Protein AF-0000000079571297 (afdb_homodimer)

Radius of gyration: 26.35 Å; Cα contacts (8 Å, |Δi|>4): 1596; chains: 2; bounding box: 56×78×68 Å

Sequence (728 aa):
MTLNFVHESMAQRVAFGSGRAAELLADEVRRLGGQRVMLIASDRDAALAGTLEAAIPVALRWDEVTQHVPRELADRARKGATEADIDVLVSVGGGSTVGLAKAIARTSGLPIVAVPTTYAGSEATWVWGETADGAKETGTDHAVLPRAVIYDSTLSTTLPLELSVASGLNALAHAVDGLWAPNADPINSRTALDGARALSKGLRGIVRDPSDLDARDECLYGTYLASVGFASAGSGMHHKICHVLGGTLNMPHAETHSVVLPYVLAYNTPGAPDQTTRLAEALSAGPDPAPADALAALNQLRADVDAPKALRDYGMSDDDIPAVLDRIVAAIPPSNPVPVTPERIDALLRAAIRGDAPTIEEDAMTLNFVHESMAQRVAFGSGRAAELLADEVRRLGGQRVMLIASDRDAALAGTLEAAIPVALRWDEVTQHVPRELADRARKGATEADIDVLVSVGGGSTVGLAKAIARTSGLPIVAVPTTYAGSEATWVWGETADGAKETGTDHAVLPRAVIYDSTL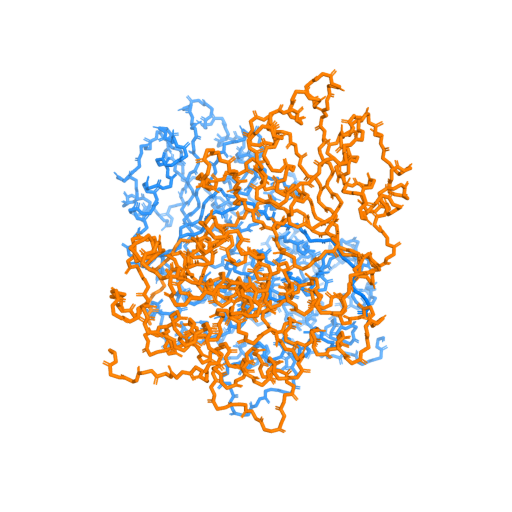STTLPLELSVASGLNALAHAVDGLWAPNADPINSRTALDGARALSKGLRGIVRDPSDLDARDECLYGTYLASVGFASAGSGMHHKICHVLGGTLNMPHAETHSVVLPYVLAYNTPGAPDQTTRLAEALSAGPDPAPADALAALNQLRADVDAPKALRDYGMSDDDIPAVLDRIVAAIPPSNPVPVTPERIDALLRAAIRGDAPTIEEDA

Secondary structure (DSSP, 8-state):
---EEEEEEPPEEEEEETT-HHHHHHHHHHHTT-SSEEEEE-GGGHHHHHHHHTTS-EEEEE----TT-BHHHHHHHHHHHHHTT--EEEEEESHHHHHHHHHHHHHH---EEEEESSS--GGG--EEEEEETTEEEEEE-GGGS-SEEEE-GGGGTTS-HHHHHHHHHHHHHHHHHHTTSTT--HHHHHHHHHHHHHHHHHHHHHHH-TT-HHHHHHHHHHHHHHHHHHHHH---HHHHHHHHHHHHH---HHHHHHHHHHHHHHHHGGG-HHHHHHHHHHHHSS-SSPPSSHHHHHHHHHHHTT----GGGGT--GGGHHHHHHHHHHHS-TT-SS---HHHHHHHHHHHHHTPPP---TT-/---EEEEEEPPEEEEEETT-HHHHHHHHHHHTT-SSEEEEE-GGGHHHHHHHHTTS-EEEEE----TT-BHHHHHHHHHHHHHTT--EEEEEESHHHHHHHHHHHHHH---EEEEESSS--GGG--EEEEEETTEEEEEE-GGGS-SEEEE-GGGGTTS-HHHHHHHHHHHHHHHHHHTTSTT--HHHHHHHHHHHHHHHHHHHHHHH-TT-HHHHHHHHHHHHHHHHHHHHH---HHHHHHHHHHHHH---HHHHHHHHHHHHHHHHGGG-HHHHHHHHHHHHSS-SSPPSSHHHHHHHHHHHTT----GGGGT--GGGHHHHHHHHHHHS-TT-SS---HHHHHHHHHHHHHTPPP---TT-

Solvent-accessible surface area (backbone atoms only — not comparable to full-atom values): 35457 Å² total; per-residue (Å²): 124,67,54,73,48,66,48,62,45,66,56,32,34,41,33,37,26,66,80,35,50,43,61,54,49,31,51,51,38,53,75,72,64,46,66,22,24,33,39,32,26,32,72,92,33,41,71,62,44,54,64,40,45,77,50,45,54,66,64,39,81,44,48,91,60,48,75,65,28,42,46,69,57,40,52,52,52,39,50,50,39,58,76,61,59,47,55,25,36,34,21,36,31,41,44,37,32,43,37,42,50,22,54,35,11,62,78,69,58,36,49,31,37,31,33,49,31,56,30,54,30,52,62,45,21,32,64,45,53,34,25,52,93,77,37,66,46,69,51,73,41,79,50,32,31,25,48,30,36,41,44,21,35,64,57,36,54,76,45,53,67,70,55,46,44,21,20,42,39,30,11,39,40,28,15,60,29,12,55,52,9,80,43,43,41,78,67,38,36,50,38,6,39,53,8,31,27,30,29,48,50,7,46,48,37,27,66,75,34,66,77,37,48,45,22,38,32,31,27,49,51,9,14,42,31,2,18,40,12,16,51,51,7,37,70,16,55,54,56,33,44,42,49,48,43,28,49,74,68,66,36,58,63,36,51,47,37,32,30,46,40,60,45,46,50,21,58,33,38,75,47,35,56,70,58,33,53,53,44,19,57,25,45,29,76,78,54,86,73,69,55,90,38,33,60,52,22,50,50,49,50,36,58,71,48,66,49,62,59,31,40,40,84,64,72,47,52,80,86,51,44,78,81,43,48,65,58,32,62,70,57,34,53,88,63,41,59,40,89,86,47,69,68,59,53,51,52,50,50,53,34,33,33,71,40,54,83,66,62,68,64,79,90,111,122,67,54,72,46,64,47,63,42,68,58,33,33,39,34,38,26,66,81,34,50,42,62,54,49,31,51,51,39,54,73,71,65,46,68,23,25,32,40,33,26,33,75,92,34,40,70,61,45,53,65,40,46,77,50,46,55,66,62,38,81,42,49,90,61,47,76,66,28,42,46,69,57,38,50,52,51,39,50,50,40,60,75,61,59,45,55,26,37,35,22,35,32,40,43,37,32,41,37,41,50,24,53,34,10,62,79,69,60,37,50,30,39,33,34,49,32,56,30,53,29,52,62,46,21,33,64,46,52,33,25,51,95,77,39,66,47,68,51,74,41,78,49,31,31,26,48,30,36,42,44,21,35,65,57,37,54,77,45,52,68,71,54,47,44,20,19,42,39,29,13,38,39,29,15,60,28,12,57,52,10,79,43,42,39,76,66,38,36,51,37,6,39,53,7,32,28,30,30,48,49,8,47,47,38,28,66,74,34,65,79,37,47,46,21,38,33,31,28,51,53,8,12,43,32,2,19,40,12,16,52,52,8,37,69,15,56,56,55,33,42,43,48,47,44,29,49,74,68,65,36,58,64,36,50,48,38,33,29,45,42,58,46,46,50,22,58,34,38,74,47,35,55,69,58,34,52,55,43,18,54,28,46,29,77,77,54,86,74,69,56,90,37,33,62,52,23,51,50,48,51,36,59,72,48,67,47,62,60,31,42,39,85,63,72,48,54,80,84,53,43,77,83,41,48,66,60,32,62,71,56,34,53,90,64,42,59,41,88,85,46,70,68,58,52,49,52,49,49,54,34,34,33,71,41,54,82,66,63,67,62,79,90,111

Nearest PDB structures (foldseek):
  3iv7-assembly1_B  TM=9.776E-01  e=2.638E-45  Corynebacterium glutamicum
  3jzd-assembly1_B  TM=9.572E-01  e=8.887E-39  Cupriavidus pinatubonensis JMP134
  3hl0-assembly1_B  TM=9.402E-01  e=7.427E-36  Agrobacterium fabrum str. C58
  3w5s-assembly1_B  TM=9.354E-01  e=1.278E-35  Rhizobium sp. MTP-10005
  3bfj-assembly1_A  TM=9.120E-01  e=1.040E-24  Klebsiella pneumoniae

InterPro domains:
  IPR001670 Alcohol dehydrogenase, iron-type/glycerol dehydrogenase GldA [PF00465] (12-152)
  IPR034786 Maleylacetate reductase [cd08177] (11-352)
  IPR039697 Iron-type alcohol dehydrogenase-like [PTHR11496] (9-353)
  IPR056798 Fe-containing alcohol dehydrogenase-like, C-terminal [PF25137] (165-352)

pLDDT: mean 95.54, std 6.33, range [48.19, 98.94]

Organism: NCBI:txid1891644

Structure (mmCIF, N/CA/C/O backbone):
data_AF-0000000079571297-model_v1
#
loop_
_entity.id
_entity.type
_entity.pdbx_description
1 polymer 'Iron-containing alcohol dehydrogenase'
#
loop_
_atom_site.group_PDB
_atom_site.id
_atom_site.type_symbol
_atom_site.label_atom_id
_atom_site.label_alt_id
_atom_site.label_comp_id
_atom_site.label_asym_id
_atom_site.label_entity_id
_atom_site.label_seq_id
_atom_site.pdbx_PDB_ins_code
_atom_site.Cartn_x
_atom_site.Cartn_y
_atom_site.Cartn_z
_atom_site.occupancy
_atom_site.B_iso_or_equiv
_atom_site.auth_seq_id
_atom_site.auth_comp_id
_atom_site.auth_asym_id
_atom_site.auth_atom_id
_atom_site.pdbx_PDB_model_num
ATOM 1 N N . MET A 1 1 ? -21.359 7.348 -5.07 1 71.25 1 MET A N 1
ATOM 2 C CA . MET A 1 1 ? -21.641 6.398 -3.994 1 71.25 1 MET A CA 1
ATOM 3 C C . MET A 1 1 ? -20.562 6.465 -2.916 1 71.25 1 MET A C 1
ATOM 5 O O . MET A 1 1 ? -19.375 6.535 -3.227 1 71.25 1 MET A O 1
ATOM 9 N N . THR A 1 2 ? -21.016 6.383 -1.657 1 89.88 2 THR A N 1
ATOM 10 C CA . THR A 1 2 ? -20.125 6.465 -0.508 1 89.88 2 THR A CA 1
ATOM 11 C C . THR A 1 2 ? -19.266 5.211 -0.403 1 89.88 2 THR A C 1
ATOM 13 O O . THR A 1 2 ? -19.672 4.133 -0.84 1 89.88 2 THR A O 1
ATOM 16 N N . LEU A 1 3 ? -18.094 5.402 0.024 1 95.25 3 LEU A N 1
ATOM 17 C CA . LEU A 1 3 ? -17.156 4.301 0.158 1 95.25 3 LEU A CA 1
ATOM 18 C C . LEU A 1 3 ? -17.531 3.396 1.325 1 95.25 3 LEU A C 1
ATOM 20 O O . LEU A 1 3 ? -17.969 3.879 2.373 1 95.25 3 LEU A O 1
ATOM 24 N N . ASN A 1 4 ? -17.547 2.137 1.172 1 97.38 4 ASN A N 1
ATOM 25 C CA . ASN A 1 4 ? -17.812 1.118 2.18 1 97.38 4 ASN A CA 1
ATOM 26 C C . ASN A 1 4 ? -16.938 -0.113 1.984 1 97.38 4 ASN A C 1
ATOM 28 O O . ASN A 1 4 ? -17.297 -1.022 1.232 1 97.38 4 ASN A O 1
ATOM 32 N N . PHE A 1 5 ? -15.789 -0.137 2.703 1 97.94 5 PHE A N 1
ATOM 33 C CA . PHE A 1 5 ? -14.867 -1.256 2.596 1 97.94 5 PHE A CA 1
ATOM 34 C C . PHE A 1 5 ? -13.883 -1.259 3.762 1 97.94 5 PHE A C 1
ATOM 36 O O . PHE A 1 5 ? -13.766 -0.268 4.488 1 97.94 5 PHE A O 1
ATOM 43 N N . VAL A 1 6 ? -13.234 -2.352 4.035 1 98.25 6 VAL A N 1
ATOM 44 C CA . VAL A 1 6 ? -12.102 -2.514 4.945 1 98.25 6 VAL A CA 1
ATOM 45 C C . VAL A 1 6 ? -10.875 -2.992 4.168 1 98.25 6 VAL A C 1
ATOM 47 O O . VAL A 1 6 ? -10.977 -3.9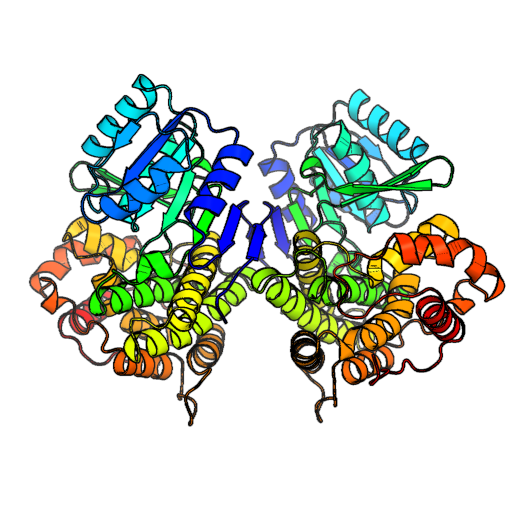14 3.354 1 98.25 6 VAL A O 1
ATOM 50 N N . HIS A 1 7 ? -9.805 -2.312 4.305 1 98.56 7 HIS A N 1
ATOM 51 C CA . HIS A 1 7 ? -8.539 -2.662 3.67 1 98.56 7 HIS A CA 1
ATOM 52 C C . HIS A 1 7 ? -7.469 -2.977 4.711 1 98.56 7 HIS A C 1
ATOM 54 O O . HIS A 1 7 ? -7.266 -2.207 5.652 1 98.56 7 HIS A O 1
ATOM 60 N N . GLU A 1 8 ? -6.773 -4.074 4.543 1 97.44 8 GLU A N 1
ATOM 61 C CA . GLU A 1 8 ? -5.664 -4.453 5.414 1 97.44 8 GLU A CA 1
ATOM 62 C C . GLU A 1 8 ? -4.34 -4.441 4.66 1 97.44 8 GLU A C 1
ATOM 64 O O . GLU A 1 8 ? -4.184 -5.156 3.664 1 97.44 8 GLU A O 1
ATOM 69 N N . SER A 1 9 ? -3.424 -3.594 5.086 1 97.5 9 SER A N 1
ATOM 70 C CA . SER A 1 9 ? -2.051 -3.576 4.59 1 97.5 9 SER A CA 1
ATOM 71 C C . SER A 1 9 ? -1.14 -4.441 5.453 1 97.5 9 SER A C 1
ATOM 73 O O . SER A 1 9 ? -1.212 -4.395 6.684 1 97.5 9 SER A O 1
ATOM 75 N N . MET A 1 10 ? -0.328 -5.242 4.824 1 96.62 10 MET A N 1
ATOM 76 C CA . MET A 1 10 ? 0.583 -6.117 5.551 1 96.62 10 MET A CA 1
ATOM 77 C C . MET A 1 10 ? 1.993 -5.535 5.578 1 96.62 10 MET A C 1
ATOM 79 O O . MET A 1 10 ? 2.438 -4.93 4.602 1 96.62 10 MET A O 1
ATOM 83 N N . ALA A 1 11 ? 2.695 -5.734 6.676 1 97.06 11 ALA A N 1
ATOM 84 C CA . ALA A 1 11 ? 4.055 -5.219 6.828 1 97.06 11 ALA A CA 1
ATOM 85 C C . ALA A 1 11 ? 5.051 -6.055 6.027 1 97.06 11 ALA A C 1
ATOM 87 O O . ALA A 1 11 ? 5.141 -7.27 6.211 1 97.06 11 ALA A O 1
ATOM 88 N N . GLN A 1 12 ? 5.746 -5.461 5.16 1 98.25 12 GLN A N 1
ATOM 89 C CA . GLN A 1 12 ? 6.766 -6.125 4.355 1 98.25 12 GLN A CA 1
ATOM 90 C C . GLN A 1 12 ? 7.754 -5.113 3.775 1 98.25 12 GLN A C 1
ATOM 92 O O . GLN A 1 12 ? 7.387 -3.969 3.5 1 98.25 12 GLN A O 1
ATOM 97 N N . ARG A 1 13 ? 9.008 -5.512 3.668 1 98.38 13 ARG A N 1
ATOM 98 C CA . ARG A 1 13 ? 10.031 -4.723 2.986 1 98.38 13 ARG A CA 1
ATOM 99 C C . ARG A 1 13 ? 10.422 -5.363 1.66 1 98.38 13 ARG A C 1
ATOM 101 O O . ARG A 1 13 ? 10.68 -6.566 1.6 1 98.38 13 ARG A O 1
ATOM 108 N N . VAL A 1 14 ? 10.391 -4.598 0.585 1 98.81 14 VAL A N 1
ATOM 109 C CA . VAL A 1 14 ? 10.797 -5.117 -0.717 1 98.81 14 VAL A CA 1
ATOM 110 C C . VAL A 1 14 ? 11.945 -4.277 -1.268 1 98.81 14 VAL A C 1
ATOM 112 O O . VAL A 1 14 ? 11.898 -3.047 -1.238 1 98.81 14 VAL A O 1
ATOM 115 N N . ALA A 1 15 ? 12.992 -4.914 -1.688 1 98.75 15 ALA A N 1
ATOM 116 C CA . ALA A 1 15 ? 14.172 -4.262 -2.246 1 98.75 15 ALA A CA 1
ATOM 117 C C . ALA A 1 15 ? 14.391 -4.672 -3.699 1 98.75 15 ALA A C 1
ATOM 119 O O . ALA A 1 15 ? 14.391 -5.859 -4.023 1 98.75 15 ALA A O 1
ATOM 120 N N . PHE A 1 16 ? 14.477 -3.721 -4.543 1 98.69 16 PHE A N 1
ATOM 121 C CA . PHE A 1 16 ? 14.859 -3.928 -5.934 1 98.69 16 PHE A CA 1
ATOM 122 C C . PHE A 1 16 ? 16.297 -3.484 -6.168 1 98.69 16 PHE A C 1
ATOM 124 O O . PHE A 1 16 ? 16.703 -2.422 -5.699 1 98.69 16 PHE A O 1
ATOM 131 N N . GLY A 1 17 ? 17.078 -4.266 -6.816 1 98.25 17 GLY A N 1
ATOM 132 C CA . GLY A 1 17 ? 18.438 -3.941 -7.195 1 98.25 17 GLY A CA 1
ATOM 133 C C . GLY A 1 17 ? 19.062 -4.949 -8.148 1 98.25 17 GLY A C 1
ATOM 134 O O . GLY A 1 17 ? 19.453 -6.043 -7.738 1 98.25 17 GLY A O 1
ATOM 135 N N . SER A 1 18 ? 19.203 -4.602 -9.453 1 96.81 18 SER A N 1
ATOM 136 C CA . SER A 1 18 ? 19.828 -5.488 -10.43 1 96.81 18 SER A CA 1
ATOM 137 C C . SER A 1 18 ? 21.297 -5.73 -10.117 1 96.81 18 SER A C 1
ATOM 139 O O . SER A 1 18 ? 22.078 -4.781 -9.984 1 96.81 18 SER A O 1
ATOM 141 N N . GLY A 1 19 ? 21.609 -6.957 -9.922 1 96.06 19 GLY A N 1
ATOM 142 C CA . GLY A 1 19 ? 22.984 -7.332 -9.641 1 96.06 19 GLY A CA 1
ATOM 143 C C . GLY A 1 19 ? 23.375 -7.105 -8.195 1 96.06 19 GLY A C 1
ATOM 144 O O . GLY A 1 19 ? 24.547 -7.262 -7.832 1 96.06 19 GLY A O 1
ATOM 145 N N . ARG A 1 20 ? 22.406 -6.824 -7.332 1 97.31 20 ARG A N 1
ATOM 146 C CA . ARG A 1 20 ? 22.75 -6.434 -5.969 1 97.31 20 ARG A CA 1
ATOM 147 C C . ARG A 1 20 ? 22.125 -7.391 -4.953 1 97.31 20 ARG A C 1
ATOM 149 O O . ARG A 1 20 ? 22.062 -7.078 -3.762 1 97.31 20 ARG A O 1
ATOM 156 N N . ALA A 1 21 ? 21.703 -8.578 -5.32 1 97.75 21 ALA A N 1
ATOM 157 C CA . ALA A 1 21 ? 20.953 -9.492 -4.453 1 97.75 21 ALA A CA 1
ATOM 158 C C . ALA A 1 21 ? 21.781 -9.859 -3.219 1 97.75 21 ALA A C 1
ATOM 160 O O . ALA A 1 21 ? 21.25 -9.883 -2.104 1 97.75 21 ALA A O 1
ATOM 161 N N . ALA A 1 22 ? 23.062 -10.102 -3.391 1 97.94 22 ALA A N 1
ATOM 162 C CA . ALA A 1 22 ? 23.906 -10.523 -2.273 1 97.94 22 ALA A CA 1
ATOM 163 C C . ALA A 1 22 ? 23.984 -9.438 -1.209 1 97.94 22 ALA A C 1
ATOM 165 O O . ALA A 1 22 ? 23.844 -9.711 -0.016 1 97.94 22 ALA A O 1
ATOM 166 N N . GLU A 1 23 ? 24.234 -8.273 -1.651 1 98.12 23 GLU A N 1
ATOM 167 C CA . GLU A 1 23 ? 24.344 -7.125 -0.754 1 98.12 23 GLU A CA 1
ATOM 168 C C . GLU A 1 23 ? 23.031 -6.871 -0.023 1 98.12 23 GLU A C 1
ATOM 170 O O . GLU A 1 23 ? 23.016 -6.707 1.198 1 98.12 23 GLU A O 1
ATOM 175 N N . LEU A 1 24 ? 21.953 -6.828 -0.765 1 98.56 24 LEU A N 1
ATOM 176 C CA . LEU A 1 24 ? 20.625 -6.551 -0.207 1 98.56 24 LEU A CA 1
ATOM 177 C C . LEU A 1 24 ? 20.203 -7.66 0.751 1 98.56 24 LEU A C 1
ATOM 179 O O . LEU A 1 24 ? 19.609 -7.387 1.795 1 98.56 24 LEU A O 1
ATOM 183 N N . LEU A 1 25 ? 20.469 -8.891 0.376 1 98.69 25 LEU A N 1
ATOM 184 C CA . LEU A 1 25 ? 20.156 -10.031 1.232 1 98.69 25 LEU A CA 1
ATOM 185 C C . LEU A 1 25 ? 20.906 -9.93 2.561 1 98.69 25 LEU A C 1
ATOM 187 O O . LEU A 1 25 ? 20.312 -10.117 3.625 1 98.69 25 LEU A O 1
ATOM 191 N N . ALA A 1 26 ? 22.203 -9.633 2.514 1 98.62 26 ALA A N 1
ATOM 192 C CA . ALA A 1 26 ? 23 -9.484 3.725 1 98.62 26 ALA A CA 1
ATOM 193 C C . ALA A 1 26 ? 22.438 -8.391 4.629 1 98.62 26 ALA A C 1
ATOM 195 O O . ALA A 1 26 ? 22.344 -8.57 5.848 1 98.62 26 ALA A O 1
ATOM 196 N N . ASP A 1 27 ? 22.047 -7.305 4.047 1 98.56 27 ASP A N 1
ATOM 197 C CA . ASP A 1 27 ? 21.484 -6.191 4.797 1 98.56 27 ASP A CA 1
ATOM 198 C C . ASP A 1 27 ? 20.203 -6.621 5.523 1 98.56 27 ASP A C 1
ATOM 200 O O . ASP A 1 27 ? 20.016 -6.309 6.699 1 98.56 27 ASP A O 1
ATOM 204 N N . GLU A 1 28 ? 19.297 -7.324 4.836 1 98.62 28 GLU A N 1
ATOM 205 C CA . GLU A 1 28 ? 18.031 -7.719 5.422 1 98.62 28 GLU A CA 1
ATOM 206 C C . GLU A 1 28 ? 18.219 -8.766 6.516 1 98.62 28 GLU A C 1
ATOM 208 O O . GLU A 1 28 ? 17.547 -8.727 7.547 1 98.62 28 GLU A O 1
ATOM 213 N N . VAL A 1 29 ? 19.109 -9.719 6.262 1 98.75 29 VAL A N 1
ATOM 214 C CA . VAL A 1 29 ? 19.406 -10.734 7.273 1 98.75 29 VAL A CA 1
ATOM 215 C C . VAL A 1 29 ? 19.953 -10.07 8.531 1 98.75 29 VAL A C 1
ATOM 217 O O . VAL A 1 29 ? 19.531 -10.391 9.648 1 98.75 29 VAL A O 1
ATOM 220 N N . ARG A 1 30 ? 20.875 -9.109 8.359 1 98.44 30 ARG A N 1
ATOM 221 C CA . ARG A 1 30 ? 21.422 -8.367 9.492 1 98.44 30 ARG A CA 1
ATOM 222 C C . ARG A 1 30 ? 20.344 -7.594 10.219 1 98.44 30 ARG A C 1
ATOM 224 O O . ARG A 1 30 ? 20.281 -7.605 11.453 1 98.44 30 ARG A O 1
ATOM 231 N N . ARG A 1 31 ? 19.516 -6.93 9.492 1 97.75 31 ARG A N 1
ATOM 232 C CA . ARG A 1 31 ? 18.422 -6.152 10.07 1 97.75 31 ARG A CA 1
ATOM 233 C C . ARG A 1 31 ? 17.531 -7.027 10.945 1 97.75 31 ARG A C 1
ATOM 235 O O . ARG A 1 31 ? 17.031 -6.582 11.984 1 97.75 31 ARG A O 1
ATOM 242 N N . LEU A 1 32 ? 17.312 -8.297 10.531 1 98.12 32 LEU A N 1
ATOM 243 C CA . LEU A 1 32 ? 16.453 -9.227 11.25 1 98.12 32 LEU A CA 1
ATOM 244 C C . LEU A 1 32 ? 17.203 -9.883 12.398 1 98.12 32 LEU A C 1
ATOM 246 O O . LEU A 1 32 ? 16.625 -10.664 13.164 1 98.12 32 LEU A O 1
ATOM 250 N N . GLY A 1 33 ? 18.5 -9.594 12.492 1 97.88 33 GLY A N 1
ATOM 251 C CA . GLY A 1 33 ? 19.328 -10.18 13.531 1 97.88 33 GLY A CA 1
ATOM 252 C C . GLY A 1 33 ? 19.703 -11.625 13.258 1 97.88 33 GLY A C 1
ATOM 253 O O . GLY A 1 33 ? 19.984 -12.383 14.188 1 97.88 33 GLY A O 1
ATOM 254 N N . GLY A 1 34 ? 19.625 -12 12.039 1 98.25 34 GLY A N 1
ATOM 255 C CA . GLY A 1 34 ? 19.875 -13.391 11.672 1 98.25 34 GLY A CA 1
ATOM 256 C C . GLY A 1 34 ? 21.312 -13.82 11.859 1 98.25 34 GLY A C 1
ATOM 257 O O . GLY A 1 34 ? 22.234 -13.164 11.375 1 98.25 34 GLY A O 1
ATOM 258 N N . GLN A 1 35 ? 21.516 -14.922 12.508 1 98.25 35 GLN A N 1
ATOM 259 C CA . GLN A 1 35 ? 22.844 -15.453 12.773 1 98.25 35 GLN A CA 1
ATOM 260 C C . GLN A 1 35 ? 22.984 -16.875 12.258 1 98.25 35 GLN A C 1
ATOM 262 O O . GLN A 1 35 ? 24.094 -17.359 12.031 1 98.25 35 GLN A O 1
ATOM 267 N N . ARG A 1 36 ? 21.938 -17.609 12.141 1 98.75 36 ARG A N 1
ATOM 268 C CA . ARG A 1 36 ? 21.891 -18.984 11.672 1 98.75 36 ARG A CA 1
ATOM 269 C C . ARG A 1 36 ? 20.797 -19.172 10.625 1 98.75 36 ARG A C 1
ATOM 271 O O . ARG A 1 36 ? 19.656 -19.531 10.953 1 98.75 36 ARG A O 1
ATOM 278 N N . VAL A 1 37 ? 21.219 -19.047 9.383 1 98.81 37 VAL A N 1
ATOM 279 C CA . VAL A 1 37 ? 20.266 -18.984 8.273 1 98.81 37 VAL A CA 1
ATOM 280 C C . VAL A 1 37 ? 20.078 -20.391 7.684 1 98.81 37 VAL A C 1
ATOM 282 O O . VAL A 1 37 ? 21.047 -21.125 7.508 1 98.81 37 VAL A O 1
ATOM 285 N N . MET A 1 38 ? 18.859 -20.781 7.508 1 98.88 38 MET A N 1
ATOM 286 C CA . MET A 1 38 ? 18.547 -21.891 6.605 1 98.88 38 MET A CA 1
ATOM 287 C C . MET A 1 38 ? 18.312 -21.391 5.188 1 98.88 38 MET A C 1
ATOM 289 O O . MET A 1 38 ? 17.375 -20.641 4.941 1 98.88 38 MET A O 1
ATOM 293 N N . LEU A 1 39 ? 19.203 -21.781 4.32 1 98.75 39 LEU A N 1
ATOM 294 C CA . LEU A 1 39 ? 19.094 -21.406 2.914 1 98.75 39 LEU A CA 1
ATOM 295 C C . LEU A 1 39 ? 18.406 -22.5 2.111 1 98.75 39 LEU A C 1
ATOM 297 O O . LEU A 1 39 ? 18.906 -23.625 2.014 1 98.75 39 LEU A O 1
ATOM 301 N N . ILE A 1 40 ? 17.25 -22.172 1.582 1 98.69 40 ILE A N 1
ATOM 302 C CA . ILE A 1 40 ? 16.453 -23.109 0.813 1 98.69 40 ILE A CA 1
ATOM 303 C C . ILE A 1 40 ? 16.562 -22.781 -0.674 1 98.69 40 ILE A C 1
ATOM 305 O O . ILE A 1 40 ? 16.156 -21.703 -1.104 1 98.69 40 ILE A O 1
ATOM 309 N N . ALA A 1 41 ? 17.047 -23.688 -1.452 1 97.31 41 ALA A N 1
ATOM 310 C CA . ALA A 1 41 ? 17.188 -23.531 -2.898 1 97.31 41 ALA A CA 1
ATOM 311 C C . ALA A 1 41 ? 17.203 -24.891 -3.596 1 97.31 41 ALA A C 1
ATOM 313 O O . ALA A 1 41 ? 17.891 -25.812 -3.148 1 97.31 41 ALA A O 1
ATOM 314 N N . SER A 1 42 ? 16.469 -25 -4.641 1 94 42 SER A N 1
ATOM 315 C CA . SER A 1 42 ? 16.484 -26.234 -5.402 1 94 42 SER A CA 1
ATOM 316 C C . SER A 1 42 ? 17.812 -26.422 -6.133 1 94 42 SER A C 1
ATOM 318 O O . SER A 1 42 ? 18.625 -25.5 -6.191 1 94 42 SER A O 1
ATOM 320 N N . ASP A 1 43 ? 17.969 -27.578 -6.738 1 89.81 43 ASP A N 1
ATOM 321 C CA . ASP A 1 43 ? 19.172 -27.875 -7.5 1 89.81 43 ASP A CA 1
ATOM 322 C C . ASP A 1 43 ? 19.312 -26.938 -8.695 1 89.81 43 ASP A C 1
ATOM 324 O O . ASP A 1 43 ? 20.422 -26.562 -9.062 1 89.81 43 ASP A O 1
ATOM 328 N N . ARG A 1 44 ? 18.188 -26.594 -9.211 1 84.88 44 ARG A N 1
ATOM 329 C CA . ARG A 1 44 ? 18.172 -25.703 -10.359 1 84.88 44 ARG A CA 1
ATOM 330 C C . ARG A 1 44 ? 18.828 -24.359 -10.023 1 84.88 44 ARG A C 1
ATOM 332 O O . ARG A 1 44 ? 19.469 -23.75 -10.867 1 84.88 44 ARG A O 1
ATOM 339 N N . ASP A 1 45 ? 18.75 -24.016 -8.75 1 89.81 45 ASP A N 1
ATOM 340 C CA . ASP A 1 45 ? 19.234 -22.703 -8.328 1 89.81 45 ASP A CA 1
ATOM 341 C C . ASP A 1 45 ? 20.5 -22.828 -7.477 1 89.81 45 ASP A C 1
ATOM 343 O O . ASP A 1 45 ? 20.859 -21.906 -6.754 1 89.81 45 ASP A O 1
ATOM 347 N N . ALA A 1 46 ? 21.141 -23.938 -7.535 1 88.69 46 ALA A N 1
ATOM 348 C CA . ALA A 1 46 ? 22.25 -24.234 -6.645 1 88.69 46 ALA A CA 1
ATOM 349 C C . ALA A 1 46 ? 23.391 -23.25 -6.848 1 88.69 46 ALA A C 1
ATOM 351 O O . ALA A 1 46 ? 24 -22.766 -5.879 1 88.69 46 ALA A O 1
ATOM 352 N N . ALA A 1 47 ? 23.719 -22.984 -8.094 1 88.06 47 ALA A N 1
ATOM 353 C CA . ALA A 1 47 ? 24.812 -22.062 -8.375 1 88.06 47 ALA A CA 1
ATOM 354 C C . ALA A 1 47 ? 24.516 -20.656 -7.863 1 88.06 47 ALA A C 1
ATOM 356 O O . ALA A 1 47 ? 25.359 -20.016 -7.25 1 88.06 47 ALA A O 1
ATOM 357 N N . LEU A 1 48 ? 23.312 -20.281 -8.125 1 89.19 48 LEU A N 1
ATOM 358 C CA . LEU A 1 48 ? 22.875 -18.969 -7.648 1 89.19 48 LEU A CA 1
ATOM 359 C C . LEU A 1 48 ? 22.906 -18.906 -6.125 1 89.19 48 LEU A C 1
ATOM 361 O O . LEU A 1 48 ? 23.375 -17.938 -5.547 1 89.19 48 LEU A O 1
ATOM 365 N N . ALA A 1 49 ? 22.359 -19.922 -5.504 1 91.12 49 ALA A N 1
ATOM 366 C CA . ALA A 1 49 ? 22.344 -20 -4.047 1 91.12 49 ALA A CA 1
ATOM 367 C C . ALA A 1 49 ? 23.766 -19.938 -3.482 1 91.12 49 ALA A C 1
ATOM 369 O O . ALA A 1 49 ? 24 -19.328 -2.441 1 91.12 49 ALA A O 1
ATOM 370 N N . GLY A 1 50 ? 24.688 -20.547 -4.172 1 91.62 50 GLY A N 1
ATOM 371 C CA . GLY A 1 50 ? 26.078 -20.531 -3.748 1 91.62 50 GLY A CA 1
ATOM 372 C C . GLY A 1 50 ? 26.672 -19.125 -3.707 1 91.62 50 GLY A C 1
ATOM 373 O O . GLY A 1 50 ? 27.406 -18.781 -2.771 1 91.62 50 GLY A O 1
ATOM 374 N N . THR A 1 51 ? 26.312 -18.391 -4.645 1 91.5 51 THR A N 1
ATOM 375 C CA . THR A 1 51 ? 26.812 -17.016 -4.719 1 91.5 51 THR A CA 1
ATOM 376 C C . THR A 1 51 ? 26.25 -16.172 -3.584 1 91.5 51 THR A C 1
ATOM 378 O O . THR A 1 51 ? 26.922 -15.289 -3.059 1 91.5 51 THR A O 1
ATOM 381 N N . LEU A 1 52 ? 25.047 -16.453 -3.172 1 95.31 52 LEU A N 1
ATOM 382 C CA . LEU A 1 52 ? 24.375 -15.672 -2.131 1 95.31 52 LEU A CA 1
ATOM 383 C C . LEU A 1 52 ? 24.797 -16.156 -0.745 1 95.31 52 LEU A C 1
ATOM 385 O O . LEU A 1 52 ? 24.781 -15.383 0.215 1 95.31 52 LEU A O 1
ATOM 389 N N . GLU A 1 53 ? 25.156 -17.375 -0.718 1 95.62 53 GLU A N 1
ATOM 390 C CA . GLU A 1 53 ? 25.516 -18.031 0.542 1 95.62 53 GLU A CA 1
ATOM 391 C C . GLU A 1 53 ? 26.703 -17.328 1.207 1 95.62 53 GLU A C 1
ATOM 393 O O . GLU A 1 53 ? 26.75 -17.219 2.434 1 95.62 53 GLU A O 1
ATOM 398 N N . ALA A 1 54 ? 27.562 -16.797 0.472 1 93.94 54 ALA A N 1
ATOM 399 C CA . ALA A 1 54 ? 28.781 -16.172 0.986 1 93.94 54 ALA A CA 1
ATOM 400 C C . ALA A 1 54 ? 28.469 -14.883 1.721 1 93.94 54 ALA A C 1
ATOM 402 O O . ALA A 1 54 ? 29.25 -14.43 2.561 1 93.94 54 ALA A O 1
ATOM 403 N N . ALA A 1 55 ? 27.359 -14.359 1.477 1 95.12 55 ALA A N 1
ATOM 404 C CA . ALA A 1 55 ? 27.031 -13.039 1.995 1 95.12 55 ALA A CA 1
ATOM 405 C C . ALA A 1 55 ? 26.297 -13.141 3.328 1 95.12 55 ALA A C 1
ATOM 407 O O . ALA A 1 55 ? 26.094 -12.141 4.02 1 95.12 55 ALA A O 1
ATOM 408 N N . ILE A 1 56 ? 25.844 -14.367 3.75 1 97.94 56 ILE A N 1
ATOM 409 C CA . ILE A 1 56 ? 24.984 -14.516 4.93 1 97.94 56 ILE A CA 1
ATOM 410 C C . ILE A 1 56 ? 25.469 -15.695 5.766 1 97.94 56 ILE A C 1
ATOM 412 O O . ILE A 1 56 ? 26.172 -16.578 5.262 1 97.94 56 ILE A O 1
ATOM 416 N N . PRO A 1 57 ? 25.219 -15.742 7.07 1 98.25 57 PRO A N 1
ATOM 417 C CA . PRO A 1 57 ? 25.672 -16.812 7.957 1 98.25 57 PRO A CA 1
ATOM 418 C C . PRO A 1 57 ? 24.812 -18.078 7.844 1 98.25 57 PRO A C 1
ATOM 420 O O . PRO A 1 57 ? 24.031 -18.391 8.75 1 98.25 57 PRO A O 1
ATOM 423 N N . VAL A 1 58 ? 25.062 -18.875 6.852 1 98.5 58 VAL A N 1
ATOM 424 C CA . VAL A 1 58 ? 24.281 -20.078 6.586 1 98.5 58 VAL A CA 1
ATOM 425 C C . VAL A 1 58 ? 24.672 -21.172 7.574 1 98.5 58 VAL A C 1
ATOM 427 O O . VAL A 1 58 ? 25.859 -21.516 7.691 1 98.5 58 VAL A O 1
ATOM 430 N N . ALA A 1 59 ? 23.688 -21.672 8.219 1 98.56 59 ALA A N 1
ATOM 431 C CA . ALA A 1 59 ? 23.891 -22.781 9.148 1 98.56 59 ALA A CA 1
ATOM 432 C C . ALA A 1 59 ? 23.391 -24.094 8.555 1 98.56 59 ALA A C 1
ATOM 434 O O . ALA A 1 59 ? 23.828 -25.172 8.938 1 98.56 59 ALA A O 1
ATOM 435 N N . LEU A 1 60 ? 22.422 -24.016 7.625 1 98.44 60 LEU A N 1
ATOM 436 C CA . LEU A 1 60 ? 21.844 -25.188 6.973 1 98.44 60 LEU A CA 1
ATOM 437 C C . LEU A 1 60 ? 21.438 -24.875 5.535 1 98.44 60 LEU A C 1
ATOM 439 O O . LEU A 1 60 ? 20.688 -23.922 5.293 1 98.44 60 LEU A O 1
ATOM 443 N N . ARG A 1 61 ? 21.969 -25.625 4.645 1 97.69 61 ARG A N 1
ATOM 444 C CA . ARG A 1 61 ? 21.5 -25.609 3.264 1 97.69 61 ARG A CA 1
ATOM 445 C C . ARG A 1 61 ? 20.484 -26.703 3.014 1 97.69 61 ARG A C 1
ATOM 447 O O . ARG A 1 61 ? 20.688 -27.859 3.424 1 97.69 61 ARG A O 1
ATOM 454 N N . TRP A 1 62 ? 19.406 -26.344 2.434 1 98.19 62 TRP A N 1
ATOM 455 C CA . TRP A 1 62 ? 18.344 -27.297 2.111 1 98.19 62 TRP A CA 1
ATOM 456 C C . TRP A 1 62 ? 18.016 -27.266 0.622 1 98.19 62 TRP A C 1
ATOM 458 O O . TRP A 1 62 ? 17.688 -26.219 0.076 1 98.19 62 TRP A O 1
ATOM 468 N N . ASP A 1 63 ? 18.047 -28.375 -0.08 1 96.62 63 ASP A N 1
ATOM 469 C CA . ASP A 1 63 ? 17.906 -28.344 -1.532 1 96.62 63 ASP A CA 1
ATOM 470 C C . ASP A 1 63 ? 16.734 -29.203 -1.997 1 96.62 63 ASP A C 1
ATOM 472 O O . ASP A 1 63 ? 16.453 -29.266 -3.193 1 96.62 63 ASP A O 1
ATOM 476 N N . GLU A 1 64 ? 16.078 -29.891 -1.079 1 96.44 64 GLU A N 1
ATOM 477 C CA . GLU A 1 64 ? 14.898 -30.656 -1.452 1 96.44 64 GLU A CA 1
ATOM 478 C C . GLU A 1 64 ? 13.664 -29.766 -1.563 1 96.44 64 GLU A C 1
ATOM 480 O O . GLU A 1 64 ? 13.055 -29.406 -0.552 1 96.44 64 GLU A O 1
ATOM 485 N N . VAL A 1 65 ? 13.297 -29.438 -2.723 1 95.19 65 VAL A N 1
ATOM 486 C CA . VAL A 1 65 ? 12.141 -28.594 -3.008 1 95.19 65 VAL A CA 1
ATOM 487 C C . VAL A 1 65 ? 11.242 -29.281 -4.027 1 95.19 65 VAL A C 1
ATOM 489 O O . VAL A 1 65 ? 11.719 -29.797 -5.047 1 95.19 65 VAL A O 1
ATOM 492 N N . THR A 1 66 ? 10.016 -29.359 -3.742 1 88.69 66 THR A N 1
ATOM 493 C CA . THR A 1 66 ? 9.031 -29.969 -4.637 1 88.69 66 THR A CA 1
ATOM 494 C C . THR A 1 66 ? 7.789 -29.078 -4.73 1 88.69 66 THR A C 1
ATOM 496 O O . THR A 1 66 ? 7.406 -28.422 -3.758 1 88.69 66 THR A O 1
ATOM 499 N N . GLN A 1 67 ? 7.195 -29.094 -5.926 1 84.31 67 GLN A N 1
ATOM 500 C CA . GLN A 1 67 ? 5.949 -28.359 -6.113 1 84.31 67 GLN A CA 1
ATOM 501 C C . GLN A 1 67 ? 4.871 -28.844 -5.152 1 84.31 67 GLN A C 1
ATOM 503 O O . GLN A 1 67 ? 4.863 -30 -4.758 1 84.31 67 GLN A O 1
ATOM 508 N N . HIS A 1 68 ? 3.951 -27.969 -4.703 1 84 68 HIS A N 1
ATOM 509 C CA . HIS A 1 68 ? 2.779 -28.219 -3.869 1 84 68 HIS A CA 1
ATOM 510 C C . HIS A 1 68 ? 3.182 -28.562 -2.439 1 84 68 HIS A C 1
ATOM 512 O O . HIS A 1 68 ? 2.326 -28.859 -1.604 1 84 68 HIS A O 1
ATOM 518 N N . VAL A 1 69 ? 4.441 -28.641 -2.057 1 90.75 69 VAL A N 1
ATOM 519 C CA . VAL A 1 69 ? 5.016 -28.75 -0.72 1 90.75 69 VAL A CA 1
ATOM 520 C C . VAL A 1 69 ? 4.367 -29.906 0.024 1 90.75 69 VAL A C 1
ATOM 522 O O . VAL A 1 69 ? 3.578 -29.703 0.949 1 90.75 69 VAL A O 1
ATOM 525 N N . PRO A 1 70 ? 4.734 -31.156 -0.284 1 91.69 70 PRO A N 1
ATOM 526 C CA . PRO A 1 70 ? 4.219 -32.281 0.473 1 91.69 70 PRO A CA 1
ATOM 527 C C . PRO A 1 70 ? 4.488 -32.188 1.972 1 91.69 70 PRO A C 1
ATOM 529 O O . PRO A 1 70 ? 5.57 -31.75 2.375 1 91.69 70 PRO A O 1
ATOM 532 N N . ARG A 1 71 ? 3.57 -32.594 2.766 1 94.12 71 ARG A N 1
ATOM 533 C CA . ARG A 1 71 ? 3.66 -32.469 4.219 1 94.12 71 ARG A CA 1
ATOM 534 C C . ARG A 1 71 ? 4.902 -33.188 4.75 1 94.12 71 ARG A C 1
ATOM 536 O O . ARG A 1 71 ? 5.559 -32.688 5.672 1 94.12 71 ARG A O 1
ATOM 543 N N . GLU A 1 72 ? 5.168 -34.312 4.191 1 95 72 GLU A N 1
ATOM 544 C CA . GLU A 1 72 ? 6.336 -35.062 4.637 1 95 72 GLU A CA 1
ATOM 545 C C . GLU A 1 72 ? 7.621 -34.281 4.422 1 95 72 GLU A C 1
ATOM 547 O O . GLU A 1 72 ? 8.508 -34.281 5.281 1 95 72 GLU A O 1
ATOM 552 N N . LEU A 1 73 ? 7.68 -33.688 3.307 1 96.06 73 LEU A N 1
ATOM 553 C CA . LEU A 1 73 ? 8.836 -32.844 3.021 1 96.06 73 LEU A CA 1
ATOM 554 C C . LEU A 1 73 ? 8.898 -31.672 3.988 1 96.06 73 LEU A C 1
ATOM 556 O O . LEU A 1 73 ? 9.969 -31.359 4.523 1 96.06 73 LEU A O 1
ATOM 560 N N . ALA A 1 74 ? 7.816 -31.016 4.215 1 97.06 74 ALA A N 1
ATOM 561 C CA . ALA A 1 74 ? 7.742 -29.891 5.137 1 97.06 74 ALA A CA 1
ATOM 562 C C . ALA A 1 74 ? 8.18 -30.297 6.539 1 97.06 74 ALA A C 1
ATOM 564 O O . ALA A 1 74 ? 8.938 -29.578 7.191 1 97.06 74 ALA A O 1
ATOM 565 N N . ASP A 1 75 ? 7.742 -31.438 6.941 1 97.38 75 ASP A N 1
ATOM 566 C CA . ASP A 1 75 ? 8.07 -31.922 8.273 1 97.38 75 ASP A CA 1
ATOM 567 C C . ASP A 1 75 ? 9.57 -32.156 8.414 1 97.38 75 ASP A C 1
ATOM 569 O O . ASP A 1 75 ? 10.164 -31.828 9.445 1 97.38 75 ASP A O 1
ATOM 573 N N . ARG A 1 76 ? 10.102 -32.781 7.395 1 98.12 76 ARG A N 1
ATOM 574 C CA . ARG A 1 76 ? 11.547 -33 7.418 1 98.12 76 ARG A CA 1
ATOM 575 C C . ARG A 1 76 ? 12.305 -31.672 7.457 1 98.12 76 ARG A C 1
ATOM 577 O O . ARG A 1 76 ? 13.289 -31.531 8.18 1 98.12 76 ARG A O 1
ATOM 584 N N . ALA A 1 77 ? 11.891 -30.766 6.695 1 98.5 77 ALA A N 1
ATOM 585 C CA . ALA A 1 77 ? 12.539 -29.453 6.656 1 98.5 77 ALA A CA 1
ATOM 586 C C . ALA A 1 77 ? 12.406 -28.734 7.996 1 98.5 77 ALA A C 1
ATOM 588 O O . ALA A 1 77 ? 13.352 -28.094 8.453 1 98.5 77 ALA A O 1
ATOM 589 N N . ARG A 1 78 ? 11.266 -28.812 8.633 1 98.5 78 ARG A N 1
ATOM 590 C CA . ARG A 1 78 ? 11.031 -28.234 9.953 1 98.5 78 ARG A CA 1
ATOM 591 C C . ARG A 1 78 ? 11.992 -28.828 10.984 1 98.5 78 ARG A C 1
ATOM 593 O O . ARG A 1 78 ? 12.562 -28.094 11.797 1 98.5 78 ARG A O 1
ATOM 600 N N . LYS A 1 79 ? 12.07 -30.125 10.938 1 98.5 79 LYS A N 1
ATOM 601 C CA . LYS A 1 79 ? 12.984 -30.797 11.844 1 98.5 79 LYS A CA 1
ATOM 602 C C . LYS A 1 79 ? 14.422 -30.328 11.633 1 98.5 79 LYS A C 1
ATOM 604 O O . LYS A 1 79 ? 15.141 -30.078 12.602 1 98.5 79 LYS A O 1
ATOM 609 N N . GLY A 1 80 ? 14.805 -30.234 10.367 1 98.62 80 GLY A N 1
ATOM 610 C CA . GLY A 1 80 ? 16.125 -29.703 10.062 1 98.62 80 GLY A CA 1
ATOM 611 C C . GLY A 1 80 ? 16.359 -28.312 10.625 1 98.62 80 GLY A C 1
ATOM 612 O O . GLY A 1 80 ? 17.422 -28.047 11.211 1 98.62 80 GLY A O 1
ATOM 613 N N . ALA A 1 81 ? 15.414 -27.438 10.461 1 98.81 81 ALA A N 1
ATOM 614 C CA . ALA A 1 81 ? 15.516 -26.078 10.969 1 98.81 81 ALA A CA 1
ATOM 615 C C . ALA A 1 81 ? 15.688 -26.078 12.484 1 98.81 81 ALA A C 1
ATOM 617 O O . ALA A 1 81 ? 16.516 -25.328 13.023 1 98.81 81 ALA A O 1
ATOM 618 N N . THR A 1 82 ? 14.914 -26.875 13.172 1 98.56 82 THR A N 1
ATOM 619 C CA . THR A 1 82 ? 14.969 -26.969 14.625 1 98.56 82 THR A CA 1
ATOM 620 C C . THR A 1 82 ? 16.328 -27.5 15.086 1 98.56 82 THR A C 1
ATOM 622 O O . THR A 1 82 ? 16.953 -26.922 15.977 1 98.56 82 THR A O 1
ATOM 625 N N . GLU A 1 83 ? 16.734 -28.562 14.477 1 98.56 83 GLU A N 1
ATOM 626 C CA . GLU A 1 83 ? 17.984 -29.203 14.859 1 98.56 83 GLU A CA 1
ATOM 627 C C . GLU A 1 83 ? 19.172 -28.297 14.648 1 98.56 83 GLU A C 1
ATOM 629 O O . GLU A 1 83 ? 20.141 -28.344 15.398 1 98.56 83 GLU A O 1
ATOM 634 N N . ALA A 1 84 ? 19.109 -27.469 13.664 1 98.62 84 ALA A N 1
ATOM 635 C CA . ALA A 1 84 ? 20.219 -26.578 13.328 1 98.62 84 ALA A CA 1
ATOM 636 C C . ALA A 1 84 ? 20.078 -25.234 14.031 1 98.62 84 ALA A C 1
ATOM 638 O O . ALA A 1 84 ? 20.875 -24.328 13.797 1 98.62 84 ALA A O 1
ATOM 639 N N . ASP A 1 85 ? 19.031 -25 14.812 1 98.56 85 ASP A N 1
ATOM 640 C CA . ASP A 1 85 ? 18.75 -23.797 15.57 1 98.56 85 ASP A CA 1
ATOM 641 C C . ASP A 1 85 ? 18.641 -22.578 14.648 1 98.56 85 ASP A C 1
ATOM 643 O O . ASP A 1 85 ? 19.281 -21.547 14.883 1 98.56 85 ASP A O 1
ATOM 647 N N . ILE A 1 86 ? 17.922 -22.719 13.617 1 98.81 86 ILE A N 1
ATOM 648 C CA . ILE A 1 86 ? 17.75 -21.688 12.609 1 98.81 86 ILE A CA 1
ATOM 649 C C . ILE A 1 86 ? 16.984 -20.516 13.203 1 98.81 86 ILE A C 1
ATOM 651 O O . ILE A 1 86 ? 16.031 -20.703 13.969 1 98.81 86 ILE A O 1
ATOM 655 N N . ASP A 1 87 ? 17.391 -19.281 12.812 1 98.81 87 ASP A N 1
ATOM 656 C CA . ASP A 1 87 ? 16.656 -18.125 13.32 1 98.81 87 ASP A CA 1
ATOM 657 C C . ASP A 1 87 ? 16.078 -17.297 12.172 1 98.81 87 ASP A C 1
ATOM 659 O O . ASP A 1 87 ? 15.227 -16.453 12.391 1 98.81 87 ASP A O 1
ATOM 663 N N . VAL A 1 88 ? 16.531 -17.562 10.922 1 98.88 88 VAL A N 1
ATOM 664 C CA . VAL A 1 88 ? 16 -16.906 9.734 1 98.88 88 VAL A CA 1
ATOM 665 C C . VAL A 1 88 ? 15.961 -17.891 8.57 1 98.88 88 VAL A C 1
ATOM 667 O O . VAL A 1 88 ? 16.875 -18.703 8.398 1 98.88 88 VAL A O 1
ATOM 670 N N . LEU A 1 89 ? 14.898 -17.875 7.797 1 98.94 89 LEU A N 1
ATOM 671 C CA . LEU A 1 89 ? 14.781 -18.625 6.555 1 98.94 89 LEU A CA 1
ATOM 672 C C . LEU A 1 89 ? 15.062 -17.734 5.348 1 98.94 89 LEU A C 1
ATOM 674 O O . LEU A 1 89 ? 14.57 -16.609 5.27 1 98.94 89 LEU A O 1
ATOM 678 N N . VAL A 1 90 ? 15.891 -18.219 4.438 1 98.88 90 VAL A N 1
ATOM 679 C CA . VAL A 1 90 ? 16.125 -17.562 3.156 1 98.88 90 VAL A CA 1
ATOM 680 C C . VAL A 1 90 ? 15.734 -18.5 2.018 1 98.88 90 VAL A C 1
ATOM 682 O O . VAL A 1 90 ? 16.25 -19.625 1.926 1 98.88 90 VAL A O 1
ATOM 685 N N . SER A 1 91 ? 14.805 -18.125 1.229 1 98.62 91 SER A N 1
ATOM 686 C CA . SER A 1 91 ? 14.438 -18.906 0.049 1 98.62 91 SER A CA 1
ATOM 687 C C . SER A 1 91 ? 14.977 -18.266 -1.226 1 98.62 91 SER A C 1
ATOM 689 O O . SER A 1 91 ? 14.852 -17.047 -1.419 1 98.62 91 SER A O 1
ATOM 691 N N . VAL A 1 92 ? 15.602 -19 -2.064 1 97.69 92 VAL A N 1
ATOM 692 C CA . VAL A 1 92 ? 16.094 -18.594 -3.371 1 97.69 92 VAL A CA 1
ATOM 693 C C . VAL A 1 92 ? 15.477 -19.453 -4.461 1 97.69 92 VAL A C 1
ATOM 695 O O . VAL A 1 92 ? 15.812 -20.641 -4.59 1 97.69 92 VAL A O 1
ATOM 698 N N . GLY A 1 93 ? 14.586 -18.891 -5.148 1 96.31 93 GLY A N 1
ATOM 699 C CA . GLY A 1 93 ? 13.922 -19.688 -6.176 1 96.31 93 GLY A CA 1
ATOM 700 C C . GLY A 1 93 ? 12.5 -19.234 -6.449 1 96.31 93 GLY A C 1
ATOM 701 O O . GLY A 1 93 ? 12.172 -18.062 -6.293 1 96.31 93 GLY A O 1
ATOM 702 N N . GLY A 1 94 ? 11.695 -20.141 -6.988 1 94.38 94 GLY A N 1
ATOM 703 C CA . GLY A 1 94 ? 10.328 -19.812 -7.367 1 94.38 94 GLY A CA 1
ATOM 704 C C . GLY A 1 94 ? 9.32 -20.125 -6.277 1 94.38 94 GLY A C 1
ATOM 705 O O . GLY A 1 94 ? 9.656 -20.141 -5.094 1 94.38 94 GLY A O 1
ATOM 706 N N . GLY A 1 95 ? 8.094 -20.297 -6.641 1 94.44 95 GLY A N 1
ATOM 707 C CA . GLY A 1 95 ? 6.973 -20.484 -5.738 1 94.44 95 GLY A CA 1
ATOM 708 C C . GLY A 1 95 ? 7.129 -21.688 -4.836 1 94.44 95 GLY A C 1
ATOM 709 O O . GLY A 1 95 ? 6.766 -21.641 -3.656 1 94.44 95 GLY A O 1
ATOM 710 N N . SER A 1 96 ? 7.645 -22.797 -5.398 1 94.06 96 SER A N 1
ATOM 711 C CA . SER A 1 96 ? 7.805 -24.016 -4.609 1 94.06 96 SER A CA 1
ATOM 712 C C . SER A 1 96 ? 8.797 -23.797 -3.469 1 94.06 96 SER A C 1
ATOM 714 O O . SER A 1 96 ? 8.578 -24.281 -2.355 1 94.06 96 SER A O 1
ATOM 716 N N . THR A 1 97 ? 9.859 -23.109 -3.795 1 97.19 97 THR A N 1
ATOM 717 C CA . THR A 1 97 ? 10.875 -22.828 -2.791 1 97.19 97 THR A CA 1
ATOM 718 C C . THR A 1 97 ? 10.336 -21.906 -1.704 1 97.19 97 THR A C 1
ATOM 720 O O . THR A 1 97 ? 10.508 -22.172 -0.513 1 97.19 97 THR A O 1
ATOM 723 N N . VAL A 1 98 ? 9.656 -20.844 -2.105 1 98 98 VAL A N 1
ATOM 724 C CA . VAL A 1 98 ? 9.023 -19.922 -1.161 1 98 98 VAL A CA 1
ATOM 725 C C . VAL A 1 98 ? 7.965 -20.656 -0.349 1 98 98 VAL A C 1
ATOM 727 O O . VAL A 1 98 ? 7.844 -20.453 0.86 1 98 98 VAL A O 1
ATOM 730 N N . GLY A 1 99 ? 7.223 -21.531 -1.058 1 97.06 99 GLY A N 1
ATOM 731 C CA . GLY A 1 99 ? 6.195 -22.312 -0.386 1 97.06 99 GLY A CA 1
ATOM 732 C C . GLY A 1 99 ? 6.742 -23.172 0.74 1 97.06 99 GLY A C 1
ATOM 733 O O . GLY A 1 99 ? 6.133 -23.266 1.806 1 97.06 99 GLY A O 1
ATOM 734 N N . LEU A 1 100 ? 7.863 -23.766 0.477 1 98.06 100 LEU A N 1
ATOM 735 C CA . LEU A 1 100 ? 8.469 -24.594 1.52 1 98.06 100 LEU A CA 1
ATOM 736 C C . LEU A 1 100 ? 8.898 -23.734 2.705 1 98.06 100 LEU A C 1
ATOM 738 O O . LEU A 1 100 ? 8.688 -24.109 3.859 1 98.06 100 LEU A O 1
ATOM 742 N N . ALA A 1 101 ? 9.531 -22.594 2.42 1 98.75 101 ALA A N 1
ATOM 743 C CA . ALA A 1 101 ? 9.891 -21.672 3.494 1 98.75 101 ALA A CA 1
ATOM 744 C C . ALA A 1 101 ? 8.664 -21.297 4.324 1 98.75 101 ALA A C 1
ATOM 746 O O . ALA A 1 101 ? 8.734 -21.25 5.555 1 98.75 101 ALA A O 1
ATOM 747 N N . LYS A 1 102 ? 7.578 -21.047 3.674 1 98.62 102 LYS A N 1
ATOM 748 C CA . LYS A 1 102 ? 6.332 -20.703 4.352 1 98.62 102 LYS A CA 1
ATOM 749 C C . LYS A 1 102 ? 5.844 -21.844 5.227 1 98.62 102 LYS A C 1
ATOM 751 O O . LYS A 1 102 ? 5.359 -21.625 6.34 1 98.62 102 LYS A O 1
ATOM 756 N N . ALA A 1 103 ? 5.93 -23.016 4.691 1 98 103 ALA A N 1
ATOM 757 C CA . ALA A 1 103 ? 5.512 -24.188 5.465 1 98 103 ALA A CA 1
ATOM 758 C C . ALA A 1 103 ? 6.297 -24.297 6.77 1 98 103 ALA A C 1
ATOM 760 O O . ALA A 1 103 ? 5.734 -24.609 7.816 1 98 103 ALA A O 1
ATOM 761 N N . ILE A 1 104 ? 7.57 -24.016 6.688 1 98.62 104 ILE A N 1
ATOM 762 C CA . ILE A 1 104 ? 8.414 -24.062 7.875 1 98.62 104 ILE A CA 1
ATOM 763 C C . ILE A 1 104 ? 8.023 -22.922 8.82 1 98.62 104 ILE A C 1
ATOM 765 O O . ILE A 1 104 ? 7.824 -23.141 10.016 1 98.62 104 ILE A O 1
ATOM 769 N N . ALA A 1 105 ? 7.867 -21.734 8.312 1 98.75 105 ALA A N 1
ATOM 770 C CA . ALA A 1 105 ? 7.59 -20.531 9.094 1 98.75 105 ALA A CA 1
ATOM 771 C C . ALA A 1 105 ? 6.246 -20.656 9.812 1 98.75 105 ALA A C 1
ATOM 773 O O . ALA A 1 105 ? 6.082 -20.141 10.922 1 98.75 105 ALA A O 1
ATOM 774 N N . ARG A 1 106 ? 5.293 -21.297 9.164 1 97.88 106 ARG A N 1
ATOM 775 C CA . ARG A 1 106 ? 3.936 -21.391 9.695 1 97.88 106 ARG A CA 1
ATOM 776 C C . ARG A 1 106 ? 3.936 -21.969 11.102 1 97.88 106 ARG A C 1
ATOM 778 O O . ARG A 1 106 ? 3.166 -21.516 11.961 1 97.88 106 ARG A O 1
ATOM 785 N N . THR A 1 107 ? 4.766 -22.875 11.406 1 97 107 THR A N 1
ATOM 786 C CA . THR A 1 107 ? 4.777 -23.547 12.703 1 97 107 THR A CA 1
ATOM 787 C C . THR A 1 107 ? 5.895 -23 13.586 1 97 107 THR A C 1
ATOM 789 O O . THR A 1 107 ? 5.766 -22.969 14.812 1 97 107 THR A O 1
ATOM 792 N N . SER A 1 108 ? 6.988 -22.531 12.992 1 97.5 108 SER A N 1
ATOM 793 C CA . SER A 1 108 ? 8.164 -22.109 13.75 1 97.5 108 SER A CA 1
ATOM 794 C C . SER A 1 108 ? 8.094 -20.625 14.086 1 97.5 108 SER A C 1
ATOM 796 O O . SER A 1 108 ? 8.758 -20.156 15.023 1 97.5 108 SER A O 1
ATOM 798 N N . GLY A 1 109 ? 7.414 -19.875 13.273 1 97.88 109 GLY A N 1
ATOM 799 C CA . GLY A 1 109 ? 7.379 -18.422 13.438 1 97.88 109 GLY A CA 1
ATOM 800 C C . GLY A 1 109 ? 8.633 -17.734 12.938 1 97.88 109 GLY A C 1
ATOM 801 O O . GLY A 1 109 ? 8.797 -16.531 13.117 1 97.88 109 GLY A O 1
ATOM 802 N N . LEU A 1 110 ? 9.531 -18.453 12.289 1 98.69 110 LEU A N 1
ATOM 803 C CA . LEU A 1 110 ? 10.781 -17.891 11.797 1 98.69 110 LEU A CA 1
ATOM 804 C C . LEU A 1 110 ? 10.523 -16.891 10.672 1 98.69 110 LEU A C 1
ATOM 806 O O . LEU A 1 110 ? 9.656 -17.109 9.82 1 98.69 110 LEU A O 1
ATOM 810 N N . PRO A 1 111 ? 11.25 -15.75 10.703 1 98.81 111 PRO A N 1
ATOM 811 C CA . PRO A 1 111 ? 11.102 -14.812 9.594 1 98.81 111 PRO A CA 1
ATOM 812 C C . PRO A 1 111 ? 11.68 -15.359 8.289 1 98.81 111 PRO A C 1
ATOM 814 O O . PRO A 1 111 ? 12.656 -16.109 8.305 1 98.81 111 PRO A O 1
ATOM 817 N N . ILE A 1 112 ? 11.078 -15.008 7.176 1 98.94 112 ILE A N 1
ATOM 818 C CA . ILE A 1 112 ? 11.492 -15.406 5.84 1 98.94 112 ILE A CA 1
ATOM 819 C C . ILE A 1 112 ? 12.047 -14.203 5.086 1 98.94 112 ILE A C 1
ATOM 821 O O . ILE A 1 112 ? 11.453 -13.117 5.121 1 98.94 112 ILE A O 1
ATOM 825 N N . VAL A 1 113 ? 13.203 -14.281 4.473 1 98.94 113 VAL A N 1
ATOM 826 C CA . VAL A 1 113 ? 13.656 -13.398 3.404 1 98.94 113 VAL A CA 1
ATOM 827 C C . VAL A 1 113 ? 13.625 -14.141 2.07 1 98.94 113 VAL A C 1
ATOM 829 O O . VAL A 1 113 ? 14.273 -15.172 1.909 1 98.94 113 VAL A O 1
ATOM 832 N N . ALA A 1 114 ? 12.883 -13.648 1.127 1 98.88 114 ALA A N 1
ATOM 833 C CA . ALA A 1 114 ? 12.703 -14.336 -0.15 1 98.88 114 ALA A CA 1
ATOM 834 C C . ALA A 1 114 ? 13.516 -13.664 -1.253 1 98.88 114 ALA A C 1
ATOM 836 O O . ALA A 1 114 ? 13.562 -12.43 -1.329 1 98.88 114 ALA A O 1
ATOM 837 N N . VAL A 1 115 ? 14.188 -14.422 -2.051 1 98.56 115 VAL A N 1
ATOM 838 C CA . VAL A 1 115 ? 14.898 -13.984 -3.248 1 98.56 115 VAL A CA 1
ATOM 839 C C . VAL A 1 115 ? 14.352 -14.719 -4.469 1 98.56 115 VAL A C 1
ATOM 841 O O . VAL A 1 115 ? 14.93 -15.719 -4.91 1 98.56 115 VAL A O 1
ATOM 844 N N . PRO A 1 116 ? 13.312 -14.172 -5 1 97.62 116 PRO A N 1
ATOM 845 C CA . PRO A 1 116 ? 12.633 -14.867 -6.094 1 97.62 116 PRO A CA 1
ATOM 846 C C . PRO A 1 116 ? 13.453 -14.875 -7.383 1 97.62 116 PRO A C 1
ATOM 848 O O . PRO A 1 116 ? 14.148 -13.898 -7.684 1 97.62 116 PRO A O 1
ATOM 851 N N . THR A 1 117 ? 13.273 -15.969 -8.109 1 96.31 117 THR A N 1
ATOM 852 C CA . THR A 1 117 ? 13.922 -16.094 -9.406 1 96.31 117 THR A CA 1
ATOM 853 C C . THR A 1 117 ? 12.891 -16.266 -10.516 1 96.31 117 THR A C 1
ATOM 855 O O . THR A 1 117 ? 13.25 -16.516 -11.672 1 96.31 117 THR A O 1
ATOM 858 N N . THR A 1 118 ? 11.617 -16.312 -10.203 1 96.31 118 THR A N 1
ATOM 859 C CA . THR A 1 118 ? 10.5 -16.359 -11.141 1 96.31 118 THR A CA 1
ATOM 860 C C . THR A 1 118 ? 9.492 -15.258 -10.836 1 96.31 118 THR A C 1
ATOM 862 O O . THR A 1 118 ? 9.742 -14.391 -10 1 96.31 118 THR A O 1
ATOM 865 N N . TYR A 1 119 ? 8.414 -15.266 -11.57 1 98.06 119 TYR A N 1
ATOM 866 C CA . TYR A 1 119 ? 7.363 -14.273 -11.375 1 98.06 119 TYR A CA 1
ATOM 867 C C . TYR A 1 119 ? 6.16 -14.883 -10.664 1 98.06 119 TYR A C 1
ATOM 869 O O . TYR A 1 119 ? 5.012 -14.531 -10.961 1 98.06 119 TYR A O 1
ATOM 877 N N . ALA A 1 120 ? 6.398 -15.812 -9.727 1 95.69 120 ALA A N 1
ATOM 878 C CA . ALA A 1 120 ? 5.332 -16.547 -9.055 1 95.69 120 ALA A CA 1
ATOM 879 C C . ALA A 1 120 ? 4.52 -15.633 -8.141 1 95.69 120 ALA A C 1
ATOM 881 O O . ALA A 1 120 ? 3.299 -15.758 -8.055 1 95.69 120 ALA A O 1
ATOM 882 N N . GLY A 1 121 ? 5.176 -14.727 -7.469 1 98 121 GLY A N 1
ATOM 883 C CA . GLY A 1 121 ? 4.488 -13.758 -6.625 1 98 121 GLY A CA 1
ATOM 884 C C . GLY A 1 121 ? 4.191 -14.289 -5.234 1 98 121 GLY A C 1
ATOM 885 O O . GLY A 1 121 ? 3.715 -13.547 -4.375 1 98 121 GLY A O 1
ATOM 886 N N . SER A 1 122 ? 4.492 -15.555 -4.969 1 97.25 122 SER A N 1
ATOM 887 C CA . SER A 1 122 ? 4.219 -16.172 -3.68 1 97.25 122 SER A CA 1
ATOM 888 C C . SER A 1 122 ? 4.859 -15.391 -2.539 1 97.25 122 SER A C 1
ATOM 890 O O . SER A 1 122 ? 4.305 -15.32 -1.44 1 97.25 122 SER A O 1
ATOM 892 N N . GLU A 1 123 ? 5.977 -14.781 -2.773 1 98.56 123 GLU A N 1
ATOM 893 C CA . GLU A 1 123 ? 6.766 -14.062 -1.776 1 98.56 123 GLU A CA 1
ATOM 894 C C . GLU A 1 123 ? 6.031 -12.82 -1.278 1 98.56 123 GLU A C 1
ATOM 896 O O . GLU A 1 123 ? 6.387 -12.258 -0.239 1 98.56 123 GLU A O 1
ATOM 901 N N . ALA A 1 124 ? 4.984 -12.383 -1.973 1 98.56 124 ALA A N 1
ATOM 902 C CA . ALA A 1 124 ? 4.277 -11.164 -1.6 1 98.56 124 ALA A CA 1
ATOM 903 C C . ALA A 1 124 ? 2.949 -11.484 -0.919 1 98.56 124 ALA A C 1
ATOM 905 O O . ALA A 1 124 ? 2.125 -10.602 -0.701 1 98.56 124 ALA A O 1
ATOM 906 N N . THR A 1 125 ? 2.701 -12.766 -0.597 1 98 125 THR A N 1
ATOM 907 C CA . THR A 1 125 ? 1.405 -13.148 -0.045 1 98 125 THR A CA 1
ATOM 908 C C . THR A 1 125 ? 1.574 -13.844 1.302 1 98 125 THR A C 1
ATOM 910 O O . THR A 1 125 ? 2.629 -14.422 1.581 1 98 125 THR A O 1
ATOM 913 N N . TRP A 1 126 ? 0.56 -13.805 2.104 1 98.06 126 TRP A N 1
ATOM 914 C CA . TRP A 1 126 ? 0.51 -14.508 3.379 1 98.06 126 TRP A CA 1
ATOM 915 C C . TRP A 1 126 ? -0.245 -15.828 3.242 1 98.06 126 TRP A C 1
ATOM 917 O O . TRP A 1 126 ? -0.789 -16.344 4.223 1 98.06 126 TRP A O 1
ATOM 927 N N . VAL A 1 127 ? -0.365 -16.297 2.039 1 96.38 127 VAL A N 1
ATOM 928 C CA . VAL A 1 127 ? -1.062 -17.531 1.717 1 96.38 127 VAL A CA 1
ATOM 929 C C . VAL A 1 127 ? -0.08 -18.703 1.747 1 96.38 127 VAL A C 1
ATOM 931 O O . VAL A 1 127 ? 1.04 -18.594 1.244 1 96.38 127 VAL A O 1
ATOM 934 N N . TRP A 1 128 ? -0.475 -19.766 2.414 1 95.38 128 TRP A N 1
ATOM 935 C CA . TRP A 1 128 ? 0.345 -20.969 2.438 1 95.38 128 TRP A CA 1
ATOM 936 C C . TRP A 1 128 ? -0.425 -22.156 1.881 1 95.38 128 TRP A C 1
ATOM 938 O O . TRP A 1 128 ? -1.653 -22.109 1.771 1 95.38 128 TRP A O 1
ATOM 948 N N . GLY A 1 129 ? 0.318 -23.141 1.394 1 91.94 129 GLY A N 1
ATOM 949 C CA . GLY A 1 129 ? -0.256 -24.391 0.91 1 91.94 129 GLY A CA 1
ATOM 950 C C . GLY A 1 129 ? 0.631 -25.594 1.164 1 91.94 129 GLY A C 1
ATOM 951 O O . GLY A 1 129 ? 1.855 -25.5 1.056 1 91.94 129 GLY A O 1
ATOM 952 N N . GLU A 1 130 ? 0.021 -26.641 1.594 1 91.62 130 GLU A N 1
ATOM 953 C CA . GLU A 1 130 ? 0.655 -27.938 1.769 1 91.62 130 GLU A CA 1
ATOM 954 C C . GLU A 1 130 ? -0.243 -29.062 1.259 1 91.62 130 GLU A C 1
ATOM 956 O O . GLU A 1 130 ? -1.462 -28.891 1.174 1 91.62 130 GLU A O 1
ATOM 961 N N . THR A 1 131 ? 0.374 -30.047 0.827 1 87.31 131 THR A N 1
ATOM 962 C CA . THR A 1 131 ? -0.39 -31.203 0.372 1 87.31 131 THR A CA 1
ATOM 963 C C . THR A 1 131 ? -0.184 -32.375 1.309 1 87.31 131 THR A C 1
ATOM 965 O O . THR A 1 131 ? 0.94 -32.656 1.733 1 87.31 131 THR A O 1
ATOM 968 N N . ALA A 1 132 ? -1.357 -32.938 1.729 1 83.56 132 ALA A N 1
ATOM 969 C CA . ALA A 1 132 ? -1.357 -34.156 2.523 1 83.56 132 ALA A CA 1
ATOM 970 C C . ALA A 1 132 ? -2.391 -35.156 2 1 83.56 132 ALA A C 1
ATOM 972 O O . ALA A 1 132 ? -3.541 -34.781 1.747 1 83.56 132 ALA A O 1
ATOM 973 N N . ASP A 1 133 ? -1.978 -36.344 1.881 1 77.56 133 ASP A N 1
ATOM 974 C CA . ASP A 1 133 ? -2.859 -37.438 1.486 1 77.56 133 ASP A CA 1
ATOM 975 C C . ASP A 1 133 ? -3.641 -37.094 0.223 1 77.56 133 ASP A C 1
ATOM 977 O O . ASP A 1 133 ? -4.855 -37.312 0.159 1 77.56 133 ASP A O 1
ATOM 981 N N . GLY A 1 134 ? -3.033 -36.5 -0.59 1 69.31 134 GLY A N 1
ATOM 982 C CA . GLY A 1 134 ? -3.654 -36.219 -1.868 1 69.31 134 GLY A CA 1
ATOM 983 C C . GLY A 1 134 ? -4.539 -34.969 -1.816 1 69.31 134 GLY A C 1
ATOM 984 O O . GLY A 1 134 ? -5.18 -34.625 -2.811 1 69.31 134 GLY A O 1
ATOM 985 N N . ALA A 1 135 ? -4.602 -34.406 -0.697 1 77 135 ALA A N 1
ATOM 986 C CA . ALA A 1 135 ? -5.445 -33.219 -0.571 1 77 135 ALA A CA 1
ATOM 987 C C . ALA A 1 135 ? -4.605 -31.984 -0.28 1 77 135 ALA A C 1
ATOM 989 O O . ALA A 1 135 ? -3.643 -32.062 0.488 1 77 135 ALA A O 1
ATOM 990 N N . LYS A 1 136 ? -4.875 -30.953 -0.96 1 80.19 136 LYS A N 1
ATOM 991 C CA . LYS A 1 136 ? -4.188 -29.672 -0.757 1 80.19 136 LYS A CA 1
ATOM 992 C C . LYS A 1 136 ? -4.855 -28.859 0.347 1 80.19 136 LYS A C 1
ATOM 994 O O . LYS A 1 136 ? -6.082 -28.734 0.375 1 80.19 136 LYS A O 1
ATOM 999 N N . GLU A 1 137 ? -4.129 -28.531 1.304 1 87 137 GLU A N 1
ATOM 1000 C CA . GLU A 1 137 ? -4.559 -27.609 2.348 1 87 137 GLU A CA 1
ATOM 1001 C C . GLU A 1 137 ? -3.943 -26.219 2.146 1 87 137 GLU A C 1
ATOM 1003 O O . GLU A 1 137 ? -2.74 -26.109 1.906 1 87 137 GLU A O 1
ATOM 1008 N N . THR A 1 138 ? -4.781 -25.234 2.137 1 88.88 138 THR A N 1
ATOM 1009 C CA . THR A 1 138 ? -4.316 -23.859 1.978 1 88.88 138 THR A CA 1
ATOM 1010 C C . THR A 1 138 ? -4.906 -22.969 3.059 1 88.88 138 THR A C 1
ATOM 1012 O O . THR A 1 138 ? -5.859 -23.344 3.738 1 88.88 138 THR A O 1
ATOM 1015 N N . GLY A 1 139 ? -4.336 -21.922 3.316 1 93 139 GLY A N 1
ATOM 1016 C CA . GLY A 1 139 ? -4.82 -20.938 4.273 1 93 139 GLY A CA 1
ATOM 1017 C C . GLY A 1 139 ? -4 -19.672 4.289 1 93 139 GLY A C 1
ATOM 1018 O O . GLY A 1 139 ? -3.145 -19.469 3.424 1 93 139 GLY A O 1
ATOM 1019 N N . THR A 1 140 ? -4.348 -18.797 5.148 1 96 140 THR A N 1
ATOM 1020 C CA . THR A 1 140 ? -3.607 -17.562 5.348 1 96 140 THR A CA 1
ATOM 1021 C C . THR A 1 140 ? -3.031 -17.5 6.762 1 96 140 THR A C 1
ATOM 1023 O O . THR A 1 140 ? -3.605 -18.062 7.695 1 96 140 THR A O 1
ATOM 1026 N N . ASP A 1 141 ? -1.906 -16.984 6.871 1 97.44 141 ASP A N 1
ATOM 1027 C CA . ASP A 1 141 ? -1.216 -16.797 8.148 1 97.44 141 ASP A CA 1
ATOM 1028 C C . ASP A 1 141 ? -0.172 -15.68 8.047 1 97.44 141 ASP A C 1
ATOM 1030 O O . ASP A 1 141 ? 0.675 -15.695 7.152 1 97.44 141 ASP A O 1
ATOM 1034 N N . HIS A 1 142 ? -0.212 -14.711 8.969 1 96.44 142 HIS A N 1
ATOM 1035 C CA . HIS A 1 142 ? 0.75 -13.617 8.961 1 96.44 142 HIS A CA 1
ATOM 1036 C C . HIS A 1 142 ? 2.178 -14.133 9.109 1 96.44 142 HIS A C 1
ATOM 1038 O O . HIS A 1 142 ? 3.117 -13.531 8.586 1 96.44 142 HIS A O 1
ATOM 1044 N N . ALA A 1 143 ? 2.318 -15.266 9.75 1 97.31 143 ALA A N 1
ATOM 1045 C CA . ALA A 1 143 ? 3.639 -15.812 10.039 1 97.31 143 ALA A CA 1
ATOM 1046 C C . ALA A 1 143 ? 4.348 -16.25 8.758 1 97.31 143 ALA A C 1
ATOM 1048 O O . ALA A 1 143 ? 5.574 -16.375 8.734 1 97.31 143 ALA A O 1
ATOM 1049 N N . VAL A 1 144 ? 3.604 -16.453 7.715 1 98.5 144 VAL A N 1
ATOM 1050 C CA . VAL A 1 144 ? 4.223 -17.031 6.531 1 98.5 144 VAL A CA 1
ATOM 1051 C C . VAL A 1 144 ? 4.582 -15.93 5.535 1 98.5 144 VAL A C 1
ATOM 1053 O O . VAL A 1 144 ? 5.254 -16.188 4.531 1 98.5 144 VAL A O 1
ATOM 1056 N N . LEU A 1 145 ? 4.121 -14.695 5.762 1 98.69 145 LEU A N 1
ATOM 1057 C CA . LEU A 1 145 ? 4.512 -13.602 4.887 1 98.69 145 LEU A CA 1
ATOM 1058 C C . LEU A 1 145 ? 5.996 -13.281 5.035 1 98.69 145 LEU A C 1
ATOM 1060 O O . LEU A 1 145 ? 6.457 -12.953 6.129 1 98.69 145 LEU A O 1
ATOM 1064 N N . PRO A 1 146 ? 6.758 -13.414 3.904 1 98.88 146 PRO A N 1
ATOM 1065 C CA . PRO A 1 146 ? 8.164 -13.016 4.012 1 98.88 146 PRO A CA 1
ATOM 1066 C C . PRO A 1 146 ? 8.336 -11.602 4.562 1 98.88 146 PRO A C 1
ATOM 1068 O O . PRO A 1 146 ? 7.602 -10.688 4.168 1 98.88 146 PRO A O 1
ATOM 1071 N N . ARG A 1 147 ? 9.25 -11.484 5.523 1 98.75 147 ARG A N 1
ATOM 1072 C CA . ARG A 1 147 ? 9.531 -10.172 6.098 1 98.75 147 ARG A CA 1
ATOM 1073 C C . ARG A 1 147 ? 10.188 -9.258 5.07 1 98.75 147 ARG A C 1
ATOM 1075 O O . ARG A 1 147 ? 10.008 -8.039 5.117 1 98.75 147 ARG A O 1
ATOM 1082 N N . ALA A 1 148 ? 10.922 -9.836 4.18 1 98.81 148 ALA A N 1
ATOM 1083 C CA . ALA A 1 148 ? 11.578 -9.07 3.129 1 98.81 148 ALA A CA 1
ATOM 1084 C C . ALA A 1 148 ? 11.625 -9.852 1.82 1 98.81 148 ALA A C 1
ATOM 1086 O O . ALA A 1 148 ? 11.672 -11.086 1.83 1 98.81 148 ALA A O 1
ATOM 1087 N N . VAL A 1 149 ? 11.57 -9.164 0.743 1 98.94 149 VAL A N 1
ATOM 1088 C CA . VAL A 1 149 ? 11.719 -9.711 -0.604 1 98.94 149 VAL A CA 1
ATOM 1089 C C . VAL A 1 149 ? 12.82 -8.961 -1.345 1 98.94 149 VAL A C 1
ATOM 1091 O O . VAL A 1 149 ? 12.859 -7.727 -1.334 1 98.94 149 VAL A O 1
ATOM 1094 N N . ILE A 1 150 ? 13.734 -9.656 -1.936 1 98.81 150 ILE A N 1
ATOM 1095 C CA . ILE A 1 150 ? 14.812 -9.078 -2.727 1 98.81 150 ILE A CA 1
ATOM 1096 C C . ILE A 1 150 ? 14.625 -9.43 -4.199 1 98.81 150 ILE A C 1
ATOM 1098 O O . ILE A 1 150 ? 14.75 -10.594 -4.59 1 98.81 150 ILE A O 1
ATOM 1102 N N . TYR A 1 151 ? 14.328 -8.445 -4.996 1 98.62 151 TYR A N 1
ATOM 1103 C CA . TYR A 1 151 ? 14.188 -8.625 -6.438 1 98.62 151 TYR A CA 1
ATOM 1104 C C . TYR A 1 151 ? 15.445 -8.18 -7.172 1 98.62 151 TYR A C 1
ATOM 1106 O O . TYR A 1 151 ? 15.852 -7.023 -7.074 1 98.62 151 TYR A O 1
ATOM 1114 N N . ASP A 1 152 ? 16.031 -9.039 -7.793 1 98.06 152 ASP A N 1
ATOM 1115 C CA . ASP A 1 152 ? 17.172 -8.844 -8.672 1 98.06 152 ASP A CA 1
ATOM 1116 C C . ASP A 1 152 ? 16.922 -9.438 -10.055 1 98.06 152 ASP A C 1
ATOM 1118 O O . ASP A 1 152 ? 16.938 -10.664 -10.219 1 98.06 152 ASP A O 1
ATOM 1122 N N . SER A 1 153 ? 16.766 -8.555 -11.047 1 97.38 153 SER A N 1
ATOM 1123 C CA . SER A 1 153 ? 16.359 -8.992 -12.375 1 97.38 153 SER A CA 1
ATOM 1124 C C . SER A 1 153 ? 17.406 -9.891 -13.008 1 97.38 153 SER A C 1
ATOM 1126 O O . SER A 1 153 ? 17.094 -10.719 -13.867 1 97.38 153 SER A O 1
ATOM 1128 N N . THR A 1 154 ? 18.656 -9.805 -12.586 1 96.19 154 THR A N 1
ATOM 1129 C CA . THR A 1 154 ? 19.703 -10.664 -13.156 1 96.19 154 THR A CA 1
ATOM 1130 C C . THR A 1 154 ? 19.438 -12.125 -12.805 1 96.19 154 THR A C 1
ATOM 1132 O O . THR A 1 154 ? 19.875 -13.031 -13.523 1 96.19 154 THR A O 1
ATOM 1135 N N . LEU A 1 155 ? 18.719 -12.375 -11.75 1 95.31 155 LEU A N 1
ATOM 1136 C CA . LEU A 1 155 ? 18.469 -13.742 -11.273 1 95.31 155 LEU A CA 1
ATOM 1137 C C . LEU A 1 155 ? 17.359 -14.406 -12.07 1 95.31 155 LEU A C 1
ATOM 1139 O O . LEU A 1 155 ? 17.172 -15.617 -11.992 1 95.31 155 LEU A O 1
ATOM 1143 N N . SER A 1 156 ? 16.609 -13.617 -12.812 1 92.75 156 SER A N 1
ATOM 1144 C CA . SER A 1 156 ? 15.516 -14.164 -13.594 1 92.75 156 SER A CA 1
ATOM 1145 C C . SER A 1 156 ? 15.938 -14.43 -15.031 1 92.75 156 SER A C 1
ATOM 1147 O O . SER A 1 156 ? 15.172 -15 -15.82 1 92.75 156 SER A O 1
ATOM 1149 N N . THR A 1 157 ? 17.172 -14.094 -15.391 1 92.06 157 THR A N 1
ATOM 1150 C CA . THR A 1 157 ? 17.609 -14.219 -16.781 1 92.06 157 THR A CA 1
ATOM 1151 C C . THR A 1 157 ? 17.781 -15.688 -17.156 1 92.06 157 THR A C 1
ATOM 1153 O O . THR A 1 157 ? 17.781 -16.031 -18.344 1 92.06 157 THR A O 1
ATOM 1156 N N . THR A 1 158 ? 17.938 -16.531 -16.125 1 87.62 158 THR A N 1
ATOM 1157 C CA . THR A 1 158 ? 18.125 -17.953 -16.422 1 87.62 158 THR A CA 1
ATOM 1158 C C . THR A 1 158 ? 16.781 -18.656 -16.562 1 87.62 158 THR A C 1
ATOM 1160 O O . THR A 1 158 ? 16.719 -19.828 -16.969 1 87.62 158 THR A O 1
ATOM 1163 N N . LEU A 1 159 ? 15.75 -18.031 -16.219 1 92.44 159 LEU A N 1
ATOM 1164 C CA . LEU A 1 159 ? 14.414 -18.594 -16.422 1 92.44 159 LEU A CA 1
ATOM 1165 C C . LEU A 1 159 ? 14.094 -18.719 -17.906 1 92.44 159 LEU A C 1
ATOM 1167 O O . LEU A 1 159 ? 14.164 -17.719 -18.641 1 92.44 159 LEU A O 1
ATOM 1171 N N . PRO A 1 160 ? 13.797 -19.938 -18.375 1 95.06 160 PRO A N 1
ATOM 1172 C CA . PRO A 1 160 ? 13.445 -20.094 -19.781 1 95.06 160 PRO A CA 1
ATOM 1173 C C . PRO A 1 160 ? 12.312 -19.156 -20.219 1 95.06 160 PRO A C 1
ATOM 1175 O O . PRO A 1 160 ? 11.43 -18.859 -19.406 1 95.06 160 PRO A O 1
ATOM 1178 N N . LEU A 1 161 ? 12.398 -18.75 -21.469 1 97.38 161 LEU A N 1
ATOM 1179 C CA . LEU A 1 161 ? 11.461 -17.766 -22 1 97.38 161 LEU A CA 1
ATOM 1180 C C . LEU A 1 161 ? 10.016 -18.234 -21.828 1 97.38 161 LEU A C 1
ATOM 1182 O O . LEU A 1 161 ? 9.18 -17.469 -21.328 1 97.38 161 LEU A O 1
ATOM 1186 N N . GLU A 1 162 ? 9.742 -19.516 -22.156 1 97.12 162 GLU A N 1
ATOM 1187 C CA . GLU A 1 162 ? 8.383 -20.031 -22.062 1 97.12 162 GLU A CA 1
ATOM 1188 C C . GLU A 1 162 ? 7.887 -20 -20.609 1 97.12 162 GLU A C 1
ATOM 1190 O O . GLU A 1 162 ? 6.723 -19.672 -20.359 1 97.12 162 GLU A O 1
ATOM 1195 N N . LEU A 1 163 ? 8.758 -20.281 -19.734 1 96 163 LEU A N 1
ATOM 1196 C CA . LEU A 1 163 ? 8.383 -20.266 -18.328 1 96 163 LEU A CA 1
ATOM 1197 C C . LEU A 1 163 ? 8.25 -18.844 -17.812 1 96 163 LEU A C 1
ATOM 1199 O O . LEU A 1 163 ? 7.414 -18.562 -16.953 1 96 163 LEU A O 1
ATOM 1203 N N . SER A 1 164 ? 9.117 -17.938 -18.344 1 97.75 164 SER A N 1
ATOM 1204 C CA . SER A 1 164 ? 8.961 -16.516 -18.016 1 97.75 164 SER A CA 1
ATOM 1205 C C . SER A 1 164 ? 7.57 -16.016 -18.391 1 97.75 164 SER A C 1
ATOM 1207 O O . SER A 1 164 ? 6.93 -15.312 -17.594 1 97.75 164 SER A O 1
ATOM 1209 N N . VAL A 1 165 ? 7.105 -16.438 -19.516 1 98.5 165 VAL A N 1
ATOM 1210 C CA . VAL A 1 165 ? 5.797 -16.016 -20.016 1 98.5 165 VAL A CA 1
ATOM 1211 C C . VAL A 1 165 ? 4.699 -16.609 -19.141 1 98.5 165 VAL A C 1
ATOM 1213 O O . VAL A 1 165 ? 3.836 -15.891 -18.625 1 98.5 165 VAL A O 1
ATOM 1216 N N . ALA A 1 166 ? 4.766 -17.906 -18.906 1 98.19 166 ALA A N 1
ATOM 1217 C CA . ALA A 1 166 ? 3.748 -18.562 -18.094 1 98.19 166 ALA A CA 1
ATOM 1218 C C . ALA A 1 166 ? 3.717 -18 -16.688 1 98.19 166 ALA A C 1
ATOM 1220 O O . ALA A 1 166 ? 2.645 -17.703 -16.141 1 98.19 166 ALA A O 1
ATOM 1221 N N . SER A 1 167 ? 4.875 -17.828 -16.094 1 97.88 167 SER A N 1
ATOM 1222 C CA . SER A 1 167 ? 4.988 -17.297 -14.742 1 97.88 167 SER A CA 1
ATOM 1223 C C . SER A 1 167 ? 4.477 -15.867 -14.664 1 97.88 167 SER A C 1
ATOM 1225 O O . SER A 1 167 ? 3.779 -15.5 -13.719 1 97.88 167 SER A O 1
ATOM 1227 N N . GLY A 1 168 ? 4.832 -15.039 -15.664 1 98.56 168 GLY A N 1
ATOM 1228 C CA . GLY A 1 168 ? 4.348 -13.672 -15.727 1 98.56 168 GLY A CA 1
ATOM 1229 C C . GLY A 1 168 ? 2.84 -13.578 -15.867 1 98.56 168 GLY A C 1
ATOM 1230 O O . GLY A 1 168 ? 2.207 -12.719 -15.242 1 98.56 168 GLY A O 1
ATOM 1231 N N . LEU A 1 169 ? 2.264 -14.43 -16.672 1 98.75 169 LEU A N 1
ATOM 1232 C CA . LEU A 1 169 ? 0.813 -14.445 -16.828 1 98.75 169 LEU A CA 1
ATOM 1233 C C . LEU A 1 169 ? 0.129 -14.953 -15.562 1 98.75 169 LEU A C 1
ATOM 1235 O O . LEU A 1 169 ? -0.973 -14.508 -15.234 1 98.75 169 LEU A O 1
ATOM 1239 N N . ASN A 1 170 ? 0.772 -15.883 -14.867 1 97.88 170 ASN A N 1
ATOM 1240 C CA . ASN A 1 170 ? 0.282 -16.25 -13.547 1 97.88 170 ASN A CA 1
ATOM 1241 C C . ASN A 1 170 ? 0.244 -15.055 -12.602 1 97.88 170 ASN A C 1
ATOM 1243 O O . ASN A 1 170 ? -0.709 -14.891 -11.836 1 97.88 170 ASN A O 1
ATOM 1247 N N . ALA A 1 171 ? 1.315 -14.25 -12.633 1 98.62 171 ALA A N 1
ATOM 1248 C CA . ALA A 1 171 ? 1.331 -13.023 -11.844 1 98.62 171 ALA A CA 1
ATOM 1249 C C . ALA A 1 171 ? 0.188 -12.094 -12.242 1 98.62 171 ALA A C 1
ATOM 1251 O O . ALA A 1 171 ? -0.478 -11.516 -11.383 1 98.62 171 ALA A O 1
ATOM 1252 N N . LEU A 1 172 ? -0.034 -11.977 -13.539 1 98.81 172 LEU A N 1
ATOM 1253 C CA . LEU A 1 172 ? -1.135 -11.164 -14.047 1 98.81 172 LEU A CA 1
ATOM 1254 C C . LEU A 1 172 ? -2.475 -11.688 -13.539 1 98.81 172 LEU A C 1
ATOM 1256 O O . LEU A 1 172 ? -3.381 -10.906 -13.242 1 98.81 172 LEU A O 1
ATOM 1260 N N . ALA A 1 173 ? -2.6 -12.977 -13.445 1 98.81 173 ALA A N 1
ATOM 1261 C CA . ALA A 1 173 ? -3.818 -13.602 -12.93 1 98.81 173 ALA A CA 1
ATOM 1262 C C . ALA A 1 173 ? -4.102 -13.148 -11.5 1 98.81 173 ALA A C 1
ATOM 1264 O O . ALA A 1 173 ? -5.262 -13.008 -11.109 1 98.81 173 ALA A O 1
ATOM 1265 N N . HIS A 1 174 ? -3.047 -12.93 -10.688 1 98.69 174 HIS A N 1
ATOM 1266 C CA . HIS A 1 174 ? -3.246 -12.359 -9.352 1 98.69 174 HIS A CA 1
ATOM 1267 C C . HIS A 1 174 ? -3.955 -11.016 -9.43 1 98.69 174 HIS A C 1
ATOM 1269 O O . HIS A 1 174 ? -4.922 -10.773 -8.703 1 98.69 174 HIS A O 1
ATOM 1275 N N . ALA A 1 175 ? -3.492 -10.156 -10.344 1 98.69 175 ALA A N 1
ATOM 1276 C CA . ALA A 1 175 ? -4.082 -8.828 -10.492 1 98.69 175 ALA A CA 1
ATOM 1277 C C . ALA A 1 175 ? -5.539 -8.922 -10.938 1 98.69 175 ALA A C 1
ATOM 1279 O O . ALA A 1 175 ? -6.418 -8.289 -10.344 1 98.69 175 ALA A O 1
ATOM 1280 N N . VAL A 1 176 ? -5.781 -9.742 -11.93 1 98.62 176 VAL A N 1
ATOM 1281 C CA . VAL A 1 176 ? -7.109 -9.844 -12.523 1 98.62 176 VAL A CA 1
ATOM 1282 C C . VAL A 1 176 ? -8.078 -10.438 -11.508 1 98.62 176 VAL A C 1
ATOM 1284 O O . VAL A 1 176 ? -9.156 -9.891 -11.273 1 98.62 176 VAL A O 1
ATOM 1287 N N . ASP A 1 177 ? -7.676 -11.531 -10.883 1 98.38 177 ASP A N 1
ATOM 1288 C CA . ASP A 1 177 ? -8.539 -12.242 -9.938 1 98.38 177 ASP A CA 1
ATOM 1289 C C . ASP A 1 177 ? -8.859 -11.375 -8.727 1 98.38 177 ASP A C 1
ATOM 1291 O O . ASP A 1 177 ? -9.961 -11.453 -8.18 1 98.38 177 ASP A O 1
ATOM 1295 N N . GLY A 1 178 ? -7.941 -10.531 -8.375 1 98.06 178 GLY A N 1
ATOM 1296 C CA . GLY A 1 178 ? -8.109 -9.664 -7.219 1 98.06 178 GLY A CA 1
ATOM 1297 C C . GLY A 1 178 ? -9.18 -8.602 -7.422 1 98.06 178 GLY A C 1
ATOM 1298 O O . GLY A 1 178 ? -9.711 -8.055 -6.453 1 98.06 178 GLY A O 1
ATOM 1299 N N . LEU A 1 179 ? -9.539 -8.266 -8.672 1 98.12 179 LEU A N 1
ATOM 1300 C CA . LEU A 1 179 ? -10.445 -7.168 -8.984 1 98.12 179 LEU A CA 1
ATOM 1301 C C . LEU A 1 179 ? -11.867 -7.504 -8.555 1 98.12 179 LEU A C 1
ATOM 1303 O O . LEU A 1 179 ? -12.703 -6.605 -8.406 1 98.12 179 LEU A O 1
ATOM 1307 N N . TRP A 1 180 ? -12.18 -8.789 -8.391 1 97.44 180 TRP A N 1
ATOM 1308 C CA . TRP A 1 180 ? -13.531 -9.172 -8 1 97.44 180 TRP A CA 1
ATOM 1309 C C . TRP A 1 180 ? -13.508 -10.195 -6.871 1 97.44 180 TRP A C 1
ATOM 1311 O O . TRP A 1 180 ? -14.477 -10.93 -6.668 1 97.44 180 TRP A O 1
ATOM 1321 N N . ALA A 1 181 ? -12.297 -10.375 -6.176 1 97.69 181 ALA A N 1
ATOM 1322 C CA . ALA A 1 181 ? -12.156 -11.25 -5.012 1 97.69 181 ALA A CA 1
ATOM 1323 C C . ALA A 1 181 ? -13.008 -10.758 -3.846 1 97.69 181 ALA A C 1
ATOM 1325 O O . ALA A 1 181 ? -13.539 -9.648 -3.885 1 97.69 181 ALA A O 1
ATOM 1326 N N . PRO A 1 182 ? -13.164 -11.508 -2.807 1 97.12 182 PRO A N 1
ATOM 1327 C CA . PRO A 1 182 ? -14.117 -11.203 -1.737 1 97.12 182 PRO A CA 1
ATOM 1328 C C . PRO A 1 182 ? -13.805 -9.898 -1.015 1 97.12 182 PRO A C 1
ATOM 1330 O O . PRO A 1 182 ? -14.711 -9.211 -0.55 1 97.12 182 PRO A O 1
ATOM 1333 N N . ASN A 1 183 ? -12.555 -9.531 -0.922 1 97.69 183 ASN A N 1
ATOM 1334 C CA . ASN A 1 183 ? -12.18 -8.328 -0.184 1 97.69 183 ASN A CA 1
ATOM 1335 C C . ASN A 1 183 ? -11.648 -7.242 -1.115 1 97.69 183 ASN A C 1
ATOM 1337 O O . ASN A 1 183 ? -10.836 -6.41 -0.707 1 97.69 183 ASN A O 1
ATOM 1341 N N . ALA A 1 184 ? -12.062 -7.312 -2.402 1 97.94 184 ALA A N 1
ATOM 1342 C CA . ALA A 1 184 ? -11.672 -6.27 -3.348 1 97.94 184 ALA A CA 1
ATOM 1343 C C . ALA A 1 184 ? -12.125 -4.895 -2.867 1 97.94 184 ALA A C 1
ATOM 1345 O O . ALA A 1 184 ? -13.234 -4.742 -2.354 1 97.94 184 ALA A O 1
ATOM 1346 N N . ASP A 1 185 ? -11.281 -3.939 -2.879 1 98.06 185 ASP A N 1
ATOM 1347 C CA . ASP A 1 185 ? -11.539 -2.549 -2.525 1 98.06 185 ASP A CA 1
ATOM 1348 C C . ASP A 1 185 ? -10.75 -1.596 -3.422 1 98.06 185 ASP A C 1
ATOM 1350 O O . ASP A 1 185 ? -9.938 -2.033 -4.238 1 98.06 185 ASP A O 1
ATOM 1354 N N . PRO A 1 186 ? -10.984 -0.296 -3.379 1 97.44 186 PRO A N 1
ATOM 1355 C CA . PRO A 1 186 ? -10.344 0.644 -4.297 1 97.44 186 PRO A CA 1
ATOM 1356 C C . PRO A 1 186 ? -8.82 0.666 -4.148 1 97.44 186 PRO A C 1
ATOM 1358 O O . PRO A 1 186 ? -8.102 0.927 -5.117 1 97.44 186 PRO A O 1
ATOM 1361 N N . ILE A 1 187 ? -8.32 0.353 -2.969 1 98.31 187 ILE A N 1
ATOM 1362 C CA . ILE A 1 187 ? -6.887 0.44 -2.717 1 98.31 187 ILE A CA 1
ATOM 1363 C C . ILE A 1 187 ? -6.176 -0.751 -3.355 1 98.31 187 ILE A C 1
ATOM 1365 O O . ILE A 1 187 ? -5.242 -0.577 -4.145 1 98.31 187 ILE A O 1
ATOM 1369 N N . ASN A 1 188 ? -6.66 -1.993 -3.053 1 98.31 188 ASN A N 1
ATOM 1370 C CA . ASN A 1 188 ? -5.988 -3.154 -3.627 1 98.31 188 ASN A CA 1
ATOM 1371 C C . ASN A 1 188 ? -6.285 -3.289 -5.117 1 98.31 188 ASN A C 1
ATOM 1373 O O . ASN A 1 188 ? -5.461 -3.809 -5.875 1 98.31 188 ASN A O 1
ATOM 1377 N N . SER A 1 189 ? -7.426 -2.75 -5.602 1 98 189 SER A N 1
ATOM 1378 C CA . SER A 1 189 ? -7.719 -2.74 -7.031 1 98 189 SER A CA 1
ATOM 1379 C C . SER A 1 189 ? -6.723 -1.866 -7.789 1 98 189 SER A C 1
ATOM 1381 O O . SER A 1 189 ? -6.227 -2.258 -8.852 1 98 189 SER A O 1
ATOM 1383 N N . ARG A 1 190 ? -6.414 -0.712 -7.258 1 97.12 190 ARG A N 1
ATOM 1384 C CA . ARG A 1 190 ? -5.461 0.177 -7.91 1 97.12 190 ARG A CA 1
ATOM 1385 C C . ARG A 1 190 ? -4.07 -0.448 -7.953 1 97.12 190 ARG A C 1
ATOM 1387 O O . ARG A 1 190 ? -3.375 -0.362 -8.969 1 97.12 190 ARG A O 1
ATOM 1394 N N . THR A 1 191 ? -3.686 -1.046 -6.84 1 98.1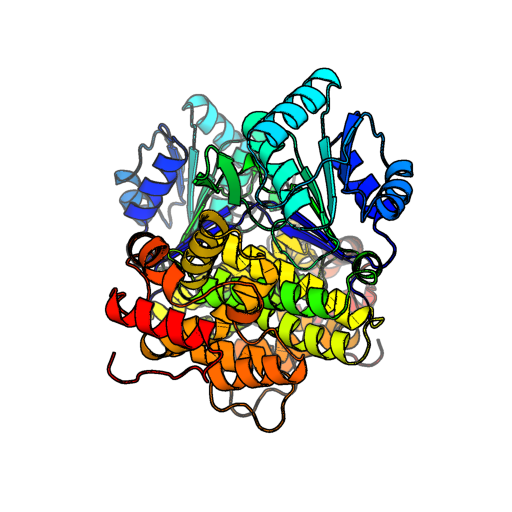9 191 THR A N 1
ATOM 1395 C CA . THR A 1 191 ? -2.402 -1.736 -6.777 1 98.19 191 THR A CA 1
ATOM 1396 C C . THR A 1 191 ? -2.334 -2.846 -7.824 1 98.19 191 THR A C 1
ATOM 1398 O O . THR A 1 191 ? -1.346 -2.959 -8.555 1 98.19 191 THR A O 1
ATOM 1401 N N . ALA A 1 192 ? -3.396 -3.6 -7.938 1 98.12 192 ALA A N 1
ATOM 1402 C CA . ALA A 1 192 ? -3.479 -4.699 -8.891 1 98.12 192 ALA A CA 1
ATOM 1403 C C . ALA A 1 192 ? -3.391 -4.188 -10.328 1 98.12 192 ALA A C 1
ATOM 1405 O O . ALA A 1 192 ? -2.699 -4.773 -11.164 1 98.12 192 ALA A O 1
ATOM 1406 N N . LEU A 1 193 ? -4.066 -3.121 -10.625 1 97.69 193 LEU A N 1
ATOM 1407 C CA . LEU A 1 193 ? -4.086 -2.562 -11.977 1 97.69 193 LEU A CA 1
ATOM 1408 C C . LEU A 1 193 ? -2.715 -2.012 -12.359 1 97.69 193 LEU A C 1
ATOM 1410 O O . LEU A 1 193 ? -2.289 -2.139 -13.508 1 97.69 193 LEU A O 1
ATOM 1414 N N . ASP A 1 194 ? -2.02 -1.419 -11.391 1 97.19 194 ASP A N 1
ATOM 1415 C CA . ASP A 1 194 ? -0.647 -0.987 -11.633 1 97.19 194 ASP A CA 1
ATOM 1416 C C . ASP A 1 194 ? 0.257 -2.18 -11.938 1 97.19 194 ASP A C 1
ATOM 1418 O O . ASP A 1 194 ? 1.119 -2.104 -12.82 1 97.19 194 ASP A O 1
ATOM 1422 N N . GLY A 1 195 ? 0.035 -3.234 -11.188 1 98.31 195 GLY A N 1
ATOM 1423 C CA . GLY A 1 195 ? 0.763 -4.465 -11.461 1 98.31 195 GLY A CA 1
ATOM 1424 C C . GLY A 1 195 ? 0.482 -5.023 -12.844 1 98.31 195 GLY A C 1
ATOM 1425 O O . GLY A 1 195 ? 1.404 -5.422 -13.555 1 98.31 195 GLY A O 1
ATOM 1426 N N . ALA A 1 196 ? -0.773 -4.992 -13.242 1 98.44 196 ALA A N 1
ATOM 1427 C CA . ALA A 1 196 ? -1.17 -5.496 -14.555 1 98.44 196 ALA A CA 1
ATOM 1428 C C . ALA A 1 196 ? -0.507 -4.695 -15.672 1 98.44 196 ALA A C 1
ATOM 1430 O O . ALA A 1 196 ? -0.034 -5.266 -16.656 1 98.44 196 ALA A O 1
ATOM 1431 N N . ARG A 1 197 ? -0.5 -3.41 -15.523 1 97 197 ARG A N 1
ATOM 1432 C CA . ARG A 1 197 ? 0.139 -2.539 -16.5 1 97 197 ARG A CA 1
ATOM 1433 C C . ARG A 1 197 ? 1.62 -2.873 -16.641 1 97 197 ARG A C 1
ATOM 1435 O O . ARG A 1 197 ? 2.121 -3.016 -17.766 1 97 197 ARG A O 1
ATOM 1442 N N . ALA A 1 198 ? 2.307 -2.99 -15.523 1 97.44 198 ALA A N 1
ATOM 1443 C CA . ALA A 1 198 ? 3.736 -3.285 -15.523 1 97.44 198 ALA A CA 1
ATOM 1444 C C . ALA A 1 198 ? 4.012 -4.656 -16.125 1 97.44 198 ALA A C 1
ATOM 1446 O O . ALA A 1 198 ? 4.957 -4.82 -16.906 1 97.44 198 ALA A O 1
ATOM 1447 N N . LEU A 1 199 ? 3.182 -5.617 -15.812 1 98.31 199 LEU A N 1
ATOM 1448 C CA . LEU A 1 199 ? 3.361 -6.973 -16.328 1 98.31 199 LEU A CA 1
ATOM 1449 C C . LEU A 1 199 ? 3.129 -7.016 -17.828 1 98.31 199 LEU A C 1
ATOM 1451 O O . LEU A 1 199 ? 3.859 -7.695 -18.562 1 98.31 199 LEU A O 1
ATOM 1455 N N . SER A 1 200 ? 2.092 -6.332 -18.297 1 97.38 200 SER A N 1
ATOM 1456 C CA . SER A 1 200 ? 1.816 -6.27 -19.719 1 97.38 200 SER A CA 1
ATOM 1457 C C . SER A 1 200 ? 3.012 -5.715 -20.484 1 97.38 200 SER A C 1
ATOM 1459 O O . SER A 1 200 ? 3.43 -6.293 -21.5 1 97.38 200 SER A O 1
ATOM 1461 N N . LYS A 1 201 ? 3.566 -4.652 -19.984 1 96.44 201 LYS A N 1
ATOM 1462 C CA . LYS A 1 201 ? 4.734 -4.031 -20.609 1 96.44 201 LYS A CA 1
ATOM 1463 C C . LYS A 1 201 ? 5.965 -4.926 -20.484 1 96.44 201 LYS A C 1
ATOM 1465 O O . LYS A 1 201 ? 6.668 -5.16 -21.469 1 96.44 201 LYS A O 1
ATOM 1470 N N . GLY A 1 202 ? 6.191 -5.41 -19.312 1 97.25 202 GLY A N 1
ATOM 1471 C CA . GLY A 1 202 ? 7.383 -6.203 -19.047 1 97.25 202 GLY A CA 1
ATOM 1472 C C . GLY A 1 202 ? 7.438 -7.492 -19.828 1 97.25 202 GLY A C 1
ATOM 1473 O O . GLY A 1 202 ? 8.484 -7.852 -20.375 1 97.25 202 GLY A O 1
ATOM 1474 N N . LEU A 1 203 ? 6.34 -8.203 -19.938 1 97.88 203 LEU A N 1
ATOM 1475 C CA . LEU A 1 203 ? 6.305 -9.477 -20.641 1 97.88 203 LEU A CA 1
ATOM 1476 C C . LEU A 1 203 ? 6.609 -9.289 -22.125 1 97.88 203 LEU A C 1
ATOM 1478 O O . LEU A 1 203 ? 7.359 -10.07 -22.703 1 97.88 203 LEU A O 1
ATOM 1482 N N . ARG A 1 204 ? 6.016 -8.297 -22.75 1 97.06 204 ARG A N 1
ATOM 1483 C CA . ARG A 1 204 ? 6.309 -8 -24.156 1 97.06 204 ARG A CA 1
ATOM 1484 C C . ARG A 1 204 ? 7.789 -7.707 -24.359 1 97.06 204 ARG A C 1
ATOM 1486 O O . ARG A 1 204 ? 8.391 -8.141 -25.344 1 97.06 204 ARG A O 1
ATOM 1493 N N . GLY A 1 205 ? 8.367 -6.93 -23.375 1 97.12 205 GLY A N 1
ATOM 1494 C CA . GLY A 1 205 ? 9.789 -6.629 -23.438 1 97.12 205 GLY A CA 1
ATOM 1495 C C . GLY A 1 205 ? 10.664 -7.867 -23.328 1 97.12 205 GLY A C 1
ATOM 1496 O O . GLY A 1 205 ? 11.641 -8.008 -24.062 1 97.12 205 GLY A O 1
ATOM 1497 N N . ILE A 1 206 ? 10.336 -8.773 -22.406 1 97.88 206 ILE A N 1
ATOM 1498 C CA . ILE A 1 206 ? 11.102 -9.992 -22.203 1 97.88 206 ILE A CA 1
ATOM 1499 C C . ILE A 1 206 ? 11.062 -10.852 -23.469 1 97.88 206 ILE A C 1
ATOM 1501 O O . ILE A 1 206 ? 12.078 -11.43 -23.859 1 97.88 206 ILE A O 1
ATOM 1505 N N . VAL A 1 207 ? 9.922 -10.961 -24.109 1 97.88 207 VAL A N 1
ATOM 1506 C CA . VAL A 1 207 ? 9.789 -11.766 -25.312 1 97.88 207 VAL A CA 1
ATOM 1507 C C . VAL A 1 207 ? 10.602 -11.141 -26.438 1 97.88 207 VAL A C 1
ATOM 1509 O O . VAL A 1 207 ? 11.227 -11.852 -27.234 1 97.88 207 VAL A O 1
ATOM 1512 N N . ARG A 1 208 ? 10.633 -9.852 -26.484 1 97.5 208 ARG A N 1
ATOM 1513 C CA . ARG A 1 208 ? 11.438 -9.164 -27.5 1 97.5 208 ARG A CA 1
ATOM 1514 C C . ARG A 1 208 ? 12.922 -9.391 -27.266 1 97.5 208 ARG A C 1
ATOM 1516 O O . ARG A 1 208 ? 13.68 -9.594 -28.219 1 97.5 208 ARG A O 1
ATOM 1523 N N . ASP A 1 209 ? 13.312 -9.336 -26.031 1 97.75 209 ASP A N 1
ATOM 1524 C CA . ASP A 1 209 ? 14.703 -9.562 -25.641 1 97.75 209 ASP A CA 1
ATOM 1525 C C . ASP A 1 209 ? 14.781 -10.195 -24.25 1 97.75 209 ASP A C 1
ATOM 1527 O O . ASP A 1 209 ? 14.742 -9.492 -23.25 1 97.75 209 ASP A O 1
ATOM 1531 N N . PRO A 1 210 ? 14.977 -11.461 -24.234 1 96.75 210 PRO A N 1
ATOM 1532 C CA . PRO A 1 210 ? 14.977 -12.172 -22.953 1 96.75 210 PRO A CA 1
ATOM 1533 C C . PRO A 1 210 ? 16.062 -11.664 -22 1 96.75 210 PRO A C 1
ATOM 1535 O O . PRO A 1 210 ? 16.031 -11.977 -20.812 1 96.75 210 PRO A O 1
ATOM 1538 N N . SER A 1 211 ? 17.016 -10.922 -22.484 1 95.44 211 SER A N 1
ATOM 1539 C CA . SER A 1 211 ? 18.109 -10.438 -21.641 1 95.44 211 SER A CA 1
ATOM 1540 C C . SER A 1 211 ? 17.875 -9 -21.203 1 95.44 211 SER A C 1
ATOM 1542 O O . SER A 1 211 ? 18.719 -8.414 -20.516 1 95.44 211 SER A O 1
ATOM 1544 N N . ASP A 1 212 ? 16.719 -8.469 -21.578 1 97.06 212 ASP A N 1
ATOM 1545 C CA . ASP A 1 212 ? 16.375 -7.09 -21.234 1 97.06 212 ASP A CA 1
ATOM 1546 C C . ASP A 1 212 ? 16.094 -6.953 -19.75 1 97.06 212 ASP A C 1
ATOM 1548 O O . ASP A 1 212 ? 14.992 -7.289 -19.281 1 97.06 212 ASP A O 1
ATOM 1552 N N . LEU A 1 213 ? 17.031 -6.398 -18.984 1 97.75 213 LEU A N 1
ATOM 1553 C CA . LEU A 1 213 ? 16.906 -6.305 -17.531 1 97.75 213 LEU A CA 1
ATOM 1554 C C . LEU A 1 213 ? 15.82 -5.305 -17.141 1 97.75 213 LEU A C 1
ATOM 1556 O O . LEU A 1 213 ? 15.148 -5.473 -16.125 1 97.75 213 LEU A O 1
ATOM 1560 N N . ASP A 1 214 ? 15.633 -4.273 -17.984 1 97.75 214 ASP A N 1
ATOM 1561 C CA . ASP A 1 214 ? 14.562 -3.326 -17.703 1 97.75 214 ASP A CA 1
ATOM 1562 C C . ASP A 1 214 ? 13.195 -4 -17.781 1 97.75 214 ASP A C 1
ATOM 1564 O O . ASP A 1 214 ? 12.328 -3.77 -16.938 1 97.75 214 ASP A O 1
ATOM 1568 N N . ALA A 1 215 ? 13 -4.824 -18.797 1 97.62 215 ALA A N 1
ATOM 1569 C CA . ALA A 1 215 ? 11.758 -5.574 -18.953 1 97.62 215 ALA A CA 1
ATOM 1570 C C . ALA A 1 215 ? 11.555 -6.551 -17.797 1 97.62 215 ALA A C 1
ATOM 1572 O O . ALA A 1 215 ? 10.445 -6.703 -17.281 1 97.62 215 ALA A O 1
ATOM 1573 N N . AR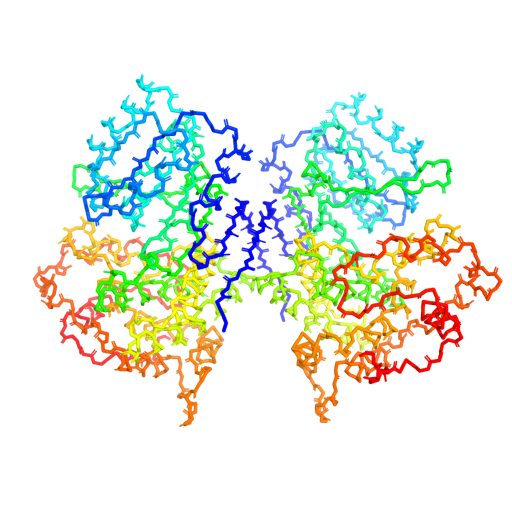G A 1 216 ? 12.633 -7.176 -17.422 1 98.19 216 ARG A N 1
ATOM 1574 C CA . ARG A 1 216 ? 12.555 -8.133 -16.312 1 98.19 216 ARG A CA 1
ATOM 1575 C C . ARG A 1 216 ? 12.273 -7.43 -14.992 1 98.19 216 ARG A C 1
ATOM 1577 O O . ARG A 1 216 ? 11.516 -7.941 -14.164 1 98.19 216 ARG A O 1
ATOM 1584 N N . ASP A 1 217 ? 12.852 -6.223 -14.797 1 98.25 217 ASP A N 1
ATOM 1585 C CA . ASP A 1 217 ? 12.531 -5.41 -13.625 1 98.25 217 ASP A CA 1
ATOM 1586 C C . ASP A 1 217 ? 11.055 -5.023 -13.625 1 98.25 217 ASP A C 1
ATOM 1588 O O . ASP A 1 217 ? 10.398 -5.066 -12.578 1 98.25 217 ASP A O 1
ATOM 1592 N N . GLU A 1 218 ? 10.602 -4.645 -14.758 1 97.44 218 GLU A N 1
ATOM 1593 C CA . GLU A 1 218 ? 9.195 -4.289 -14.883 1 97.44 218 GLU A CA 1
ATOM 1594 C C . GLU A 1 218 ? 8.289 -5.461 -14.516 1 97.44 218 GLU A C 1
ATOM 1596 O O . GLU A 1 218 ? 7.281 -5.285 -13.836 1 97.44 218 GLU A O 1
ATOM 1601 N N . CYS A 1 219 ? 8.648 -6.645 -14.93 1 98.31 219 CYS A N 1
ATOM 1602 C CA . CYS A 1 219 ? 7.875 -7.844 -14.625 1 98.31 219 CYS A CA 1
ATOM 1603 C C . CYS A 1 219 ? 7.926 -8.156 -13.133 1 98.31 219 CYS A C 1
ATOM 1605 O O . CYS A 1 219 ? 6.906 -8.508 -12.531 1 98.31 219 CYS A O 1
ATOM 1607 N N . LEU A 1 220 ? 9.133 -8.039 -12.539 1 98.69 220 LEU A N 1
ATOM 1608 C CA . LEU A 1 220 ? 9.25 -8.281 -11.102 1 98.69 220 LEU A CA 1
ATOM 1609 C C . LEU A 1 220 ? 8.422 -7.266 -10.312 1 98.69 220 LEU A C 1
ATOM 1611 O O . LEU A 1 220 ? 7.715 -7.637 -9.367 1 98.69 220 LEU A O 1
ATOM 1615 N N . TYR A 1 221 ? 8.469 -6.012 -10.758 1 98.62 221 TYR A N 1
ATOM 1616 C CA . TYR A 1 221 ? 7.695 -4.938 -10.133 1 98.62 221 TYR A CA 1
ATOM 1617 C C . TYR A 1 221 ? 6.199 -5.211 -10.242 1 98.62 221 TYR A C 1
ATOM 1619 O O . TYR A 1 221 ? 5.477 -5.125 -9.25 1 98.62 221 TYR A O 1
ATOM 1627 N N . GLY A 1 222 ? 5.781 -5.551 -11.422 1 98.75 222 GLY A N 1
ATOM 1628 C CA . GLY A 1 222 ? 4.383 -5.891 -11.633 1 98.75 222 GLY A CA 1
ATOM 1629 C C . GLY A 1 222 ? 3.934 -7.105 -10.852 1 98.75 222 GLY A C 1
ATOM 1630 O O . GLY A 1 222 ? 2.82 -7.133 -10.32 1 98.75 222 GLY A O 1
ATOM 1631 N N . THR A 1 223 ? 4.777 -8.133 -10.781 1 98.81 223 THR A N 1
ATOM 1632 C CA . THR A 1 223 ? 4.488 -9.336 -10.016 1 98.81 223 THR A CA 1
ATOM 1633 C C . THR A 1 223 ? 4.25 -9 -8.547 1 98.81 223 THR A C 1
ATOM 1635 O O . THR A 1 223 ? 3.275 -9.461 -7.949 1 98.81 223 THR A O 1
ATOM 1638 N N . TYR A 1 224 ? 5.117 -8.164 -8.016 1 98.88 224 TYR A N 1
ATOM 1639 C CA . TYR A 1 224 ? 4.98 -7.781 -6.613 1 98.88 224 TYR A CA 1
ATOM 1640 C C . TYR A 1 224 ? 3.652 -7.074 -6.363 1 98.88 224 TYR A C 1
ATOM 1642 O O . TYR A 1 224 ? 2.9 -7.449 -5.465 1 98.88 224 TYR A O 1
ATOM 1650 N N . LEU A 1 225 ? 3.334 -6.066 -7.168 1 98.81 225 LEU A N 1
ATOM 1651 C CA . LEU A 1 225 ? 2.115 -5.281 -6.984 1 98.81 225 LEU A CA 1
ATOM 1652 C C . LEU A 1 225 ? 0.877 -6.156 -7.156 1 98.81 225 LEU A C 1
ATOM 1654 O O . LEU A 1 225 ? -0.057 -6.078 -6.355 1 98.81 225 LEU A O 1
ATOM 1658 N N . ALA A 1 226 ? 0.878 -6.988 -8.195 1 98.81 226 ALA A N 1
ATOM 1659 C CA . ALA A 1 226 ? -0.245 -7.891 -8.438 1 98.81 226 ALA A CA 1
ATOM 1660 C C . ALA A 1 226 ? -0.472 -8.812 -7.242 1 98.81 226 ALA A C 1
ATOM 1662 O O . ALA A 1 226 ? -1.611 -9.023 -6.82 1 98.81 226 ALA A O 1
ATOM 1663 N N . SER A 1 227 ? 0.592 -9.281 -6.699 1 98.62 227 SER A N 1
ATOM 1664 C CA . SER A 1 227 ? 0.51 -10.258 -5.613 1 98.62 227 SER A CA 1
ATOM 1665 C C . SER A 1 227 ? 0.102 -9.594 -4.305 1 98.62 227 SER A C 1
ATOM 1667 O O . SER A 1 227 ? -0.626 -10.18 -3.504 1 98.62 227 SER A O 1
ATOM 1669 N N . VAL A 1 228 ? 0.581 -8.359 -4.07 1 98.56 228 VAL A N 1
ATOM 1670 C CA . VAL A 1 228 ? 0.162 -7.602 -2.9 1 98.56 228 VAL A CA 1
ATOM 1671 C C . VAL A 1 228 ? -1.342 -7.34 -2.965 1 98.56 228 VAL A C 1
ATOM 1673 O O . VAL A 1 228 ? -2.055 -7.531 -1.976 1 98.56 228 VAL A O 1
ATOM 1676 N N . GLY A 1 229 ? -1.788 -6.859 -4.152 1 98.31 229 GLY A N 1
ATOM 1677 C CA . GLY A 1 229 ? -3.219 -6.66 -4.328 1 98.31 229 GLY A CA 1
ATOM 1678 C C . GLY A 1 229 ? -4.027 -7.922 -4.094 1 98.31 229 GLY A C 1
ATOM 1679 O O . GLY A 1 229 ? -5.055 -7.887 -3.408 1 98.31 229 GLY A O 1
ATOM 1680 N N . PHE A 1 230 ? -3.514 -9.031 -4.621 1 97.88 230 PHE A N 1
ATOM 1681 C CA . PHE A 1 230 ? -4.152 -10.336 -4.484 1 97.88 230 PHE A CA 1
ATOM 1682 C C . PHE A 1 230 ? -4.211 -10.766 -3.023 1 97.88 230 PHE A C 1
ATOM 1684 O O . PHE A 1 230 ? -5.25 -11.227 -2.547 1 97.88 230 PHE A O 1
ATOM 1691 N N . ALA A 1 231 ? -3.098 -10.594 -2.297 1 97.62 231 ALA A N 1
ATOM 1692 C CA . ALA A 1 231 ? -3.021 -10.984 -0.89 1 97.62 231 ALA A CA 1
ATOM 1693 C C . ALA A 1 231 ? -4.062 -10.234 -0.059 1 97.62 231 ALA A C 1
ATOM 1695 O O . ALA A 1 231 ? -4.68 -10.812 0.837 1 97.62 231 ALA A O 1
ATOM 1696 N N . SER A 1 232 ? -4.258 -9.031 -0.384 1 97.25 232 SER A N 1
ATOM 1697 C CA . SER A 1 232 ? -5.203 -8.172 0.327 1 97.25 232 SER A CA 1
ATOM 1698 C C . SER A 1 232 ? -6.641 -8.477 -0.078 1 97.25 232 SER A C 1
ATOM 1700 O O . SER A 1 232 ? -7.539 -8.5 0.767 1 97.25 232 SER A O 1
ATOM 1702 N N . ALA A 1 233 ? -6.91 -8.766 -1.333 1 97.75 233 ALA A N 1
ATOM 1703 C CA . ALA A 1 233 ? -8.25 -8.938 -1.882 1 97.75 233 ALA A CA 1
ATOM 1704 C C . ALA A 1 233 ? -8.773 -10.352 -1.634 1 97.75 233 ALA A C 1
ATOM 1706 O O . ALA A 1 233 ? -9.984 -10.578 -1.591 1 97.75 233 ALA A O 1
ATOM 1707 N N . GLY A 1 234 ? -7.867 -11.297 -1.574 1 96.5 234 GLY A N 1
ATOM 1708 C CA . GLY A 1 234 ? -8.242 -12.703 -1.485 1 96.5 234 GLY A CA 1
ATOM 1709 C C . GLY A 1 234 ? -8.32 -13.383 -2.838 1 96.5 234 GLY A C 1
ATOM 1710 O O . GLY A 1 234 ? -7.953 -12.797 -3.857 1 96.5 234 GLY A O 1
ATOM 1711 N N . SER A 1 235 ? -8.727 -14.602 -2.814 1 95.69 235 SER A N 1
ATOM 1712 C CA . SER A 1 235 ? -8.789 -15.406 -4.035 1 95.69 235 SER A CA 1
ATOM 1713 C C . SER A 1 235 ? -10.195 -15.414 -4.621 1 95.69 235 SER A C 1
ATOM 1715 O O . SER A 1 235 ? -11.172 -15.633 -3.9 1 95.69 235 SER A O 1
ATOM 1717 N N . GLY A 1 236 ? -10.273 -15.125 -5.855 1 97.5 236 GLY A N 1
ATOM 1718 C CA . GLY A 1 236 ? -11.523 -15.227 -6.59 1 97.5 236 GLY A CA 1
ATOM 1719 C C . GLY A 1 236 ? -11.648 -16.516 -7.383 1 97.5 236 GLY A C 1
ATOM 1720 O O . GLY A 1 236 ? -11.031 -17.516 -7.035 1 97.5 236 GLY A O 1
ATOM 1721 N N . MET A 1 237 ? -12.445 -16.484 -8.422 1 98.19 237 MET A N 1
ATOM 1722 C CA . MET A 1 237 ? -12.82 -17.641 -9.242 1 98.19 237 MET A CA 1
ATOM 1723 C C . MET A 1 237 ? -11.586 -18.266 -9.883 1 98.19 237 MET A C 1
ATOM 1725 O O . MET A 1 237 ? -11.43 -19.484 -9.859 1 98.19 237 MET A O 1
ATOM 1729 N N . HIS A 1 238 ? -10.734 -17.484 -10.453 1 98.56 238 HIS A N 1
ATOM 1730 C CA . HIS A 1 238 ? -9.586 -17.969 -11.219 1 98.56 238 HIS A CA 1
ATOM 1731 C C . HIS A 1 238 ? -8.703 -18.875 -10.375 1 98.56 238 HIS A C 1
ATOM 1733 O O . HIS A 1 238 ? -8.43 -20.016 -10.75 1 98.56 238 HIS A O 1
ATOM 1739 N N . HIS A 1 239 ? -8.289 -18.375 -9.219 1 97.31 239 HIS A N 1
ATOM 1740 C CA . HIS A 1 239 ? -7.352 -19.125 -8.391 1 97.31 239 HIS A CA 1
ATOM 1741 C C . HIS A 1 239 ? -8.023 -20.328 -7.766 1 97.31 239 HIS A C 1
ATOM 1743 O O . HIS A 1 239 ? -7.379 -21.375 -7.562 1 97.31 239 HIS A O 1
ATOM 1749 N N . LYS A 1 240 ? -9.32 -20.203 -7.5 1 96.81 240 LYS A N 1
ATOM 1750 C CA . LYS A 1 240 ? -10.031 -21.359 -6.965 1 96.81 240 LYS A CA 1
ATOM 1751 C C . LYS A 1 240 ? -10.078 -22.5 -7.984 1 96.81 240 LYS A C 1
ATOM 1753 O O . LYS A 1 240 ? -9.867 -23.656 -7.637 1 96.81 240 LYS A O 1
ATOM 1758 N N . ILE A 1 241 ? -10.297 -22.156 -9.273 1 98 241 ILE A N 1
ATOM 1759 C CA . ILE A 1 241 ? -10.289 -23.156 -10.336 1 98 241 ILE A CA 1
ATOM 1760 C C . ILE A 1 241 ? -8.906 -23.781 -10.43 1 98 241 ILE A C 1
ATOM 1762 O O . ILE A 1 241 ? -8.773 -25.016 -10.398 1 98 241 ILE A O 1
ATOM 1766 N N . CYS A 1 242 ? -7.895 -22.969 -10.469 1 96.44 242 CYS A N 1
ATOM 1767 C CA . CYS A 1 242 ? -6.535 -23.453 -10.703 1 96.44 242 CYS A CA 1
ATOM 1768 C C . CYS A 1 242 ? -6.035 -24.266 -9.516 1 96.44 242 CYS A C 1
ATOM 1770 O O . CYS A 1 242 ? -5.289 -25.234 -9.688 1 96.44 242 CYS A O 1
ATOM 1772 N N . HIS A 1 243 ? -6.438 -23.875 -8.336 1 92.62 243 HIS A N 1
ATOM 1773 C CA . HIS A 1 243 ? -6.055 -24.641 -7.156 1 92.62 243 HIS A CA 1
ATOM 1774 C C . HIS A 1 243 ? -6.621 -26.062 -7.211 1 92.62 243 HIS A C 1
ATOM 1776 O O . HIS A 1 243 ? -5.918 -27.031 -6.902 1 92.62 243 HIS A O 1
ATOM 1782 N N . VAL A 1 244 ? -7.891 -26.141 -7.574 1 93.75 244 VAL A N 1
ATOM 1783 C CA . VAL A 1 244 ? -8.516 -27.453 -7.664 1 93.75 244 VAL A CA 1
ATOM 1784 C C . VAL A 1 244 ? -7.848 -28.281 -8.758 1 93.75 244 VAL A C 1
ATOM 1786 O O . VAL A 1 244 ? -7.527 -29.453 -8.555 1 93.75 244 VAL A O 1
ATOM 1789 N N . LEU A 1 245 ? -7.527 -27.703 -9.953 1 95.06 245 LEU A N 1
ATOM 1790 C CA . LEU A 1 245 ? -6.887 -28.406 -11.055 1 95.06 245 LEU A CA 1
ATOM 1791 C C . LEU A 1 245 ? -5.492 -28.875 -10.656 1 95.06 245 LEU A C 1
ATOM 1793 O O . LEU A 1 245 ? -5.129 -30.031 -10.906 1 95.06 245 LEU A O 1
ATOM 1797 N N . GLY A 1 246 ? -4.762 -27.984 -10.047 1 90.44 246 GLY A N 1
ATOM 1798 C CA . GLY A 1 246 ? -3.432 -28.359 -9.594 1 90.44 246 GLY A CA 1
ATOM 1799 C C . GLY A 1 246 ? -3.445 -29.438 -8.531 1 90.44 246 GLY A C 1
ATOM 1800 O O . GLY A 1 246 ? -2.729 -30.438 -8.648 1 90.44 246 GLY A O 1
ATOM 1801 N N . GLY A 1 247 ? -4.254 -29.281 -7.508 1 86.31 247 GLY A N 1
ATOM 1802 C CA . GLY A 1 247 ? -4.305 -30.203 -6.387 1 86.31 247 GLY A CA 1
ATOM 1803 C C . GLY A 1 247 ? -4.824 -31.578 -6.766 1 86.31 247 GLY A C 1
ATOM 1804 O O . GLY A 1 247 ? -4.332 -32.594 -6.27 1 86.31 247 GLY A O 1
ATOM 1805 N N . THR A 1 248 ? -5.812 -31.625 -7.691 1 88.88 248 THR A N 1
ATOM 1806 C CA . THR A 1 248 ? -6.496 -32.875 -8.016 1 88.88 248 THR A CA 1
ATOM 1807 C C . THR A 1 248 ? -5.812 -33.562 -9.188 1 88.88 248 THR A C 1
ATOM 1809 O O . THR A 1 248 ? -5.711 -34.812 -9.203 1 88.88 248 THR A O 1
ATOM 1812 N N . LEU A 1 249 ? -5.285 -32.812 -10.148 1 92.06 249 LEU A N 1
ATOM 1813 C CA . LEU A 1 249 ? -4.809 -33.406 -11.383 1 92.06 249 LEU A CA 1
ATOM 1814 C C . LEU A 1 249 ? -3.303 -33.219 -11.539 1 92.06 249 LEU A C 1
ATOM 1816 O O . LEU A 1 249 ? -2.725 -33.594 -12.555 1 92.06 249 LEU A O 1
ATOM 1820 N N . ASN A 1 250 ? -2.678 -32.531 -10.547 1 89.12 250 ASN A N 1
ATOM 1821 C CA . ASN A 1 250 ? -1.244 -32.25 -10.57 1 89.12 250 ASN A CA 1
ATOM 1822 C C . ASN A 1 250 ? -0.842 -31.469 -11.812 1 89.12 250 ASN A C 1
ATOM 1824 O O . ASN A 1 250 ? 0.177 -31.766 -12.438 1 89.12 250 ASN A O 1
ATOM 1828 N N . MET A 1 251 ? -1.728 -30.609 -12.266 1 92.88 251 MET A N 1
ATOM 1829 C CA . MET A 1 251 ? -1.438 -29.734 -13.398 1 92.88 251 MET A CA 1
ATOM 1830 C C . MET A 1 251 ? -0.297 -28.766 -13.062 1 92.88 251 MET A C 1
ATOM 1832 O O . MET A 1 251 ? -0.173 -28.312 -11.93 1 92.88 251 MET A O 1
ATOM 1836 N N . PRO A 1 252 ? 0.585 -28.484 -14.016 1 93.19 252 PRO A N 1
ATOM 1837 C CA . PRO A 1 252 ? 1.627 -27.5 -13.75 1 93.19 252 PRO A CA 1
ATOM 1838 C C . PRO A 1 252 ? 1.056 -26.125 -13.414 1 93.19 252 PRO A C 1
ATOM 1840 O O . PRO A 1 252 ? 0.125 -25.656 -14.078 1 93.19 252 PRO A O 1
ATOM 1843 N N . HIS A 1 253 ? 1.57 -25.484 -12.422 1 92.75 253 HIS A N 1
ATOM 1844 C CA . HIS A 1 253 ? 0.96 -24.312 -11.797 1 92.75 253 HIS A CA 1
ATOM 1845 C C . HIS A 1 253 ? 0.91 -23.141 -12.758 1 92.75 253 HIS A C 1
ATOM 1847 O O . HIS A 1 253 ? -0.172 -22.703 -13.156 1 92.75 253 HIS A O 1
ATOM 1853 N N . ALA A 1 254 ? 2.051 -22.594 -13.234 1 95 254 ALA A N 1
ATOM 1854 C CA . ALA A 1 254 ? 2.137 -21.359 -14.016 1 95 254 ALA A CA 1
ATOM 1855 C C . ALA A 1 254 ? 1.367 -21.484 -15.328 1 95 254 ALA A C 1
ATOM 1857 O O . ALA A 1 254 ? 0.604 -20.594 -15.695 1 95 254 ALA A O 1
ATOM 1858 N N . GLU A 1 255 ? 1.532 -22.625 -16.016 1 97.19 255 GLU A N 1
ATOM 1859 C CA . GLU A 1 255 ? 0.881 -22.828 -17.312 1 97.19 255 GLU A CA 1
ATOM 1860 C C . GLU A 1 255 ? -0.633 -22.938 -17.141 1 97.19 255 GLU A C 1
ATOM 1862 O O . GLU A 1 255 ? -1.387 -22.391 -17.953 1 97.19 255 GLU A O 1
ATOM 1867 N N . THR A 1 256 ? -1.042 -23.641 -16.094 1 97.56 256 THR A N 1
ATOM 1868 C CA . THR A 1 256 ? -2.471 -23.797 -15.844 1 97.56 256 THR A CA 1
ATOM 1869 C C . THR A 1 256 ? -3.121 -22.438 -15.602 1 97.56 256 THR A C 1
ATOM 1871 O O . THR A 1 256 ? -4.152 -22.125 -16.203 1 97.56 256 THR A O 1
ATOM 1874 N N . HIS A 1 257 ? -2.51 -21.656 -14.75 1 97.88 257 HIS A N 1
ATOM 1875 C CA . HIS A 1 257 ? -3.025 -20.328 -14.461 1 97.88 257 HIS A CA 1
ATOM 1876 C C . HIS A 1 257 ? -3.084 -19.469 -15.719 1 97.88 257 HIS A C 1
ATOM 1878 O O . HIS A 1 257 ? -4.059 -18.734 -15.93 1 97.88 257 HIS A O 1
ATOM 1884 N N . SER A 1 258 ? -2.082 -19.562 -16.531 1 98.12 258 SER A N 1
ATOM 1885 C CA . SER A 1 258 ? -1.997 -18.781 -17.766 1 98.12 258 SER A CA 1
ATOM 1886 C C . SER A 1 258 ? -3.129 -19.156 -18.719 1 98.12 258 SER A C 1
ATOM 1888 O O . SER A 1 258 ? -3.771 -18.266 -19.297 1 98.12 258 SER A O 1
ATOM 1890 N N . VAL A 1 259 ? -3.414 -20.438 -18.875 1 98.62 259 VAL A N 1
ATOM 1891 C CA . VAL A 1 259 ? -4.402 -20.906 -19.828 1 98.62 259 VAL A CA 1
ATOM 1892 C C . VAL A 1 259 ? -5.805 -20.516 -19.375 1 98.62 259 VAL A C 1
ATOM 1894 O O . VAL A 1 259 ? -6.633 -20.094 -20.188 1 98.62 259 VAL A O 1
ATOM 1897 N N . VAL A 1 260 ? -6.062 -20.578 -18.094 1 98.81 260 VAL A N 1
ATOM 1898 C CA . VAL A 1 260 ? -7.406 -20.422 -17.562 1 98.81 260 VAL A CA 1
ATOM 1899 C C . VAL A 1 260 ? -7.785 -18.938 -17.547 1 98.81 260 VAL A C 1
ATOM 1901 O O . VAL A 1 260 ? -8.969 -18.594 -17.641 1 98.81 260 VAL A O 1
ATOM 1904 N N . LEU A 1 261 ? -6.867 -18.047 -17.547 1 98.81 261 LEU A N 1
ATOM 1905 C CA . LEU A 1 261 ? -7.012 -16.625 -17.234 1 98.81 261 LEU A CA 1
ATOM 1906 C C . LEU A 1 261 ? -8.016 -15.969 -18.172 1 98.81 261 LEU A C 1
ATOM 1908 O O . LEU A 1 261 ? -8.984 -15.352 -17.719 1 98.81 261 LEU A O 1
ATOM 1912 N N . PRO A 1 262 ? -7.91 -16.125 -19.516 1 98.69 262 PRO A N 1
ATOM 1913 C CA . PRO A 1 262 ? -8.836 -15.406 -20.406 1 98.69 262 PRO A CA 1
ATOM 1914 C C . PRO A 1 262 ? -10.273 -15.914 -20.281 1 98.69 262 PRO A C 1
ATOM 1916 O O . PRO A 1 262 ? -11.219 -15.164 -20.531 1 98.69 262 PRO A O 1
ATOM 1919 N N . TYR A 1 263 ? -10.453 -17.172 -19.906 1 98.69 263 TYR A N 1
ATOM 1920 C CA . TYR A 1 263 ? -11.789 -17.75 -19.781 1 98.69 263 TYR A CA 1
ATOM 1921 C C . TYR A 1 263 ? -12.516 -17.188 -18.562 1 98.69 263 TYR A C 1
ATOM 1923 O O . TYR A 1 263 ? -13.711 -16.891 -18.625 1 98.69 263 TYR A O 1
ATOM 1931 N N . VAL A 1 264 ? -11.773 -17.062 -17.484 1 98.69 264 VAL A N 1
ATOM 1932 C CA . VAL A 1 264 ? -12.359 -16.484 -16.281 1 98.69 264 VAL A CA 1
ATOM 1933 C C . VAL A 1 264 ? -12.656 -15 -16.516 1 98.69 264 VAL A C 1
ATOM 1935 O O . VAL A 1 264 ? -13.695 -14.492 -16.078 1 98.69 264 VAL A O 1
ATOM 1938 N N . LEU A 1 265 ? -11.719 -14.289 -17.156 1 98.62 265 LEU A N 1
ATOM 1939 C CA . LEU A 1 265 ? -11.969 -12.891 -17.484 1 98.62 265 LEU A CA 1
ATOM 1940 C C . LEU A 1 265 ? -13.25 -12.742 -18.312 1 98.62 265 LEU A C 1
ATOM 1942 O O . LEU A 1 265 ? -14.094 -11.898 -18 1 98.62 265 LEU A O 1
ATOM 1946 N N . ALA A 1 266 ? -13.391 -13.562 -19.312 1 98.25 266 ALA A N 1
ATOM 1947 C CA . ALA A 1 266 ? -14.594 -13.539 -20.141 1 98.25 266 ALA A CA 1
ATOM 1948 C C . ALA A 1 266 ? -15.836 -13.828 -19.297 1 98.25 266 ALA A C 1
ATOM 1950 O O . ALA A 1 266 ? -16.859 -13.148 -19.438 1 98.25 266 ALA A O 1
ATOM 1951 N N . TYR A 1 267 ? -15.734 -14.828 -18.453 1 98.06 267 TYR A N 1
ATOM 1952 C CA . TYR A 1 267 ? -16.844 -15.266 -17.609 1 98.06 267 TYR A CA 1
ATOM 1953 C C . TYR A 1 267 ? -17.344 -14.117 -16.734 1 98.06 267 TYR A C 1
ATOM 1955 O O . TYR A 1 267 ? -18.547 -13.898 -16.609 1 98.06 267 TYR A O 1
ATOM 1963 N N . ASN A 1 268 ? -16.469 -13.312 -16.094 1 98 268 ASN A N 1
ATOM 1964 C CA . ASN A 1 268 ? -16.828 -12.367 -15.047 1 98 268 ASN A CA 1
ATOM 1965 C C . ASN A 1 268 ? -17.094 -10.977 -15.617 1 98 268 ASN A C 1
ATOM 1967 O O . ASN A 1 268 ? -17.656 -10.117 -14.938 1 98 268 ASN A O 1
ATOM 1971 N N . THR A 1 269 ? -16.719 -10.695 -16.875 1 97.44 269 THR A N 1
ATOM 1972 C CA . THR A 1 269 ? -16.766 -9.375 -17.5 1 97.44 269 THR A CA 1
ATOM 1973 C C . THR A 1 269 ? -18.172 -8.789 -17.406 1 97.44 269 THR A C 1
ATOM 1975 O O . THR A 1 269 ? -18.344 -7.641 -16.984 1 97.44 269 THR A O 1
ATOM 1978 N N . PRO A 1 270 ? -19.297 -9.539 -17.641 1 97.12 270 PRO A N 1
ATOM 1979 C CA . PRO A 1 270 ? -20.641 -8.938 -17.594 1 97.12 270 PRO A CA 1
ATOM 1980 C C . PRO A 1 270 ? -21.031 -8.477 -16.203 1 97.12 270 PRO A C 1
ATOM 1982 O O . PRO A 1 270 ? -21.859 -7.578 -16.047 1 97.12 270 PRO A O 1
ATOM 1985 N N . GLY A 1 271 ? -20.453 -9.102 -15.195 1 97.19 271 GLY A N 1
ATOM 1986 C CA . GLY A 1 271 ? -20.844 -8.805 -13.82 1 97.19 271 GLY A CA 1
ATOM 1987 C C . GLY A 1 271 ? -19.969 -7.75 -13.172 1 97.19 271 GLY A C 1
ATOM 1988 O O . GLY A 1 271 ? -20.219 -7.32 -12.047 1 97.19 271 GLY A O 1
ATOM 1989 N N . ALA A 1 272 ? -18.938 -7.277 -13.867 1 96.56 272 ALA A N 1
ATOM 1990 C CA . ALA A 1 272 ? -17.969 -6.336 -13.289 1 96.56 272 ALA A CA 1
ATOM 1991 C C . ALA A 1 272 ? -17.484 -5.344 -14.344 1 96.56 272 ALA A C 1
ATOM 1993 O O . ALA A 1 272 ? -16.281 -5.199 -14.555 1 96.56 272 ALA A O 1
ATOM 1994 N N . PRO A 1 273 ? -18.375 -4.598 -14.977 1 95.5 273 PRO A N 1
ATOM 1995 C CA . PRO A 1 273 ? -18 -3.748 -16.109 1 95.5 273 PRO A CA 1
ATOM 1996 C C . PRO A 1 273 ? -17 -2.66 -15.734 1 95.5 273 PRO A C 1
ATOM 1998 O O . PRO A 1 273 ? -16.094 -2.352 -16.516 1 95.5 273 PRO A O 1
ATOM 2001 N N . ASP A 1 274 ? -17.078 -2.037 -14.539 1 95.12 274 ASP A N 1
ATOM 2002 C CA . ASP A 1 274 ? -16.172 -0.98 -14.125 1 95.12 274 ASP A CA 1
ATOM 2003 C C . ASP A 1 274 ? -14.742 -1.514 -13.977 1 95.12 274 ASP A C 1
ATOM 2005 O O . ASP A 1 274 ? -13.789 -0.893 -14.453 1 95.12 274 ASP A O 1
ATOM 2009 N N . GLN A 1 275 ? -14.664 -2.65 -13.305 1 96.56 275 GLN A N 1
ATOM 2010 C CA . GLN A 1 275 ? -13.359 -3.27 -13.102 1 96.56 275 GLN A CA 1
ATOM 2011 C C . GLN A 1 275 ? -12.719 -3.654 -14.43 1 96.56 275 GLN A C 1
ATOM 2013 O O . GLN A 1 275 ? -11.523 -3.443 -14.633 1 96.56 275 GLN A O 1
ATOM 2018 N N . THR A 1 276 ? -13.523 -4.176 -15.375 1 96.81 276 THR A N 1
ATOM 2019 C CA . THR A 1 276 ? -12.961 -4.641 -16.641 1 96.81 276 THR A CA 1
ATOM 2020 C C . THR A 1 276 ? -12.586 -3.463 -17.531 1 96.81 276 THR A C 1
ATOM 2022 O O . THR A 1 276 ? -11.625 -3.541 -18.297 1 96.81 276 THR A O 1
ATOM 2025 N N . THR A 1 277 ? -13.305 -2.402 -17.422 1 95.44 277 THR A N 1
ATOM 2026 C CA . THR A 1 277 ? -12.93 -1.195 -18.141 1 95.44 277 THR A CA 1
ATOM 2027 C C . THR A 1 277 ? -11.562 -0.693 -17.688 1 95.44 277 THR A C 1
ATOM 2029 O O . THR A 1 277 ? -10.695 -0.391 -18.516 1 95.44 277 THR A O 1
ATOM 2032 N N . ARG A 1 278 ? -11.328 -0.637 -16.406 1 94.94 278 ARG A N 1
ATOM 2033 C CA . ARG A 1 278 ? -10.047 -0.199 -15.859 1 94.94 278 ARG A CA 1
ATOM 2034 C C . ARG A 1 278 ? -8.93 -1.171 -16.219 1 94.94 278 ARG A C 1
ATOM 2036 O O . ARG A 1 278 ? -7.801 -0.757 -16.484 1 94.94 278 ARG A O 1
ATOM 2043 N N . LEU A 1 279 ? -9.266 -2.43 -16.219 1 97.75 279 LEU A N 1
ATOM 2044 C CA . LEU A 1 279 ? -8.281 -3.441 -16.594 1 97.75 279 LEU A CA 1
ATOM 2045 C C . LEU A 1 279 ? -7.871 -3.275 -18.062 1 97.75 279 LEU A C 1
ATOM 2047 O O . LEU A 1 279 ? -6.695 -3.426 -18.391 1 97.75 279 LEU A O 1
ATOM 2051 N N . ALA A 1 280 ? -8.844 -2.982 -18.922 1 96.69 280 ALA A N 1
ATOM 2052 C CA . ALA A 1 280 ? -8.547 -2.742 -20.328 1 96.69 280 ALA A CA 1
ATOM 2053 C C . ALA A 1 280 ? -7.527 -1.614 -20.484 1 96.69 280 ALA A C 1
ATOM 2055 O O . ALA A 1 280 ? -6.57 -1.735 -21.25 1 96.69 280 ALA A O 1
ATOM 2056 N N . GLU A 1 281 ? -7.715 -0.599 -19.75 1 93.38 281 GLU A N 1
ATOM 2057 C CA . GLU A 1 281 ? -6.789 0.531 -19.781 1 93.38 281 GLU A CA 1
ATOM 2058 C C . GLU A 1 281 ? -5.402 0.12 -19.297 1 93.38 281 GLU A C 1
ATOM 2060 O O . GLU A 1 281 ? -4.395 0.501 -19.891 1 93.38 281 GLU A O 1
ATOM 2065 N N . ALA A 1 282 ? -5.324 -0.625 -18.266 1 95.19 282 ALA A N 1
ATOM 2066 C CA . ALA A 1 282 ? -4.059 -1.049 -17.672 1 95.19 282 ALA A CA 1
ATOM 2067 C C . ALA A 1 282 ? -3.273 -1.937 -18.641 1 95.19 282 ALA A C 1
ATOM 2069 O O . ALA A 1 282 ? -2.051 -1.825 -18.75 1 95.19 282 ALA A O 1
ATOM 2070 N N . LEU A 1 283 ? -3.975 -2.729 -19.359 1 96.38 283 LEU A N 1
ATOM 2071 C CA . LEU A 1 283 ? -3.318 -3.705 -20.219 1 96.38 283 LEU A CA 1
ATOM 2072 C C . LEU A 1 283 ? -2.922 -3.074 -21.547 1 96.38 283 LEU A C 1
ATOM 2074 O O . LEU A 1 283 ? -2.113 -3.637 -22.297 1 96.38 283 LEU A O 1
ATOM 2078 N N . SER A 1 284 ? -3.6 -1.88 -21.922 1 86.69 284 SER A N 1
ATOM 2079 C CA . SER A 1 284 ? -3.432 -1.266 -23.234 1 86.69 284 SER A CA 1
ATOM 2080 C C . SER A 1 284 ? -2.211 -0.351 -23.266 1 86.69 284 SER A C 1
ATOM 2082 O O . SER A 1 284 ? -1.875 0.211 -24.312 1 86.69 284 SER A O 1
ATOM 2084 N N . ALA A 1 285 ? -1.584 0.039 -22.078 1 62.19 285 ALA A N 1
ATOM 2085 C CA . ALA A 1 285 ? -0.511 1.027 -22.016 1 62.19 285 ALA A CA 1
ATOM 2086 C C . ALA A 1 285 ? 0.571 0.738 -23.047 1 62.19 285 ALA A C 1
ATOM 2088 O O . ALA A 1 285 ? 1.33 -0.224 -22.906 1 62.19 285 ALA A O 1
ATOM 2089 N N . GLY A 1 286 ? 0.258 0.716 -24.422 1 57.84 286 GLY A N 1
ATOM 2090 C CA . GLY A 1 286 ? 1.267 0.605 -25.469 1 57.84 286 GLY A CA 1
ATOM 2091 C C . GLY A 1 286 ? 0.676 0.422 -26.859 1 57.84 286 GLY A C 1
ATOM 2092 O O . GLY A 1 286 ? 1.27 0.844 -27.844 1 57.84 286 GLY A O 1
ATOM 2093 N N . PRO A 1 287 ? -0.541 -0.304 -26.922 1 61.59 287 PRO A N 1
ATOM 2094 C CA . PRO A 1 287 ? -0.968 -0.662 -28.281 1 61.59 287 PRO A CA 1
ATOM 2095 C C . PRO A 1 287 ? -1.791 0.437 -28.953 1 61.59 287 PRO A C 1
ATOM 2097 O O . PRO A 1 287 ? -2.512 1.173 -28.266 1 61.59 287 PRO A O 1
ATOM 2100 N N . ASP A 1 288 ? -1.418 0.884 -30.156 1 66.44 288 ASP A N 1
ATOM 2101 C CA . ASP A 1 288 ? -2.24 1.704 -31.047 1 66.44 288 ASP A CA 1
ATOM 2102 C C . ASP A 1 288 ? -2.787 0.878 -32.188 1 66.44 288 ASP A C 1
ATOM 2104 O O . ASP A 1 288 ? -2.021 0.329 -33 1 66.44 288 ASP A O 1
ATOM 2108 N N . PRO A 1 289 ? -4.141 0.741 -32.281 1 75.88 289 PRO A N 1
ATOM 2109 C CA . PRO A 1 289 ? -5.227 1.343 -31.516 1 75.88 289 PRO A CA 1
ATOM 2110 C C . PRO A 1 289 ? -5.473 0.621 -30.188 1 75.88 289 PRO A C 1
ATOM 2112 O O . PRO A 1 289 ? -5.094 -0.543 -30.031 1 75.88 289 PRO A O 1
ATOM 2115 N N . ALA A 1 290 ? -6.215 1.284 -29.312 1 79.62 290 ALA A N 1
ATOM 2116 C CA . ALA A 1 290 ? -6.586 0.726 -28.016 1 79.62 290 ALA A CA 1
ATOM 2117 C C . ALA A 1 290 ? -7.531 -0.461 -28.188 1 79.62 290 ALA A C 1
ATOM 2119 O O . ALA A 1 290 ? -8.422 -0.44 -29.031 1 79.62 290 ALA A O 1
ATOM 2120 N N . PRO A 1 291 ? -7.285 -1.607 -27.5 1 87.44 291 PRO A N 1
ATOM 2121 C CA . PRO A 1 291 ? -8.211 -2.742 -27.516 1 87.44 291 PRO A CA 1
ATOM 2122 C C . PRO A 1 291 ? -9.625 -2.355 -27.109 1 87.44 291 PRO A C 1
ATOM 2124 O O . PRO A 1 291 ? -9.82 -1.4 -26.359 1 87.44 291 PRO A O 1
ATOM 2127 N N . ALA A 1 292 ? -10.562 -3.109 -27.609 1 87.5 292 ALA A N 1
ATOM 2128 C CA . ALA A 1 292 ? -11.977 -2.809 -27.422 1 87.5 292 ALA A CA 1
ATOM 2129 C C . ALA A 1 292 ? -12.383 -2.973 -25.969 1 87.5 292 ALA A C 1
ATOM 2131 O O . ALA A 1 292 ? -13.273 -2.27 -25.484 1 87.5 292 ALA A O 1
ATOM 2132 N N . ASP A 1 293 ? -11.867 -3.973 -25.328 1 93.81 293 ASP A N 1
ATOM 2133 C CA . ASP A 1 293 ? -12.18 -4.27 -23.922 1 93.81 293 ASP A CA 1
ATOM 2134 C C . ASP A 1 293 ? -11.055 -5.059 -23.266 1 93.81 293 ASP A C 1
ATOM 2136 O O . ASP A 1 293 ? -9.984 -5.238 -23.859 1 93.81 293 ASP A O 1
ATOM 2140 N N . ALA A 1 294 ? -11.312 -5.438 -22.062 1 96.88 294 ALA A N 1
ATOM 2141 C CA . ALA A 1 294 ? -10.266 -6.082 -21.281 1 96.88 294 ALA A CA 1
ATOM 2142 C C . ALA A 1 294 ? -9.898 -7.445 -21.859 1 96.88 294 ALA A C 1
ATOM 2144 O O . ALA A 1 294 ? -8.727 -7.836 -21.859 1 96.88 294 ALA A O 1
ATOM 2145 N N . LEU A 1 295 ? -10.875 -8.203 -22.312 1 97.38 295 LEU A N 1
ATOM 2146 C CA . LEU A 1 295 ? -10.602 -9.516 -22.891 1 97.38 295 LEU A CA 1
ATOM 2147 C C . LEU A 1 295 ? -9.773 -9.383 -24.172 1 97.38 295 LEU A C 1
ATOM 2149 O O . LEU A 1 295 ? -8.812 -10.133 -24.375 1 97.38 295 LEU A O 1
ATOM 2153 N N . ALA A 1 296 ? -10.117 -8.461 -25.016 1 95.94 296 ALA A N 1
ATOM 2154 C CA . ALA A 1 296 ? -9.336 -8.203 -26.219 1 95.94 296 ALA A CA 1
ATOM 2155 C C . ALA A 1 296 ? -7.902 -7.812 -25.875 1 95.94 296 ALA A C 1
ATOM 2157 O O . ALA A 1 296 ? -6.961 -8.266 -26.531 1 95.94 296 ALA A O 1
ATOM 2158 N N . ALA A 1 297 ? -7.77 -6.957 -24.906 1 96.75 297 ALA A N 1
ATOM 2159 C CA . ALA A 1 297 ? -6.441 -6.527 -24.469 1 96.75 297 ALA A CA 1
ATOM 2160 C C . ALA A 1 297 ? -5.617 -7.711 -23.969 1 96.75 297 ALA A C 1
ATOM 2162 O O . ALA A 1 297 ? -4.441 -7.852 -24.312 1 96.75 297 ALA A O 1
ATOM 2163 N N . LEU A 1 298 ? -6.23 -8.555 -23.156 1 97.62 298 LEU A N 1
ATOM 2164 C CA . LEU A 1 298 ? -5.547 -9.742 -22.641 1 97.62 298 LEU A CA 1
ATOM 2165 C C . LEU A 1 298 ? -5.176 -10.688 -23.766 1 97.62 298 LEU A C 1
ATOM 2167 O O . LEU A 1 298 ? -4.07 -11.234 -23.781 1 97.62 298 LEU A O 1
ATOM 2171 N N . ASN A 1 299 ? -6.082 -10.898 -24.656 1 96.25 299 ASN A N 1
ATOM 2172 C CA . ASN A 1 299 ? -5.809 -11.789 -25.781 1 96.25 299 ASN A CA 1
ATOM 2173 C C . ASN A 1 299 ? -4.68 -11.258 -26.656 1 96.25 299 ASN A C 1
ATOM 2175 O O . ASN A 1 299 ? -3.869 -12.031 -27.172 1 96.25 299 ASN A O 1
ATOM 2179 N N . GLN A 1 300 ? -4.703 -10 -26.859 1 95.44 300 GLN A N 1
ATOM 2180 C CA . GLN A 1 300 ? -3.594 -9.406 -27.609 1 95.44 300 GLN A CA 1
ATOM 2181 C C . GLN A 1 300 ? -2.268 -9.641 -26.891 1 95.44 300 GLN A C 1
ATOM 2183 O O . GLN A 1 300 ? -1.271 -10 -27.516 1 95.44 300 GLN A O 1
ATOM 2188 N N . LEU A 1 301 ? -2.238 -9.406 -25.609 1 96.62 301 LEU A N 1
ATOM 2189 C CA . LEU A 1 301 ? -1.032 -9.688 -24.828 1 96.62 301 LEU A CA 1
ATOM 2190 C C . LEU A 1 301 ? -0.621 -11.148 -24.984 1 96.62 301 LEU A C 1
ATOM 2192 O O . LEU A 1 301 ? 0.547 -11.445 -25.234 1 96.62 301 LEU A O 1
ATOM 2196 N N . ARG A 1 302 ? -1.574 -12.031 -24.828 1 97.5 302 ARG A N 1
ATOM 2197 C CA . ARG A 1 302 ? -1.309 -13.461 -24.922 1 97.5 302 ARG A CA 1
ATOM 2198 C C . ARG A 1 302 ? -0.715 -13.82 -26.281 1 97.5 302 ARG A C 1
ATOM 2200 O O . ARG A 1 302 ? 0.2 -14.641 -26.359 1 97.5 302 ARG A O 1
ATOM 2207 N N . ALA A 1 303 ? -1.209 -13.156 -27.281 1 96.31 303 ALA A N 1
ATOM 2208 C CA . ALA A 1 303 ? -0.672 -13.367 -28.625 1 96.31 303 ALA A CA 1
ATOM 2209 C C . ALA A 1 303 ? 0.749 -12.82 -28.734 1 96.31 303 ALA A C 1
ATOM 2211 O O . ALA A 1 303 ? 1.637 -13.492 -29.266 1 96.31 303 ALA A O 1
ATOM 2212 N N . ASP A 1 304 ? 0.932 -11.633 -28.25 1 95.69 304 ASP A N 1
ATOM 2213 C CA . ASP A 1 304 ? 2.229 -10.969 -28.328 1 95.69 304 ASP A CA 1
ATOM 2214 C C . ASP A 1 304 ? 3.314 -11.805 -27.641 1 95.69 304 ASP A C 1
ATOM 2216 O O . ASP A 1 304 ? 4.477 -11.766 -28.047 1 95.69 304 ASP A O 1
ATOM 2220 N N . VAL A 1 305 ? 2.928 -12.602 -26.641 1 97.88 305 VAL A N 1
ATOM 2221 C CA . VAL A 1 305 ? 3.969 -13.242 -25.859 1 97.88 305 VAL A CA 1
ATOM 2222 C C . VAL A 1 305 ? 3.941 -14.75 -26.094 1 97.88 305 VAL A C 1
ATOM 2224 O O . VAL A 1 305 ? 4.621 -15.508 -25.391 1 97.88 305 VAL A O 1
ATOM 2227 N N . ASP A 1 306 ? 3.113 -15.203 -26.984 1 97.94 306 ASP A N 1
ATOM 2228 C CA . ASP A 1 306 ? 2.967 -16.609 -27.312 1 97.94 306 ASP A CA 1
ATOM 2229 C C . ASP A 1 306 ? 2.629 -17.438 -26.062 1 97.94 306 ASP A C 1
ATOM 2231 O O . ASP A 1 306 ? 3.326 -18.406 -25.75 1 97.94 306 ASP A O 1
ATOM 2235 N N . ALA A 1 307 ? 1.55 -17.094 -25.453 1 98.38 307 ALA A N 1
ATOM 2236 C CA . ALA A 1 307 ? 1.116 -17.656 -24.188 1 98.38 307 ALA A CA 1
ATOM 2237 C C . ALA A 1 307 ? 0.662 -19.109 -24.344 1 98.38 307 ALA A C 1
ATOM 2239 O O . ALA A 1 307 ? 0.288 -19.516 -25.453 1 98.38 307 ALA A O 1
ATOM 2240 N N . PRO A 1 308 ? 0.723 -19.891 -23.203 1 98.19 308 PRO A N 1
ATOM 2241 C CA . PRO A 1 308 ? 0.087 -21.203 -23.203 1 98.19 308 PRO A CA 1
ATOM 2242 C C . PRO A 1 308 ? -1.367 -21.156 -23.672 1 98.19 308 PRO A C 1
ATOM 2244 O O . PRO A 1 308 ? -2.1 -20.234 -23.328 1 98.19 308 PRO A O 1
ATOM 2247 N N . LYS A 1 309 ? -1.796 -22.156 -24.391 1 97.62 309 LYS A N 1
ATOM 2248 C CA . LYS A 1 309 ? -3.033 -21.969 -25.156 1 97.62 309 LYS A CA 1
ATOM 2249 C C . LYS A 1 309 ? -4.148 -22.844 -24.594 1 97.62 309 LYS A C 1
ATOM 2251 O O . LYS A 1 309 ? -5.312 -22.438 -24.562 1 97.62 309 LYS A O 1
ATOM 2256 N N . ALA A 1 310 ? -3.727 -24.125 -24.219 1 98.62 310 ALA A N 1
ATOM 2257 C CA . ALA A 1 310 ? -4.793 -25.062 -23.875 1 98.62 310 ALA A CA 1
ATOM 2258 C C . ALA A 1 310 ? -4.359 -26 -22.75 1 98.62 310 ALA A C 1
ATOM 2260 O O . ALA A 1 310 ? -3.197 -26.406 -22.688 1 98.62 310 ALA A O 1
ATOM 2261 N N . LEU A 1 311 ? -5.355 -26.406 -21.922 1 98.69 311 LEU A N 1
ATOM 2262 C CA . LEU A 1 311 ? -5.082 -27.297 -20.797 1 98.69 311 LEU A CA 1
ATOM 2263 C C . LEU A 1 311 ? -4.711 -28.688 -21.281 1 98.69 311 LEU A C 1
ATOM 2265 O O . LEU A 1 311 ? -3.939 -29.391 -20.625 1 98.69 311 LEU A O 1
ATOM 2269 N N . ARG A 1 312 ? -5.199 -29.078 -22.469 1 98.44 312 ARG A N 1
ATOM 2270 C CA . ARG A 1 312 ? -4.891 -30.406 -23.016 1 98.44 312 ARG A CA 1
ATOM 2271 C C . ARG A 1 312 ? -3.393 -30.562 -23.266 1 98.44 312 ARG A C 1
ATOM 2273 O O . ARG A 1 312 ? -2.85 -31.656 -23.156 1 98.44 312 ARG A O 1
ATOM 2280 N N . ASP A 1 313 ? -2.727 -29.438 -23.578 1 98.12 313 ASP A N 1
ATOM 2281 C CA . ASP A 1 313 ? -1.288 -29.469 -23.828 1 98.12 313 ASP A CA 1
ATOM 2282 C C . ASP A 1 313 ? -0.516 -29.828 -22.562 1 98.12 313 ASP A C 1
ATOM 2284 O O . ASP A 1 313 ? 0.674 -30.141 -22.625 1 98.12 313 ASP A O 1
ATOM 2288 N N . TYR A 1 314 ? -1.221 -29.812 -21.469 1 97.06 314 TYR A N 1
ATOM 2289 C CA . TYR A 1 314 ? -0.574 -30.062 -20.188 1 97.06 314 TYR A CA 1
ATOM 2290 C C . TYR A 1 314 ? -1.216 -31.25 -19.484 1 97.06 314 TYR A C 1
ATOM 2292 O O . TYR A 1 314 ? -1.103 -31.391 -18.25 1 97.06 314 TYR A O 1
ATOM 2300 N N . GLY A 1 315 ? -2.061 -31.984 -20.234 1 96.69 315 GLY A N 1
ATOM 2301 C CA . GLY A 1 315 ? -2.434 -33.312 -19.75 1 96.69 315 GLY A CA 1
ATOM 2302 C C . GLY A 1 315 ? -3.887 -33.406 -19.328 1 96.69 315 GLY A C 1
ATOM 2303 O O . GLY A 1 315 ? -4.359 -34.469 -18.953 1 96.69 315 GLY A O 1
ATOM 2304 N N . MET A 1 316 ? -4.66 -32.344 -19.375 1 98 316 MET A N 1
ATOM 2305 C CA . MET A 1 316 ? -6.059 -32.406 -18.969 1 98 316 MET A CA 1
ATOM 2306 C C . MET A 1 316 ? -6.953 -32.781 -20.141 1 98 316 MET A C 1
ATOM 2308 O O . MET A 1 316 ? -6.746 -32.312 -21.266 1 98 316 MET A O 1
ATOM 2312 N N . SER A 1 317 ? -7.91 -33.656 -19.906 1 97.94 317 SER A N 1
ATOM 2313 C CA . SER A 1 317 ? -8.906 -34.031 -20.906 1 97.94 317 SER A CA 1
ATOM 2314 C C . SER A 1 317 ? -10.32 -33.844 -20.375 1 97.94 317 SER A C 1
ATOM 2316 O O . SER A 1 317 ? -10.516 -33.625 -19.172 1 97.94 317 SER A O 1
ATOM 2318 N N . ASP A 1 318 ? -11.281 -33.969 -21.281 1 97.94 318 ASP A N 1
ATOM 2319 C CA . ASP A 1 318 ? -12.688 -33.875 -20.906 1 97.94 318 ASP A CA 1
ATOM 2320 C C . ASP A 1 318 ? -13.047 -34.906 -19.828 1 97.94 318 ASP A C 1
ATOM 2322 O O . ASP A 1 318 ? -13.906 -34.656 -18.984 1 97.94 318 ASP A O 1
ATOM 2326 N N . ASP A 1 319 ? -12.383 -36 -19.812 1 97.94 319 ASP A N 1
ATOM 2327 C CA . ASP A 1 319 ? -12.664 -37.094 -18.891 1 97.94 319 ASP A CA 1
ATOM 2328 C C . ASP A 1 319 ? -12.297 -36.688 -17.453 1 97.94 319 ASP A C 1
ATOM 2330 O O . ASP A 1 319 ? -12.711 -37.375 -16.516 1 97.94 319 ASP A O 1
ATOM 2334 N N . ASP A 1 320 ? -11.531 -35.688 -17.281 1 98 320 ASP A N 1
ATOM 2335 C CA . ASP A 1 320 ? -11.078 -35.25 -15.961 1 98 320 ASP A CA 1
ATOM 2336 C C . ASP A 1 320 ? -12.102 -34.312 -15.312 1 98 320 ASP A C 1
ATOM 2338 O O . ASP A 1 320 ? -12.023 -34.031 -14.109 1 98 320 ASP A O 1
ATOM 2342 N N . ILE A 1 321 ? -13.07 -33.844 -16.062 1 98.44 321 ILE A N 1
ATOM 2343 C CA . ILE A 1 321 ? -13.969 -32.75 -15.617 1 98.44 321 ILE A CA 1
ATOM 2344 C C . ILE A 1 321 ? -14.82 -33.25 -14.453 1 98.44 321 ILE A C 1
ATOM 2346 O O . ILE A 1 321 ? -14.977 -32.562 -13.453 1 98.44 321 ILE A O 1
ATOM 2350 N N . PRO A 1 322 ? -15.422 -34.5 -14.469 1 97.69 322 PRO A N 1
ATOM 2351 C CA . PRO A 1 322 ? -16.266 -34.938 -13.352 1 97.69 322 PRO A CA 1
ATOM 2352 C C . PRO A 1 322 ? -15.523 -34.938 -12.016 1 97.69 322 PRO A C 1
ATOM 2354 O O . PRO A 1 322 ? -16.125 -34.656 -10.977 1 97.69 322 PRO A O 1
ATOM 2357 N N . ALA A 1 323 ? -14.25 -35.156 -12.07 1 96.38 323 ALA A N 1
ATOM 2358 C CA . ALA A 1 323 ? -13.453 -35.25 -10.844 1 96.38 323 ALA A CA 1
ATOM 2359 C C . ALA A 1 323 ? -13.25 -33.875 -10.203 1 96.38 323 ALA A C 1
ATOM 2361 O O . ALA A 1 323 ? -12.914 -33.781 -9.023 1 96.38 323 ALA A O 1
ATOM 2362 N N . VAL A 1 324 ? -13.43 -32.75 -10.953 1 97.31 324 VAL A N 1
ATOM 2363 C CA . VAL A 1 324 ? -13.031 -31.453 -10.43 1 97.31 324 VAL A CA 1
ATOM 2364 C C . VAL A 1 324 ? -14.234 -30.516 -10.406 1 97.31 324 VAL A C 1
ATOM 2366 O O . VAL A 1 324 ? -14.227 -29.516 -9.688 1 97.31 324 VAL A O 1
ATOM 2369 N N . LEU A 1 325 ? -15.266 -30.797 -11.141 1 98.31 325 LEU A N 1
ATOM 2370 C CA . LEU A 1 325 ? -16.344 -29.859 -11.398 1 98.31 325 LEU A CA 1
ATOM 2371 C C . LEU A 1 325 ? -17.016 -29.422 -10.094 1 98.31 325 LEU A C 1
ATOM 2373 O O . LEU A 1 325 ? -17.094 -28.234 -9.805 1 98.31 325 LEU A O 1
ATOM 2377 N N . ASP A 1 326 ? -17.438 -30.391 -9.258 1 97.44 326 ASP A N 1
ATOM 2378 C CA . ASP A 1 326 ? -18.156 -30.078 -8.023 1 97.44 326 ASP A CA 1
ATOM 2379 C C . ASP A 1 326 ? -17.25 -29.344 -7.035 1 97.44 326 ASP A C 1
ATOM 2381 O O . ASP A 1 326 ? -17.688 -28.453 -6.32 1 97.44 326 ASP A O 1
ATOM 2385 N N . ARG A 1 327 ? -16.031 -29.734 -7.004 1 95.69 327 ARG A N 1
ATOM 2386 C CA . ARG A 1 327 ? -15.07 -29.094 -6.113 1 95.69 327 ARG A CA 1
ATOM 2387 C C . ARG A 1 327 ? -14.844 -27.641 -6.5 1 95.69 327 ARG A C 1
ATOM 2389 O O . ARG A 1 327 ? -14.742 -26.766 -5.637 1 95.69 327 ARG A O 1
ATOM 2396 N N . ILE A 1 328 ? -14.773 -27.406 -7.785 1 97.69 328 ILE A N 1
ATOM 2397 C CA . ILE A 1 328 ? -14.555 -26.047 -8.281 1 97.69 328 ILE A CA 1
ATOM 2398 C C . ILE A 1 328 ? -15.758 -25.172 -7.941 1 97.69 328 ILE A C 1
ATOM 2400 O O . ILE A 1 328 ? -15.609 -24.078 -7.391 1 97.69 328 ILE A O 1
ATOM 2404 N N . VAL A 1 329 ? -16.938 -25.672 -8.219 1 98.31 329 VAL A N 1
ATOM 2405 C CA . VAL A 1 329 ? -18.156 -24.922 -7.973 1 98.31 329 VAL A CA 1
ATOM 2406 C C . VAL A 1 329 ? -18.266 -24.594 -6.484 1 98.31 329 VAL A C 1
ATOM 2408 O O . VAL A 1 329 ? -18.609 -23.469 -6.113 1 98.31 329 VAL A O 1
ATOM 2411 N N . ALA A 1 330 ? -17.906 -25.531 -5.656 1 96.69 330 ALA A N 1
ATOM 2412 C CA . ALA A 1 330 ? -18.016 -25.359 -4.207 1 96.69 330 ALA A CA 1
ATOM 2413 C C . ALA A 1 330 ? -16.969 -24.375 -3.695 1 96.69 330 ALA A C 1
ATOM 2415 O O . ALA A 1 330 ? -17.188 -23.703 -2.684 1 96.69 330 ALA A O 1
ATOM 2416 N N . ALA A 1 331 ? -15.844 -24.25 -4.398 1 95.62 331 ALA A N 1
ATOM 2417 C CA . ALA A 1 331 ? -14.711 -23.469 -3.914 1 95.62 331 ALA A CA 1
ATOM 2418 C C . ALA A 1 331 ? -14.859 -22 -4.293 1 95.62 331 ALA A C 1
ATOM 2420 O O . ALA A 1 331 ? -14.273 -21.125 -3.645 1 95.62 331 ALA A O 1
ATOM 2421 N N . ILE A 1 332 ? -15.562 -21.641 -5.355 1 98.06 332 ILE A N 1
ATOM 2422 C CA . ILE A 1 332 ? -15.68 -20.266 -5.844 1 98.06 332 ILE A CA 1
ATOM 2423 C C . ILE A 1 332 ? -16.516 -19.438 -4.879 1 98.06 332 ILE A C 1
ATOM 2425 O O . ILE A 1 332 ? -17.609 -19.859 -4.488 1 98.06 332 ILE A O 1
ATOM 2429 N N . PRO A 1 333 ? -16 -18.297 -4.461 1 97.38 333 PRO A N 1
ATOM 2430 C CA . PRO A 1 333 ? -16.719 -17.484 -3.484 1 97.38 333 PRO A CA 1
ATOM 2431 C C . PRO A 1 333 ? -18.094 -17.016 -3.994 1 97.38 333 PRO A C 1
ATOM 2433 O O . PRO A 1 333 ? -18.234 -16.703 -5.176 1 97.38 333 PRO A O 1
ATOM 2436 N N . PRO A 1 334 ? -19.094 -16.938 -3.072 1 96.5 334 PRO A N 1
ATOM 2437 C CA . PRO A 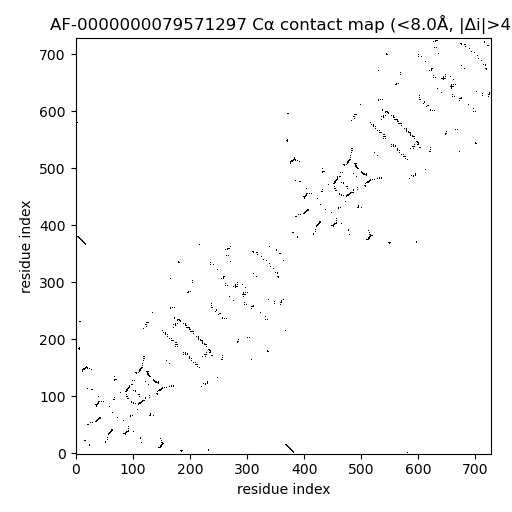1 334 ? -20.422 -16.453 -3.465 1 96.5 334 PRO A CA 1
ATOM 2438 C C . PRO A 1 334 ? -20.406 -15.016 -3.965 1 96.5 334 PRO A C 1
ATOM 2440 O O . PRO A 1 334 ? -21.344 -14.586 -4.645 1 96.5 334 PRO A O 1
ATOM 2443 N N . SER A 1 335 ? -19.344 -14.297 -3.668 1 95.88 335 SER A N 1
ATOM 2444 C CA . SER A 1 335 ? -19.234 -12.898 -4.055 1 95.88 335 SER A CA 1
ATOM 2445 C C . SER A 1 335 ? -18.828 -12.75 -5.516 1 95.88 335 SER A C 1
ATOM 2447 O O . SER A 1 335 ? -18.734 -11.633 -6.031 1 95.88 335 SER A O 1
ATOM 2449 N N . ASN A 1 336 ? -18.562 -13.859 -6.227 1 98.12 336 ASN A N 1
ATOM 2450 C CA . ASN A 1 336 ? -18.188 -13.758 -7.633 1 98.12 336 ASN A CA 1
ATOM 2451 C C . ASN A 1 336 ? -19.219 -12.953 -8.422 1 98.12 336 ASN A C 1
ATOM 2453 O O . ASN A 1 336 ? -20.422 -13.125 -8.234 1 98.12 336 ASN A O 1
ATOM 2457 N N . PRO A 1 337 ? -18.812 -12.102 -9.281 1 97.19 337 PRO A N 1
ATOM 2458 C CA . PRO A 1 337 ? -19.719 -11.125 -9.891 1 97.19 337 PRO A CA 1
ATOM 2459 C C . PRO A 1 337 ? -20.781 -11.781 -10.781 1 97.19 337 PRO A C 1
ATOM 2461 O O . PRO A 1 337 ? -21.859 -11.219 -10.977 1 97.19 3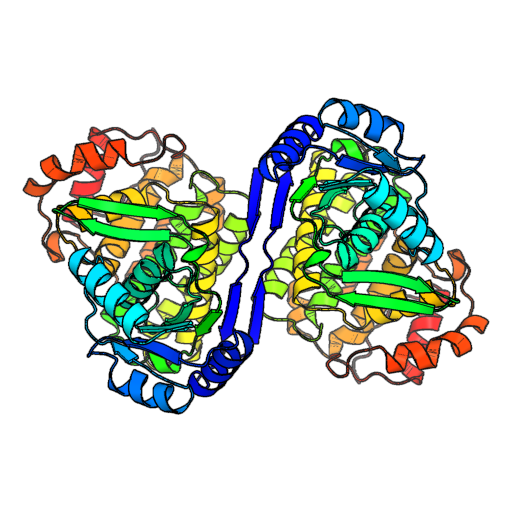37 PRO A O 1
ATOM 2464 N N . VAL A 1 338 ? -20.469 -12.891 -11.445 1 97.62 338 VAL A N 1
ATOM 2465 C CA . VAL A 1 338 ? -21.422 -13.656 -12.25 1 97.62 338 VAL A CA 1
ATOM 2466 C C . VAL A 1 338 ? -21.766 -14.961 -11.531 1 97.62 338 VAL A C 1
ATOM 2468 O O . VAL A 1 338 ? -20.891 -15.641 -11 1 97.62 338 VAL A O 1
ATOM 2471 N N . PRO A 1 339 ? -23.047 -15.312 -11.484 1 96.44 339 PRO A N 1
ATOM 2472 C CA . PRO A 1 339 ? -23.438 -16.547 -10.805 1 96.44 339 PRO A CA 1
ATOM 2473 C C . PRO A 1 339 ? -22.703 -17.781 -11.344 1 96.44 339 PRO A C 1
ATOM 2475 O O . PRO A 1 339 ? -22.469 -17.891 -12.547 1 96.44 339 PRO A O 1
ATOM 2478 N N . VAL A 1 340 ? -22.375 -18.672 -10.445 1 97.56 340 VAL A N 1
ATOM 2479 C CA . VAL A 1 340 ? -21.609 -19.875 -10.773 1 97.56 340 VAL A CA 1
ATOM 2480 C C . VAL A 1 340 ? -22.531 -21.094 -10.789 1 97.56 340 VAL A C 1
ATOM 2482 O O . VAL A 1 340 ? -23.219 -21.359 -9.805 1 97.56 340 VAL A O 1
ATOM 2485 N N . THR A 1 341 ? -22.625 -21.719 -11.906 1 96.38 341 THR A N 1
ATOM 2486 C CA . THR A 1 341 ? -23.375 -22.969 -12.031 1 96.38 341 THR A CA 1
ATOM 2487 C C . THR A 1 341 ? -22.484 -24.078 -12.602 1 96.38 341 THR A C 1
ATOM 2489 O O . THR A 1 341 ? -21.516 -23.797 -13.305 1 96.38 341 THR A O 1
ATOM 2492 N N . PRO A 1 342 ? -22.797 -25.312 -12.289 1 98 342 PRO A N 1
ATOM 2493 C CA . PRO A 1 342 ? -22.016 -26.422 -12.836 1 98 342 PRO A CA 1
ATOM 2494 C C . PRO A 1 342 ? -21.953 -26.391 -14.359 1 98 342 PRO A C 1
ATOM 2496 O O . PRO A 1 342 ? -20.906 -26.688 -14.945 1 98 342 PRO A O 1
ATOM 2499 N N . GLU A 1 343 ? -23.031 -26.047 -14.961 1 97.38 343 GLU A N 1
ATOM 2500 C CA . GLU A 1 343 ? -23.109 -26.031 -16.422 1 97.38 343 GLU A CA 1
ATOM 2501 C C . GLU A 1 343 ? -22.141 -25.016 -17.016 1 97.38 343 GLU A C 1
ATOM 2503 O O . GLU A 1 343 ? -21.438 -25.312 -17.969 1 97.38 343 GLU A O 1
ATOM 2508 N N . ARG A 1 344 ? -22.094 -23.859 -16.406 1 96.81 344 ARG A N 1
ATOM 2509 C CA . ARG A 1 344 ? -21.219 -22.797 -16.922 1 96.81 344 ARG A CA 1
ATOM 2510 C C . ARG A 1 344 ? -19.75 -23.125 -16.672 1 96.81 344 ARG A C 1
ATOM 2512 O O . ARG A 1 344 ? -18.891 -22.828 -17.516 1 96.81 344 ARG A O 1
ATOM 2519 N N . ILE A 1 345 ? -19.438 -23.703 -15.508 1 98.25 345 ILE A N 1
ATOM 2520 C CA . ILE A 1 345 ? -18.062 -24.078 -15.203 1 98.25 345 ILE A CA 1
ATOM 2521 C C . ILE A 1 345 ? -17.625 -25.219 -16.125 1 98.25 345 ILE A C 1
ATOM 2523 O O . ILE A 1 345 ? -16.484 -25.234 -16.609 1 98.25 345 ILE A O 1
ATOM 2527 N N . ASP A 1 346 ? -18.578 -26.141 -16.375 1 98.38 346 ASP A N 1
ATOM 2528 C CA . ASP A 1 346 ? -18.281 -27.203 -17.328 1 98.38 346 ASP A CA 1
ATOM 2529 C C . ASP A 1 346 ? -17.938 -26.641 -18.703 1 98.38 346 ASP A C 1
ATOM 2531 O O . ASP A 1 346 ? -16.938 -27.031 -19.297 1 98.38 346 ASP A O 1
ATOM 2535 N N . ALA A 1 347 ? -18.703 -25.75 -19.172 1 97.69 347 ALA A N 1
ATOM 2536 C CA . ALA A 1 347 ? -18.469 -25.125 -20.469 1 97.69 347 ALA A CA 1
ATOM 2537 C C . ALA A 1 347 ? -17.125 -24.406 -20.5 1 97.69 347 ALA A C 1
ATOM 2539 O O . ALA A 1 347 ? -16.391 -24.5 -21.469 1 97.69 347 ALA A O 1
ATOM 2540 N N . LEU A 1 348 ? -16.828 -23.656 -19.453 1 98.31 348 LEU A N 1
ATOM 2541 C CA . LEU A 1 348 ? -15.562 -22.953 -19.328 1 98.31 348 LEU A CA 1
ATOM 2542 C C . LEU A 1 348 ? -14.383 -23.906 -19.406 1 98.31 348 LEU A C 1
ATOM 2544 O O . LEU A 1 348 ? -13.43 -23.672 -20.156 1 98.31 348 LEU A O 1
ATOM 2548 N N . LEU A 1 349 ? -14.422 -25.016 -18.656 1 98.69 349 LEU A N 1
ATOM 2549 C CA . LEU A 1 349 ? -13.336 -25.984 -18.625 1 98.69 349 LEU A CA 1
ATOM 2550 C C . LEU A 1 349 ? -13.141 -26.641 -19.984 1 98.69 349 LEU A C 1
ATOM 2552 O O . LEU A 1 349 ? -12.008 -26.797 -20.438 1 98.69 349 LEU A O 1
ATOM 2556 N N . ARG A 1 350 ? -14.203 -26.984 -20.656 1 98.5 350 ARG A N 1
ATOM 2557 C CA . ARG A 1 350 ? -14.102 -27.625 -21.969 1 98.5 350 ARG A CA 1
ATOM 2558 C C . ARG A 1 350 ? -13.461 -26.672 -22.984 1 98.5 350 ARG A C 1
ATOM 2560 O O . ARG A 1 350 ? -12.633 -27.094 -23.797 1 98.5 350 ARG A O 1
ATOM 2567 N N . ALA A 1 351 ? -13.906 -25.438 -22.938 1 98.44 351 ALA A N 1
ATOM 2568 C CA . ALA A 1 351 ? -13.297 -24.438 -23.812 1 98.44 351 ALA A CA 1
ATOM 2569 C C . ALA A 1 351 ? -11.812 -24.297 -23.516 1 98.44 351 ALA A C 1
ATOM 2571 O O . ALA A 1 351 ? -10.992 -24.203 -24.438 1 98.44 351 ALA A O 1
ATOM 2572 N N . ALA A 1 352 ? -11.398 -24.234 -22.234 1 98.75 352 ALA A N 1
ATOM 2573 C CA . ALA A 1 352 ? -10.008 -24.078 -21.812 1 98.75 352 ALA A CA 1
ATOM 2574 C C . ALA A 1 352 ? -9.18 -25.297 -22.219 1 98.75 352 ALA A C 1
ATOM 2576 O O . ALA A 1 352 ? -8.008 -25.188 -22.562 1 98.75 352 ALA A O 1
ATOM 2577 N N . ILE A 1 353 ? -9.812 -26.531 -22.125 1 98.75 353 ILE A N 1
ATOM 2578 C CA . ILE A 1 353 ? -9.141 -27.766 -22.516 1 98.75 353 ILE A CA 1
ATOM 2579 C C . ILE A 1 353 ? -8.836 -27.734 -24 1 98.75 353 ILE A C 1
ATOM 2581 O O . ILE A 1 353 ? -7.719 -28.047 -24.422 1 98.75 353 ILE A O 1
ATOM 2585 N N . ARG A 1 354 ? -9.711 -27.219 -24.812 1 98.06 354 ARG A N 1
ATOM 2586 C CA . ARG A 1 354 ? -9.594 -27.234 -26.281 1 98.06 354 ARG A CA 1
ATOM 2587 C C . ARG A 1 354 ? -8.789 -26.031 -26.781 1 98.06 354 ARG A C 1
ATOM 2589 O O . ARG A 1 354 ? -8.281 -26.047 -27.891 1 98.06 354 ARG A O 1
ATOM 2596 N N . GLY A 1 355 ? -8.75 -25.031 -25.984 1 98 355 GLY A N 1
ATOM 2597 C CA . GLY A 1 355 ? -8.125 -23.797 -26.422 1 98 355 GLY A CA 1
ATOM 2598 C C . GLY A 1 355 ? -9.016 -22.969 -27.328 1 98 355 GLY A C 1
ATOM 2599 O O . GLY A 1 355 ? -8.531 -22.297 -28.25 1 98 355 GLY A O 1
ATOM 2600 N N . ASP A 1 356 ? -10.336 -23.047 -27.109 1 97 356 ASP A N 1
ATOM 2601 C CA . ASP A 1 356 ? -11.281 -22.234 -27.875 1 97 356 ASP A CA 1
ATOM 2602 C C . ASP A 1 356 ? -11.148 -20.75 -27.516 1 97 356 ASP A C 1
ATOM 2604 O O . ASP A 1 356 ? -10.68 -20.406 -26.422 1 97 356 ASP A O 1
ATOM 2608 N N . ALA A 1 357 ? -11.531 -19.906 -28.406 1 94.94 357 ALA A N 1
ATOM 2609 C CA . ALA A 1 357 ? -11.562 -18.469 -28.094 1 94.94 357 ALA A CA 1
ATOM 2610 C C . ALA A 1 357 ? -12.547 -18.188 -26.953 1 94.94 357 ALA A C 1
ATOM 2612 O O . ALA A 1 357 ? -13.711 -18.594 -27.016 1 94.94 357 ALA A O 1
ATOM 2613 N N . PRO A 1 358 ? -12.031 -17.547 -25.938 1 93.75 358 PRO A N 1
ATOM 2614 C CA . PRO A 1 358 ? -12.969 -17.203 -24.875 1 93.75 358 PRO A CA 1
ATOM 2615 C C . PRO A 1 358 ? -14.062 -16.234 -25.344 1 93.75 358 PRO A C 1
ATOM 2617 O O . PRO A 1 358 ? -13.797 -15.344 -26.156 1 93.75 358 PRO A O 1
ATOM 2620 N N . THR A 1 359 ? -15.273 -16.438 -24.844 1 89.19 359 THR A N 1
ATOM 2621 C CA . THR A 1 359 ? -16.391 -15.594 -25.234 1 89.19 359 THR A CA 1
ATOM 2622 C C . THR A 1 359 ? -17.094 -15.016 -24.016 1 89.19 359 THR A C 1
ATOM 2624 O O . THR A 1 359 ? -17.266 -15.703 -23.016 1 89.19 359 THR A O 1
ATOM 2627 N N . ILE A 1 360 ? -17.469 -13.734 -24.141 1 90.19 360 ILE A N 1
ATOM 2628 C CA . ILE A 1 360 ? -18.25 -13.078 -23.094 1 90.19 360 ILE A CA 1
ATOM 2629 C C . ILE A 1 360 ? -19.734 -13.352 -23.328 1 90.19 360 ILE A C 1
ATOM 2631 O O . ILE A 1 360 ? -20.266 -13.07 -24.391 1 90.19 360 ILE A O 1
ATOM 2635 N N . GLU A 1 361 ? -20.328 -13.984 -22.391 1 84.56 361 GLU A N 1
ATOM 2636 C CA . GLU A 1 361 ? -21.766 -14.242 -22.484 1 84.56 361 GLU A CA 1
ATOM 2637 C C . GLU A 1 361 ? -22.578 -13.078 -21.922 1 84.56 361 GLU A C 1
ATOM 2639 O O . GLU A 1 361 ? -22.484 -12.766 -20.734 1 84.56 361 GLU A O 1
ATOM 2644 N N . GLU A 1 362 ? -23.234 -12.172 -22.688 1 72 362 GLU A N 1
ATOM 2645 C CA . GLU A 1 362 ? -23.969 -10.977 -22.297 1 72 362 GLU A CA 1
ATOM 2646 C C . GLU A 1 362 ? -25.156 -11.328 -21.406 1 72 362 GLU A C 1
ATOM 2648 O O . GLU A 1 362 ? -25.578 -10.531 -20.562 1 72 362 GLU A O 1
ATOM 2653 N N . ASP A 1 363 ? -25.906 -12.445 -21.562 1 64.25 363 ASP A N 1
ATOM 2654 C CA . ASP A 1 363 ? -27.172 -12.734 -20.875 1 64.25 363 ASP A CA 1
ATOM 2655 C C . ASP A 1 363 ? -26.922 -13.422 -19.531 1 64.25 363 ASP A C 1
ATOM 2657 O O . ASP A 1 363 ? -27.797 -14.094 -19 1 64.25 363 ASP A O 1
ATOM 2661 N N . ALA A 1 364 ? -25.906 -12.906 -18.938 1 48.19 364 ALA A N 1
ATOM 2662 C CA . ALA A 1 364 ? -25.781 -13.461 -17.594 1 48.19 364 ALA A CA 1
ATOM 2663 C C . ALA A 1 364 ? -26.594 -12.656 -16.594 1 48.19 364 ALA A C 1
ATOM 2665 O O . ALA A 1 364 ? -26.625 -11.422 -16.656 1 48.19 364 ALA A O 1
ATOM 2666 N N . MET B 1 1 ? 15.844 2.148 -17.438 1 71.25 1 MET B N 1
ATOM 2667 C CA . MET B 1 1 ? 16.719 2.064 -16.266 1 71.25 1 MET B CA 1
ATOM 2668 C C . MET B 1 1 ? 16.203 1.034 -15.273 1 71.25 1 MET B C 1
ATOM 2670 O O . MET B 1 1 ? 15.008 0.976 -15 1 71.25 1 MET B O 1
ATOM 2674 N N . THR B 1 2 ? 17.141 0.262 -14.727 1 89.75 2 THR B N 1
ATOM 2675 C CA . THR B 1 2 ? 16.828 -0.795 -13.773 1 89.75 2 THR B CA 1
ATOM 2676 C C . THR B 1 2 ? 16.344 -0.204 -12.453 1 89.75 2 THR B C 1
ATOM 2678 O O . THR B 1 2 ? 16.734 0.909 -12.094 1 89.75 2 THR B O 1
ATOM 2681 N N . LEU B 1 3 ? 15.453 -0.859 -11.875 1 95.25 3 LEU B N 1
ATOM 2682 C CA . LEU B 1 3 ? 14.875 -0.407 -10.617 1 95.25 3 LEU B CA 1
ATOM 2683 C C . LEU B 1 3 ? 15.867 -0.566 -9.469 1 95.25 3 LEU B C 1
ATOM 2685 O O . LEU B 1 3 ? 16.609 -1.553 -9.422 1 95.25 3 LEU B O 1
ATOM 2689 N N . ASN B 1 4 ? 16.062 0.386 -8.648 1 97.38 4 ASN B N 1
ATOM 2690 C CA . ASN B 1 4 ? 16.922 0.396 -7.473 1 97.38 4 ASN B CA 1
ATOM 2691 C C . ASN B 1 4 ? 16.297 1.187 -6.328 1 97.38 4 ASN B C 1
ATOM 2693 O O . ASN B 1 4 ? 16.469 2.404 -6.238 1 97.38 4 ASN B O 1
ATOM 2697 N N . PHE B 1 5 ? 15.578 0.467 -5.434 1 97.94 5 PHE B N 1
ATOM 2698 C CA . PHE B 1 5 ? 14.93 1.11 -4.301 1 97.94 5 PHE B CA 1
ATOM 2699 C C . PHE B 1 5 ? 14.547 0.083 -3.24 1 97.94 5 PHE B C 1
ATOM 2701 O O . PHE B 1 5 ? 14.547 -1.121 -3.506 1 97.94 5 PHE B O 1
ATOM 2708 N N . VAL B 1 6 ? 14.289 0.49 -2.035 1 98.25 6 VAL B N 1
ATOM 2709 C CA . VAL B 1 6 ? 13.695 -0.272 -0.94 1 98.25 6 VAL B CA 1
ATOM 2710 C C . VAL B 1 6 ? 12.383 0.371 -0.515 1 98.25 6 VAL B C 1
ATOM 2712 O O . VAL B 1 6 ? 12.305 1.589 -0.339 1 98.25 6 VAL B O 1
ATOM 2715 N N . HIS B 1 7 ? 11.359 -0.389 -0.487 1 98.56 7 HIS B N 1
ATOM 2716 C CA . HIS B 1 7 ? 10.039 0.055 -0.058 1 98.56 7 HIS B CA 1
ATOM 2717 C C . HIS B 1 7 ? 9.578 -0.693 1.19 1 98.56 7 HIS B C 1
ATOM 2719 O O . HIS B 1 7 ? 9.641 -1.924 1.237 1 98.56 7 HIS B O 1
ATOM 2725 N N . GLU B 1 8 ? 9.109 0.032 2.182 1 97.5 8 GLU B N 1
ATOM 2726 C CA . GLU B 1 8 ? 8.562 -0.558 3.4 1 97.5 8 GLU B CA 1
ATOM 2727 C C . GLU B 1 8 ? 7.07 -0.272 3.527 1 97.5 8 GLU B C 1
ATOM 2729 O O . GLU B 1 8 ? 6.656 0.889 3.562 1 97.5 8 GLU B O 1
ATOM 2734 N N . SER B 1 9 ? 6.273 -1.329 3.531 1 97.5 9 SER B N 1
ATOM 2735 C CA . SER B 1 9 ? 4.844 -1.247 3.82 1 97.5 9 SER B CA 1
ATOM 2736 C C . SER B 1 9 ? 4.566 -1.474 5.301 1 97.5 9 SER B C 1
ATOM 2738 O O . SER B 1 9 ? 5.141 -2.375 5.914 1 97.5 9 SER B O 1
ATOM 2740 N N . MET B 1 10 ? 3.736 -0.64 5.871 1 96.75 10 MET B N 1
ATOM 2741 C CA . MET B 1 10 ? 3.402 -0.765 7.289 1 96.75 10 MET B CA 1
ATOM 2742 C C . MET B 1 10 ? 2.043 -1.434 7.473 1 96.75 10 MET B C 1
ATOM 2744 O O . MET B 1 10 ? 1.125 -1.206 6.684 1 96.75 10 MET B O 1
ATOM 2748 N N . ALA B 1 11 ? 1.909 -2.246 8.508 1 97.06 11 ALA B N 1
ATOM 2749 C CA . ALA B 1 11 ? 0.663 -2.957 8.781 1 97.06 11 ALA B CA 1
ATOM 2750 C C . ALA B 1 11 ? -0.39 -2.012 9.359 1 97.06 11 ALA B C 1
ATOM 2752 O O . ALA B 1 11 ? -0.15 -1.345 10.367 1 97.06 11 ALA B O 1
ATOM 2753 N N . GLN B 1 12 ? -1.492 -1.916 8.75 1 98.31 12 GLN B N 1
ATOM 2754 C CA . GLN B 1 12 ? -2.605 -1.092 9.203 1 98.31 12 GLN B CA 1
ATOM 2755 C C . GLN B 1 12 ? -3.92 -1.539 8.57 1 98.31 12 GLN B C 1
ATOM 2757 O O . GLN B 1 12 ? -3.932 -2.037 7.441 1 98.31 12 GLN B O 1
ATOM 2762 N N . ARG B 1 13 ? -4.996 -1.438 9.32 1 98.38 13 ARG B N 1
ATOM 2763 C CA . ARG B 1 13 ? -6.34 -1.673 8.797 1 98.38 13 ARG B CA 1
ATOM 2764 C C . ARG B 1 13 ? -7.121 -0.367 8.688 1 98.38 13 ARG B C 1
ATOM 2766 O O . ARG B 1 13 ? -7.145 0.429 9.633 1 98.38 13 ARG B O 1
ATOM 2773 N N . VAL B 1 14 ? -7.691 -0.098 7.523 1 98.81 14 VAL B N 1
ATOM 2774 C CA . VAL B 1 14 ? -8.492 1.104 7.344 1 98.81 14 VAL B CA 1
ATOM 2775 C C . VAL B 1 14 ? -9.906 0.72 6.914 1 98.81 14 VAL B C 1
ATOM 2777 O O . VAL B 1 14 ? -10.086 -0.112 6.02 1 98.81 14 VAL B O 1
ATOM 2780 N N . ALA B 1 15 ? -10.891 1.248 7.574 1 98.75 15 ALA B N 1
ATOM 2781 C CA . ALA B 1 15 ? -12.297 0.984 7.281 1 98.75 15 ALA B CA 1
ATOM 2782 C C . ALA B 1 15 ? -13.016 2.26 6.863 1 98.75 15 ALA B C 1
ATOM 2784 O O . ALA B 1 15 ? -12.922 3.287 7.539 1 98.75 15 ALA B O 1
ATOM 2785 N N . PHE B 1 16 ? -13.633 2.217 5.746 1 98.69 16 PHE B N 1
ATOM 2786 C CA . PHE B 1 16 ? -14.508 3.283 5.281 1 98.69 16 PHE B CA 1
ATOM 2787 C C . PHE B 1 16 ? -15.969 2.883 5.43 1 98.69 16 PHE B C 1
ATOM 2789 O O . PHE B 1 16 ? -16.344 1.755 5.102 1 98.69 16 PHE B O 1
ATOM 2796 N N . GLY B 1 17 ? -16.781 3.727 5.957 1 98.25 17 GLY B N 1
ATOM 2797 C CA . GLY B 1 17 ? -18.219 3.521 6.078 1 98.25 17 GLY B CA 1
ATOM 2798 C C . GLY B 1 17 ? -18.969 4.762 6.527 1 98.25 17 GLY B C 1
ATOM 2799 O O . GLY B 1 17 ? -18.922 5.125 7.707 1 98.25 17 GLY B O 1
ATOM 2800 N N . SER B 1 18 ? -19.719 5.434 5.621 1 96.81 18 SER B N 1
ATOM 2801 C CA . SER B 1 18 ? -20.5 6.613 5.969 1 96.81 18 SER B CA 1
ATOM 2802 C C . SER B 1 18 ? -21.625 6.262 6.938 1 96.81 18 SER B C 1
ATOM 2804 O O . SER B 1 18 ? -22.453 5.391 6.648 1 96.81 18 SER B O 1
ATOM 2806 N N . GLY B 1 19 ? -21.578 6.879 8.062 1 96.06 19 GLY B N 1
ATOM 2807 C CA . GLY B 1 19 ? -22.609 6.66 9.062 1 96.06 19 GLY B CA 1
ATOM 2808 C C . GLY B 1 19 ? -22.406 5.391 9.867 1 96.06 19 GLY B C 1
ATOM 2809 O O . GLY B 1 19 ? -23.25 5.012 10.672 1 96.06 19 GLY B O 1
ATOM 2810 N N . ARG B 1 20 ? -21.234 4.766 9.727 1 97.31 20 ARG B N 1
ATOM 2811 C CA . ARG B 1 20 ? -21.047 3.461 10.352 1 97.31 20 ARG B CA 1
ATOM 2812 C C . ARG B 1 20 ? -19.891 3.488 11.344 1 97.31 20 ARG B C 1
ATOM 2814 O O . ARG B 1 20 ? -19.375 2.438 11.742 1 97.31 20 ARG B O 1
ATOM 2821 N N . ALA B 1 21 ? -19.438 4.621 11.82 1 97.75 21 ALA B N 1
ATOM 2822 C CA . ALA B 1 21 ? -18.234 4.75 12.648 1 97.75 21 ALA B CA 1
ATOM 2823 C C . ALA B 1 21 ? -18.375 3.945 13.938 1 97.75 21 ALA B C 1
ATOM 2825 O O . ALA B 1 21 ? -17.438 3.264 14.359 1 97.75 21 ALA B O 1
ATOM 2826 N N . ALA B 1 22 ? -19.547 3.99 14.555 1 97.94 22 ALA B N 1
ATOM 2827 C CA . ALA B 1 22 ? -19.75 3.303 15.828 1 97.94 22 ALA B CA 1
ATOM 2828 C C . ALA B 1 22 ? -19.594 1.794 15.672 1 97.94 22 ALA B C 1
ATOM 2830 O O . ALA B 1 22 ? -18.906 1.147 16.469 1 97.94 22 ALA B O 1
ATOM 2831 N N . GLU B 1 23 ? -20.219 1.29 14.695 1 98.12 23 GLU B N 1
ATOM 2832 C CA . GLU B 1 23 ? -20.156 -0.141 14.406 1 98.12 23 GLU B CA 1
ATOM 2833 C C . GLU B 1 23 ? -18.734 -0.581 14.086 1 98.12 23 GLU B C 1
ATOM 2835 O O . GLU B 1 23 ? -18.25 -1.566 14.641 1 98.12 23 GLU B O 1
ATOM 2840 N N . LEU B 1 24 ? -18.078 0.131 13.188 1 98.62 24 LEU B N 1
ATOM 2841 C CA . LEU B 1 24 ? -16.734 -0.199 12.75 1 98.62 24 LEU B CA 1
ATOM 2842 C C . LEU B 1 24 ? -15.742 -0.068 13.906 1 98.62 24 LEU B C 1
ATOM 2844 O O . LEU B 1 24 ? -14.828 -0.883 14.039 1 98.62 24 LEU B O 1
ATOM 2848 N N . LEU B 1 25 ? -15.906 0.965 14.695 1 98.69 25 LEU B N 1
ATOM 2849 C CA . LEU B 1 25 ? -15.055 1.17 15.859 1 98.69 25 LEU B CA 1
ATOM 2850 C C . LEU B 1 25 ? -15.172 0.003 16.844 1 98.69 25 LEU B C 1
ATOM 2852 O O . LEU B 1 25 ? -14.164 -0.52 17.312 1 98.69 25 LEU B O 1
ATOM 2856 N N . ALA B 1 26 ? -16.406 -0.41 17.125 1 98.62 26 ALA B N 1
ATOM 2857 C CA . ALA B 1 26 ? -16.641 -1.538 18.031 1 98.62 26 ALA B CA 1
ATOM 2858 C C . ALA B 1 26 ? -15.969 -2.803 17.5 1 98.62 26 ALA B C 1
ATOM 2860 O O . ALA B 1 26 ? -15.344 -3.541 18.266 1 98.62 26 ALA B O 1
ATOM 2861 N N . ASP B 1 27 ? -16.094 -3.039 16.25 1 98.56 27 ASP B N 1
ATOM 2862 C CA . ASP B 1 27 ? -15.477 -4.211 15.625 1 98.56 27 ASP B CA 1
ATOM 2863 C C . ASP B 1 27 ? -13.961 -4.203 15.805 1 98.56 27 ASP B C 1
ATOM 2865 O O . ASP B 1 27 ? -13.367 -5.223 16.156 1 98.56 27 ASP B O 1
ATOM 2869 N N . GLU B 1 28 ? -13.305 -3.062 15.547 1 98.62 28 GLU B N 1
ATOM 2870 C CA . GLU B 1 28 ? -11.852 -2.977 15.633 1 98.62 28 GLU B CA 1
ATOM 2871 C C . GLU B 1 28 ? -11.367 -3.1 17.078 1 98.62 28 GLU B C 1
ATOM 2873 O O . GLU B 1 28 ? -10.352 -3.738 17.344 1 98.62 28 GLU B O 1
ATOM 2878 N N . VAL B 1 29 ? -12.086 -2.451 17.984 1 98.75 29 VAL B N 1
ATOM 2879 C CA . VAL B 1 29 ? -11.727 -2.559 19.406 1 98.75 29 VAL B CA 1
ATOM 2880 C C . VAL B 1 29 ? -11.82 -4.016 19.844 1 98.75 29 VAL B C 1
ATOM 2882 O O . VAL B 1 29 ? -10.922 -4.52 20.531 1 98.75 29 VAL B O 1
ATOM 2885 N N . ARG B 1 30 ? -12.898 -4.703 19.453 1 98.44 30 ARG B N 1
ATOM 2886 C CA . ARG B 1 30 ? -13.062 -6.117 19.766 1 98.44 30 ARG B CA 1
ATOM 2887 C C . ARG B 1 30 ? -11.938 -6.949 19.172 1 98.44 30 ARG B C 1
ATOM 2889 O O . ARG B 1 30 ? -11.367 -7.816 19.828 1 98.44 30 ARG B O 1
ATOM 2896 N N . ARG B 1 31 ? -11.633 -6.711 17.938 1 97.75 31 ARG B N 1
ATOM 2897 C CA . ARG B 1 31 ? -10.57 -7.434 17.25 1 97.75 31 ARG B CA 1
ATOM 2898 C C . ARG B 1 31 ? -9.242 -7.305 18 1 97.75 31 ARG B C 1
ATOM 2900 O O . ARG B 1 31 ? -8.461 -8.258 18.047 1 97.75 31 ARG B O 1
ATOM 2907 N N . LEU B 1 32 ? -8.984 -6.121 18.594 1 98.19 32 LEU B N 1
ATOM 2908 C CA . LEU B 1 32 ? -7.738 -5.852 19.297 1 98.19 32 LEU B CA 1
ATOM 2909 C C . LEU B 1 32 ? -7.801 -6.387 20.734 1 98.19 32 LEU B C 1
ATOM 2911 O O . LEU B 1 32 ? -6.82 -6.297 21.469 1 98.19 32 LEU B O 1
ATOM 2915 N N . GLY B 1 33 ? -8.969 -6.895 21.109 1 97.88 33 GLY B N 1
ATOM 2916 C CA . GLY B 1 33 ? -9.156 -7.414 22.453 1 97.88 33 GLY B CA 1
ATOM 2917 C C . GLY B 1 33 ? -9.32 -6.328 23.5 1 97.88 33 GLY B C 1
ATOM 2918 O O . GLY B 1 33 ? -9.047 -6.547 24.672 1 97.88 33 GLY B O 1
ATOM 2919 N N . GLY B 1 34 ? -9.703 -5.191 23.062 1 98.31 34 GLY B N 1
ATOM 2920 C CA . GLY B 1 34 ? -9.797 -4.047 23.953 1 98.31 34 GLY B CA 1
ATOM 2921 C C . GLY B 1 34 ? -10.906 -4.176 24.984 1 98.31 34 GLY B C 1
ATOM 2922 O O . GLY B 1 34 ? -12.055 -4.449 24.625 1 98.31 34 GLY B O 1
ATOM 2923 N N . GLN B 1 35 ? -10.609 -3.945 26.203 1 98.25 35 GLN B N 1
ATOM 2924 C CA . GLN B 1 35 ? -11.578 -4.039 27.297 1 98.25 35 GLN B CA 1
ATOM 2925 C C . GLN B 1 35 ? -11.633 -2.736 28.094 1 98.25 35 GLN B C 1
ATOM 2927 O O . GLN B 1 35 ? -12.633 -2.463 28.766 1 98.25 35 GLN B O 1
ATOM 2932 N N . ARG B 1 36 ? -10.609 -1.969 28.125 1 98.75 36 ARG B N 1
ATOM 2933 C CA . ARG B 1 36 ? -10.5 -0.699 28.828 1 98.75 36 ARG B CA 1
ATOM 2934 C C . ARG B 1 36 ? -9.938 0.388 27.922 1 98.75 36 ARG B C 1
ATOM 2936 O O . ARG B 1 36 ? -8.727 0.612 27.906 1 98.75 36 ARG B O 1
ATOM 2943 N N . VAL B 1 37 ? -10.844 1.114 27.312 1 98.81 37 VAL B N 1
ATOM 2944 C CA . VAL B 1 37 ? -10.484 2.059 26.266 1 98.81 37 VAL B CA 1
ATOM 2945 C C . VAL B 1 37 ? -10.297 3.451 26.859 1 98.81 37 VAL B C 1
ATOM 2947 O O . VAL B 1 37 ? -11.086 3.887 27.703 1 98.81 37 VAL B O 1
ATOM 2950 N N . MET B 1 38 ? -9.203 4.082 26.547 1 98.88 38 MET B N 1
ATOM 2951 C CA . MET B 1 38 ? -9.094 5.527 26.703 1 98.88 38 MET B CA 1
ATOM 2952 C C . MET B 1 38 ? -9.57 6.258 25.453 1 98.88 38 MET B C 1
ATOM 2954 O O . MET B 1 38 ? -8.977 6.113 24.391 1 98.88 38 MET B O 1
ATOM 2958 N N . LEU B 1 39 ? -10.648 6.973 25.625 1 98.69 39 LEU B N 1
ATOM 2959 C CA . LEU B 1 39 ? -11.211 7.754 24.531 1 98.69 39 LEU B CA 1
ATOM 2960 C C . LEU B 1 39 ? -10.727 9.195 24.578 1 98.69 39 LEU B C 1
ATOM 2962 O O . LEU B 1 39 ? -11 9.914 25.547 1 98.69 39 LEU B O 1
ATOM 2966 N N . ILE B 1 40 ? -9.977 9.578 23.578 1 98.69 40 ILE B N 1
ATOM 2967 C CA . ILE B 1 40 ? -9.406 10.914 23.5 1 98.69 40 ILE B CA 1
ATOM 2968 C C . ILE B 1 40 ? -10.18 11.75 22.484 1 98.69 40 ILE B C 1
ATOM 2970 O O . ILE B 1 40 ? -10.211 11.414 21.297 1 98.69 40 ILE B O 1
ATOM 2974 N N . ALA B 1 41 ? -10.766 12.82 22.906 1 97.31 41 ALA B N 1
ATOM 2975 C CA . ALA B 1 41 ? -11.523 13.727 22.047 1 97.31 41 ALA B CA 1
ATOM 2976 C C . ALA B 1 41 ? -11.586 15.133 22.641 1 97.31 41 ALA B C 1
ATOM 2978 O O . ALA B 1 41 ? -11.844 15.289 23.844 1 97.31 41 ALA B O 1
ATOM 2979 N N . SER B 1 42 ? -11.32 16.094 21.828 1 94 42 SER B N 1
ATOM 2980 C CA . SER B 1 42 ? -11.414 17.469 22.312 1 94 42 SER B CA 1
ATOM 2981 C C . SER B 1 42 ? -12.859 17.859 22.594 1 94 42 SER B C 1
ATOM 2983 O O . SER B 1 42 ? -13.789 17.141 22.219 1 94 42 SER B O 1
ATOM 2985 N N . ASP B 1 43 ? -13.031 19.047 23.156 1 89.75 43 ASP B N 1
ATOM 2986 C CA . ASP B 1 43 ? -14.367 19.562 23.438 1 89.75 43 ASP B CA 1
ATOM 2987 C C . ASP B 1 43 ? -15.164 19.766 22.156 1 89.75 43 ASP B C 1
ATOM 2989 O O . ASP B 1 43 ? -16.375 19.547 22.141 1 89.75 43 ASP B O 1
ATOM 2993 N N . ARG B 1 44 ? -14.445 20.125 21.156 1 84.94 44 ARG B N 1
ATOM 2994 C CA . ARG B 1 44 ? -15.094 20.359 19.859 1 84.94 44 ARG B CA 1
ATOM 2995 C C . ARG B 1 44 ? -15.781 19.094 19.359 1 84.94 44 ARG B C 1
ATOM 2997 O O . ARG B 1 44 ? -16.828 19.156 18.703 1 84.94 44 ARG B O 1
ATOM 3004 N N . ASP B 1 45 ? -15.242 17.953 19.781 1 89.75 45 ASP B N 1
ATOM 3005 C CA . ASP B 1 45 ? -15.742 16.672 19.281 1 89.75 45 ASP B CA 1
ATOM 3006 C C . ASP B 1 45 ? -16.484 15.906 20.375 1 89.75 45 ASP B C 1
ATOM 3008 O O . ASP B 1 45 ? -16.688 14.695 20.25 1 89.75 45 ASP B O 1
ATOM 3012 N N . ALA B 1 46 ? -16.859 16.562 21.406 1 88.5 46 ALA B N 1
ATOM 3013 C CA . ALA B 1 46 ? -17.422 15.906 22.578 1 88.5 46 ALA B CA 1
ATOM 3014 C C . ALA B 1 46 ? -18.719 15.18 22.234 1 88.5 46 ALA B C 1
ATOM 3016 O O . ALA B 1 46 ? -18.938 14.055 22.672 1 88.5 46 ALA B O 1
ATOM 3017 N N . ALA B 1 47 ? -19.578 15.844 21.5 1 88 47 ALA B N 1
ATOM 3018 C CA . ALA B 1 47 ? -20.859 15.234 21.141 1 88 47 ALA B CA 1
ATOM 3019 C C . ALA B 1 47 ? -20.641 13.984 20.281 1 88 47 ALA B C 1
ATOM 3021 O O . ALA B 1 47 ? -21.281 12.953 20.516 1 88 47 ALA B O 1
ATOM 3022 N N . LEU B 1 48 ? -19.766 14.148 19.359 1 89.12 48 LEU B N 1
ATOM 3023 C CA . LEU B 1 48 ? -19.438 13.023 18.5 1 89.12 48 LEU B CA 1
ATOM 3024 C C . LEU B 1 48 ? -18.844 11.875 19.297 1 89.12 48 LEU B C 1
ATOM 3026 O O . LEU B 1 48 ? -19.219 10.719 19.109 1 89.12 48 LEU B O 1
ATOM 3030 N N . ALA B 1 49 ? -17.906 12.195 20.141 1 91.06 49 ALA B N 1
ATOM 3031 C CA . ALA B 1 49 ? -17.266 11.203 21 1 91.06 49 ALA B CA 1
ATOM 3032 C C . ALA B 1 49 ? -18.312 10.477 21.859 1 91.06 49 ALA B C 1
ATOM 3034 O O . ALA B 1 49 ? -18.203 9.273 22.078 1 91.06 49 ALA B O 1
ATOM 3035 N N . GLY B 1 50 ? -19.297 11.211 22.312 1 91.5 50 GLY B N 1
ATOM 3036 C CA . GLY B 1 50 ? -20.344 10.625 23.109 1 91.5 50 GLY B CA 1
ATOM 3037 C C . GLY B 1 50 ? -21.141 9.562 22.375 1 91.5 50 GLY B C 1
ATOM 3038 O O . GLY B 1 50 ? -21.469 8.516 22.953 1 91.5 50 GLY B O 1
ATOM 3039 N N . THR B 1 51 ? -21.344 9.812 21.156 1 91.44 51 THR B N 1
ATOM 3040 C CA . THR B 1 51 ? -22.094 8.859 20.359 1 91.44 51 THR B CA 1
ATOM 3041 C C . THR B 1 51 ? -21.297 7.582 20.125 1 91.44 51 THR B C 1
ATOM 3043 O O . THR B 1 51 ? -21.859 6.488 20.062 1 91.44 51 THR B O 1
ATOM 3046 N N . LEU B 1 52 ? -20 7.691 20.062 1 95.25 52 LEU B N 1
ATOM 3047 C CA . LEU B 1 52 ? -19.125 6.551 19.797 1 95.25 52 LEU B CA 1
ATOM 3048 C C . LEU B 1 52 ? -18.828 5.793 21.094 1 95.25 52 LEU B C 1
ATOM 3050 O O . LEU B 1 52 ? -18.562 4.586 21.062 1 95.25 52 LEU B O 1
ATOM 3054 N N . GLU B 1 53 ? -18.906 6.52 22.141 1 95.5 53 GLU B N 1
ATOM 3055 C CA . GLU B 1 53 ? -18.562 5.977 23.453 1 95.5 53 GLU B CA 1
ATOM 3056 C C . GLU B 1 53 ? -19.469 4.801 23.812 1 95.5 53 GLU B C 1
ATOM 3058 O O . GLU B 1 53 ? -19.016 3.836 24.438 1 95.5 53 GLU B O 1
ATOM 3063 N N . ALA B 1 54 ? -20.641 4.801 23.391 1 93.88 54 ALA B N 1
ATOM 3064 C CA . ALA B 1 54 ? -21.625 3.779 23.734 1 93.88 54 ALA B CA 1
ATOM 3065 C C . ALA B 1 54 ? -21.297 2.445 23.078 1 93.88 54 ALA B C 1
ATOM 3067 O O . ALA B 1 54 ? -21.719 1.389 23.547 1 93.88 54 ALA B O 1
ATOM 3068 N N . ALA B 1 55 ? -20.516 2.488 22.109 1 95.06 55 ALA B N 1
ATOM 3069 C CA . ALA B 1 55 ? -20.25 1.299 21.297 1 95.06 55 ALA B CA 1
ATOM 3070 C C . ALA B 1 55 ? -19.016 0.552 21.812 1 95.06 55 ALA B C 1
ATOM 3072 O O . ALA B 1 55 ? -18.75 -0.579 21.406 1 95.06 55 ALA B O 1
ATOM 3073 N N . ILE B 1 56 ? -18.219 1.152 22.734 1 97.94 56 ILE B N 1
ATOM 3074 C CA . ILE B 1 56 ? -16.938 0.567 23.141 1 97.94 56 ILE B CA 1
ATOM 3075 C C . ILE B 1 56 ? -16.797 0.659 24.672 1 97.94 56 ILE B C 1
ATOM 3077 O O . ILE B 1 56 ? -17.453 1.48 25.312 1 97.94 56 ILE B O 1
ATOM 3081 N N . PRO B 1 57 ? -16 -0.193 25.312 1 98.25 57 PRO B N 1
ATOM 3082 C CA . PRO B 1 57 ? -15.828 -0.205 26.766 1 98.25 57 PRO B CA 1
ATOM 3083 C C . PRO B 1 57 ? -14.875 0.881 27.266 1 98.25 57 PRO B C 1
ATOM 3085 O O . PRO B 1 57 ? -13.75 0.583 27.656 1 98.25 57 PRO B O 1
ATOM 3088 N N . VAL B 1 58 ? -15.359 2.078 27.375 1 98.44 58 VAL B N 1
ATOM 3089 C CA . VAL B 1 58 ? -14.547 3.223 27.781 1 98.44 58 VAL B CA 1
ATOM 3090 C C . VAL B 1 58 ? -14.281 3.17 29.281 1 98.44 58 VAL B C 1
ATOM 3092 O O . VAL B 1 58 ? -15.211 3.088 30.078 1 98.44 58 VAL B O 1
ATOM 3095 N N . ALA B 1 59 ? -13.031 3.232 29.594 1 98.56 59 ALA B N 1
ATOM 3096 C CA . ALA B 1 59 ? -12.617 3.266 31 1 98.56 59 ALA B CA 1
ATOM 3097 C C . ALA B 1 59 ? -12.164 4.668 31.391 1 98.56 59 ALA B C 1
ATOM 3099 O O . ALA B 1 59 ? -12.195 5.02 32.562 1 98.56 59 ALA B O 1
ATOM 3100 N N . LEU B 1 60 ? -11.703 5.473 30.406 1 98.44 60 LEU B N 1
ATOM 3101 C CA . LEU B 1 60 ? -11.234 6.832 30.656 1 98.44 60 LEU B CA 1
ATOM 3102 C C . LEU B 1 60 ? -11.539 7.73 29.469 1 98.44 60 LEU B C 1
ATOM 3104 O O . LEU B 1 60 ? -11.148 7.422 28.328 1 98.44 60 LEU B O 1
ATOM 3108 N N . ARG B 1 61 ? -12.242 8.766 29.734 1 97.69 61 ARG B N 1
ATOM 3109 C CA . ARG B 1 61 ? -12.406 9.836 28.75 1 97.69 61 ARG B CA 1
ATOM 3110 C C . ARG B 1 61 ? -11.398 10.953 28.984 1 97.69 61 ARG B C 1
ATOM 3112 O O . ARG B 1 61 ? -11.203 11.391 30.125 1 97.69 61 ARG B O 1
ATOM 3119 N N . TRP B 1 62 ? -10.742 11.328 27.953 1 98.19 62 TRP B N 1
ATOM 3120 C CA . TRP B 1 62 ? -9.758 12.406 28.016 1 98.19 62 TRP B CA 1
ATOM 3121 C C . TRP B 1 62 ? -10.094 13.516 27.031 1 98.19 62 TRP B C 1
ATOM 3123 O O . TRP B 1 62 ? -10.219 13.273 25.828 1 98.19 62 TRP B O 1
ATOM 3133 N N . ASP B 1 63 ? -10.188 14.766 27.453 1 96.69 63 ASP B N 1
ATOM 3134 C CA . ASP B 1 63 ? -10.68 15.805 26.562 1 96.69 63 ASP B CA 1
ATOM 3135 C C . ASP B 1 63 ? -9.664 16.938 26.438 1 96.69 63 ASP B C 1
ATOM 3137 O O . ASP B 1 63 ? -9.883 17.891 25.688 1 96.69 63 ASP B O 1
ATOM 3141 N N . GLU B 1 64 ? -8.562 16.875 27.172 1 96.44 64 GLU B N 1
ATOM 3142 C CA . GLU B 1 64 ? -7.52 17.875 27.031 1 96.44 64 GLU B CA 1
ATOM 3143 C C . GLU B 1 64 ? -6.641 17.609 25.812 1 96.44 64 GLU B C 1
ATOM 3145 O O . GLU B 1 64 ? -5.746 16.766 25.859 1 96.44 64 GLU B O 1
ATOM 3150 N N . VAL B 1 65 ? -6.863 18.297 24.766 1 95.06 65 VAL B N 1
ATOM 3151 C CA . VAL B 1 65 ? -6.117 18.172 23.531 1 95.06 65 VAL B CA 1
ATOM 3152 C C . VAL B 1 65 ? -5.605 19.531 23.078 1 95.06 65 VAL B C 1
ATOM 3154 O O . VAL B 1 65 ? -6.359 20.516 23.078 1 95.06 65 VAL B O 1
ATOM 3157 N N . THR B 1 66 ? -4.383 19.609 22.797 1 88.75 66 THR B N 1
ATOM 3158 C CA . THR B 1 66 ? -3.764 20.844 22.328 1 88.75 66 THR B CA 1
ATOM 3159 C C . THR B 1 66 ? -2.869 20.578 21.125 1 88.75 66 THR B C 1
ATOM 3161 O O . THR B 1 66 ? -2.248 19.516 21.031 1 88.75 66 THR B O 1
ATOM 3164 N N . GLN B 1 67 ? -2.846 21.547 20.203 1 84.31 67 GLN B N 1
ATOM 3165 C CA . GLN B 1 67 ? -1.96 21.438 19.047 1 84.31 67 GLN B CA 1
ATOM 3166 C C . GLN B 1 67 ? -0.506 21.266 19.484 1 84.31 67 GLN B C 1
ATOM 3168 O O . GLN B 1 67 ? -0.11 21.766 20.547 1 84.31 67 GLN B O 1
ATOM 3173 N N . HIS B 1 68 ? 0.33 20.547 18.734 1 83.81 68 HIS B N 1
ATOM 3174 C CA . HIS B 1 68 ? 1.765 20.328 18.891 1 83.81 68 HIS B CA 1
ATOM 3175 C C . HIS B 1 68 ? 2.066 19.453 20.109 1 83.81 68 HIS B C 1
ATOM 3177 O O . HIS B 1 68 ? 3.232 19.234 20.438 1 83.81 68 HIS B O 1
ATOM 3183 N N . VAL B 1 69 ? 1.126 18.984 20.875 1 90.69 69 VAL B N 1
ATOM 3184 C CA . VAL B 1 69 ? 1.191 17.984 21.938 1 90.69 69 VAL B CA 1
ATOM 3185 C C . VAL B 1 69 ? 2.299 18.359 22.922 1 90.69 69 VAL B C 1
ATOM 3187 O O . VAL B 1 69 ? 3.348 17.703 22.953 1 90.69 69 VAL B O 1
ATOM 3190 N N . PRO B 1 70 ? 2.08 19.328 23.812 1 91.69 70 PRO B N 1
ATOM 3191 C CA . PRO B 1 70 ? 3.074 19.656 24.844 1 91.69 70 PRO B CA 1
ATOM 3192 C C . PRO B 1 70 ? 3.438 18.453 25.703 1 91.69 70 PRO B C 1
ATOM 3194 O O . PRO B 1 70 ? 2.562 17.656 26.062 1 91.69 70 PRO B O 1
ATOM 3197 N N . ARG B 1 71 ? 4.664 18.328 26.062 1 94.06 71 ARG B N 1
ATOM 3198 C CA . ARG B 1 71 ? 5.168 17.172 26.812 1 94.06 71 ARG B CA 1
ATOM 3199 C C . ARG B 1 71 ? 4.422 17.016 28.125 1 94.06 71 ARG B C 1
ATOM 3201 O O . ARG B 1 71 ? 4.133 15.906 28.562 1 94.06 71 ARG B O 1
ATOM 3208 N N . GLU B 1 72 ? 4.172 18.125 28.734 1 95 72 GLU B N 1
ATOM 3209 C CA . GLU B 1 72 ? 3.469 18.078 30.016 1 95 72 GLU B CA 1
ATOM 3210 C C . GLU B 1 72 ? 2.084 17.453 29.875 1 95 72 GLU B C 1
ATOM 3212 O O . GLU B 1 72 ? 1.653 16.672 30.719 1 95 72 GLU B O 1
ATOM 3217 N N . LEU B 1 73 ? 1.447 17.875 28.859 1 96.06 73 LEU B N 1
ATOM 3218 C CA . LEU B 1 73 ? 0.139 17.297 28.562 1 96.06 73 LEU B CA 1
ATOM 3219 C C . LEU B 1 73 ? 0.255 15.797 28.281 1 96.06 73 LEU B C 1
ATOM 3221 O O . LEU B 1 73 ? -0.53 15 28.797 1 96.06 73 LEU B O 1
ATOM 3225 N N . ALA B 1 74 ? 1.19 15.406 27.484 1 97.06 74 ALA B N 1
ATOM 3226 C CA . ALA B 1 74 ? 1.422 14.008 27.156 1 97.06 74 ALA B CA 1
ATOM 3227 C C . ALA B 1 74 ? 1.697 13.18 28.406 1 97.06 74 ALA B C 1
ATOM 3229 O O . ALA B 1 74 ? 1.158 12.086 28.562 1 97.06 74 ALA B O 1
ATOM 3230 N N . ASP B 1 75 ? 2.477 13.734 29.266 1 97.31 75 ASP B N 1
ATOM 3231 C CA . ASP B 1 75 ? 2.836 13.039 30.5 1 97.31 75 ASP B CA 1
ATOM 3232 C C . ASP B 1 75 ? 1.608 12.805 31.375 1 97.31 75 ASP B C 1
ATOM 3234 O O . ASP B 1 75 ? 1.443 11.734 31.953 1 97.31 75 ASP B O 1
ATOM 3238 N N . ARG B 1 76 ? 0.83 13.836 31.469 1 98.12 76 ARG B N 1
ATOM 3239 C CA . ARG B 1 76 ? -0.397 13.688 32.25 1 98.12 76 ARG B CA 1
ATOM 3240 C C . ARG B 1 76 ? -1.31 12.633 31.625 1 98.12 76 ARG B C 1
ATOM 3242 O O . ARG B 1 76 ? -1.907 11.828 32.344 1 98.12 76 ARG B O 1
ATOM 3249 N N . ALA B 1 77 ? -1.436 12.664 30.375 1 98.44 77 ALA B N 1
ATOM 3250 C CA . ALA B 1 77 ? -2.279 11.695 29.688 1 98.44 77 ALA B CA 1
ATOM 3251 C C . ALA B 1 77 ? -1.742 10.273 29.859 1 98.44 77 ALA B C 1
ATOM 3253 O O . ALA B 1 77 ? -2.514 9.328 30.031 1 98.44 77 ALA B O 1
ATOM 3254 N N . ARG B 1 78 ? -0.449 10.086 29.781 1 98.5 78 ARG B N 1
ATOM 3255 C CA . ARG B 1 78 ? 0.198 8.797 30 1 98.5 78 ARG B CA 1
ATOM 3256 C C . ARG B 1 78 ? -0.108 8.266 31.406 1 98.5 78 ARG B C 1
ATOM 3258 O O . ARG B 1 78 ? -0.417 7.086 31.562 1 98.5 78 ARG B O 1
ATOM 3265 N N . LYS B 1 79 ? 0.055 9.148 32.344 1 98.5 79 LYS B N 1
ATOM 3266 C CA . LYS B 1 79 ? -0.253 8.773 33.719 1 98.5 79 LYS B CA 1
ATOM 3267 C C . LYS B 1 79 ? -1.707 8.328 33.844 1 98.5 79 LYS B C 1
ATOM 3269 O O . LYS B 1 79 ? -1.996 7.328 34.5 1 98.5 79 LYS B O 1
ATOM 3274 N N . GLY B 1 80 ? -2.594 9.102 33.25 1 98.62 80 GLY B N 1
ATOM 3275 C CA . GLY B 1 80 ? -3.998 8.719 33.25 1 98.62 80 GLY B CA 1
ATOM 3276 C C . GLY B 1 80 ? -4.242 7.34 32.656 1 98.62 80 GLY B C 1
ATOM 3277 O O . GLY B 1 80 ? -4.988 6.543 33.219 1 98.62 80 GLY B O 1
ATOM 3278 N N . ALA B 1 81 ? -3.631 7.055 31.531 1 98.81 81 ALA B N 1
ATOM 3279 C CA . ALA B 1 81 ? -3.771 5.758 30.875 1 98.81 81 ALA B CA 1
ATOM 3280 C C . ALA B 1 81 ? -3.295 4.629 31.797 1 98.81 81 ALA B C 1
ATOM 3282 O O . ALA B 1 81 ? -3.943 3.584 31.891 1 98.81 81 ALA B O 1
ATOM 3283 N N . THR B 1 82 ? -2.164 4.832 32.438 1 98.56 82 THR B N 1
ATOM 3284 C CA . THR B 1 82 ? -1.587 3.836 33.312 1 98.56 82 THR B CA 1
ATOM 3285 C C . THR B 1 82 ? -2.502 3.588 34.531 1 98.56 82 THR B C 1
ATOM 3287 O O . THR B 1 82 ? -2.795 2.439 34.844 1 98.56 82 THR B O 1
ATOM 3290 N N . GLU B 1 83 ? -2.92 4.66 35.125 1 98.56 83 GLU B N 1
ATOM 3291 C CA . GLU B 1 83 ? -3.74 4.574 36.312 1 98.56 83 GLU B CA 1
ATOM 3292 C C . GLU B 1 83 ? -5.07 3.883 36.031 1 98.56 83 GLU B C 1
ATOM 3294 O O . GLU B 1 83 ? -5.609 3.184 36.906 1 98.56 83 GLU B O 1
ATOM 3299 N N . ALA B 1 84 ? -5.578 4.059 34.875 1 98.62 84 ALA B N 1
ATOM 3300 C CA . ALA B 1 84 ? -6.875 3.492 34.5 1 98.62 84 ALA B CA 1
ATOM 3301 C C . ALA B 1 84 ? -6.715 2.115 33.875 1 98.62 84 ALA B C 1
ATOM 3303 O O . ALA B 1 84 ? -7.691 1.517 33.406 1 98.62 84 ALA B O 1
ATOM 3304 N N . ASP B 1 85 ? -5.492 1.608 33.719 1 98.56 85 ASP B N 1
ATOM 3305 C CA . ASP B 1 85 ? -5.168 0.302 33.156 1 98.56 85 ASP B CA 1
ATOM 3306 C C . ASP B 1 85 ? -5.688 0.179 31.719 1 98.56 85 ASP B C 1
ATOM 3308 O O . ASP B 1 85 ? -6.355 -0.8 31.375 1 98.56 85 ASP B O 1
ATOM 3312 N N . ILE B 1 86 ? -5.457 1.154 30.953 1 98.81 86 ILE B N 1
ATOM 3313 C CA . ILE B 1 86 ? -5.926 1.222 29.562 1 98.81 86 ILE B CA 1
ATOM 3314 C C . ILE B 1 86 ? -5.215 0.161 28.734 1 98.81 86 ILE B C 1
ATOM 3316 O O . ILE B 1 86 ? -4.02 -0.082 28.906 1 98.81 86 ILE B O 1
ATOM 3320 N N . ASP B 1 87 ? -5.977 -0.447 27.797 1 98.81 87 ASP B N 1
ATOM 3321 C CA . ASP B 1 87 ? -5.336 -1.44 26.938 1 98.81 87 ASP B CA 1
ATOM 3322 C C . ASP B 1 87 ? -5.465 -1.058 25.469 1 98.81 87 ASP B C 1
ATOM 3324 O O . ASP B 1 87 ? -4.766 -1.612 24.609 1 98.81 87 ASP B O 1
ATOM 3328 N N . VAL B 1 88 ? -6.348 -0.075 25.156 1 98.88 88 VAL B N 1
ATOM 3329 C CA . VAL B 1 88 ? -6.496 0.437 23.797 1 98.88 88 VAL B CA 1
ATOM 3330 C C . VAL B 1 88 ? -6.75 1.941 23.828 1 98.88 88 VAL B C 1
ATOM 3332 O O . VAL B 1 88 ? -7.469 2.434 24.703 1 98.88 88 VAL B O 1
ATOM 3335 N N . LEU B 1 89 ? -6.133 2.699 22.953 1 98.94 89 LEU B N 1
ATOM 3336 C CA . LEU B 1 89 ? -6.398 4.121 22.766 1 98.94 89 LEU B CA 1
ATOM 3337 C C . LEU B 1 89 ? -7.324 4.344 21.562 1 98.94 89 LEU B C 1
ATOM 3339 O O . LEU B 1 89 ? -7.133 3.748 20.5 1 98.94 89 LEU B O 1
ATOM 3343 N N . VAL B 1 90 ? -8.344 5.145 21.75 1 98.88 90 VAL B N 1
ATOM 3344 C CA . VAL B 1 90 ? -9.211 5.59 20.656 1 98.88 90 VAL B CA 1
ATOM 3345 C C . VAL B 1 90 ? -9.156 7.109 20.547 1 98.88 90 VAL B C 1
ATOM 3347 O O . VAL B 1 90 ? -9.438 7.82 21.516 1 98.88 90 VAL B O 1
ATOM 3350 N N . SER B 1 91 ? -8.734 7.605 19.453 1 98.62 91 SER B N 1
ATOM 3351 C CA . SER B 1 91 ? -8.75 9.047 19.203 1 98.62 91 SER B CA 1
ATOM 3352 C C . SER B 1 91 ? -9.883 9.43 18.266 1 98.62 91 SER B C 1
ATOM 3354 O O . SER B 1 91 ? -10.086 8.789 17.234 1 98.62 91 SER B O 1
ATOM 3356 N N . VAL B 1 92 ? -10.648 10.414 18.594 1 97.62 92 VAL B N 1
ATOM 3357 C CA . VAL B 1 92 ? -11.719 10.977 17.766 1 97.62 92 VAL B CA 1
ATOM 3358 C C . VAL B 1 92 ? -11.453 12.461 17.531 1 97.62 92 VAL B C 1
ATOM 3360 O O . VAL B 1 92 ? -11.578 13.281 18.453 1 97.62 92 VAL B O 1
ATOM 3363 N N . GLY B 1 93 ? -11.047 12.766 16.375 1 96.25 93 GLY B N 1
ATOM 3364 C CA . GLY B 1 93 ? -10.734 14.164 16.094 1 96.25 93 GLY B CA 1
ATOM 3365 C C . GLY B 1 93 ? -9.672 14.336 15.023 1 96.25 93 GLY B C 1
ATOM 3366 O O . GLY B 1 93 ? -9.539 13.492 14.125 1 96.25 93 GLY B O 1
ATOM 3367 N N . GLY B 1 94 ? -9 15.484 15.039 1 94.38 94 GLY B N 1
ATOM 3368 C CA . GLY B 1 94 ? -8.008 15.789 14.023 1 94.38 94 GLY B CA 1
ATOM 3369 C C . GLY B 1 94 ? -6.598 15.406 14.438 1 94.38 94 GLY B C 1
ATOM 3370 O O . GLY B 1 94 ? -6.406 14.5 15.25 1 94.38 94 GLY B O 1
ATOM 3371 N N . GLY B 1 95 ? -5.637 16.016 13.852 1 94.5 95 GLY B N 1
ATOM 3372 C CA . GLY B 1 95 ? -4.227 15.703 14.016 1 94.5 95 GLY B CA 1
ATOM 3373 C C . GLY B 1 95 ? -3.754 15.828 15.453 1 94.5 95 GLY B C 1
ATOM 3374 O O . GLY B 1 95 ? -2.953 1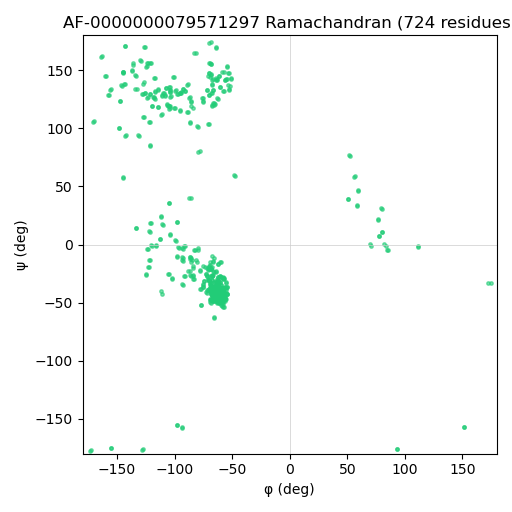5.016 15.922 1 94.5 95 GLY B O 1
ATOM 3375 N N . SER B 1 96 ? -4.23 16.875 16.156 1 94.06 96 SER B N 1
ATOM 3376 C CA . SER B 1 96 ? -3.811 17.094 17.531 1 94.06 96 SER B CA 1
ATOM 3377 C C . SER B 1 96 ? -4.258 15.945 18.422 1 94.06 96 SER B C 1
ATOM 3379 O O . SER B 1 96 ? -3.51 15.508 19.312 1 94.06 96 SER B O 1
ATOM 3381 N N . THR B 1 97 ? -5.473 15.508 18.188 1 97.12 97 THR B N 1
ATOM 3382 C CA . THR B 1 97 ? -6.016 14.406 18.969 1 97.12 97 THR B CA 1
ATOM 3383 C C . THR B 1 97 ? -5.258 13.109 18.688 1 97.12 97 THR B C 1
ATOM 3385 O O . THR B 1 97 ? -4.871 12.398 19.609 1 97.12 97 THR B O 1
ATOM 3388 N N . VAL B 1 98 ? -5.023 12.812 17.422 1 98 98 VAL B N 1
ATOM 3389 C CA . VAL B 1 98 ? -4.25 11.641 17.016 1 98 98 VAL B CA 1
ATOM 3390 C C . VAL B 1 98 ? -2.826 11.758 17.562 1 98 98 VAL B C 1
ATOM 3392 O O . VAL B 1 98 ? -2.256 10.773 18.031 1 98 98 VAL B O 1
ATOM 3395 N N . GLY B 1 99 ? -2.299 12.984 17.484 1 97.06 99 GLY B N 1
ATOM 3396 C CA . GLY B 1 99 ? -0.957 13.219 17.984 1 97.06 99 GLY B CA 1
ATOM 3397 C C . GLY B 1 99 ? -0.807 12.875 19.453 1 97.06 99 GLY B C 1
ATOM 3398 O O . GLY B 1 99 ? 0.201 12.289 19.859 1 97.06 99 GLY B O 1
ATOM 3399 N N . LEU B 1 100 ? -1.796 13.25 20.219 1 98.06 100 LEU B N 1
ATOM 3400 C CA . LEU B 1 100 ? -1.74 12.93 21.641 1 98.06 100 LEU B CA 1
ATOM 3401 C C . LEU B 1 100 ? -1.796 11.422 21.859 1 98.06 100 LEU B C 1
ATOM 3403 O O . LEU B 1 100 ? -1.051 10.883 22.688 1 98.06 100 LEU B O 1
ATOM 3407 N N . ALA B 1 101 ? -2.689 10.75 21.141 1 98.75 101 ALA B N 1
ATOM 3408 C CA . ALA B 1 101 ? -2.74 9.289 21.219 1 98.75 101 ALA B CA 1
ATOM 3409 C C . ALA B 1 101 ? -1.381 8.672 20.906 1 98.75 101 ALA B C 1
ATOM 3411 O O . ALA B 1 101 ? -0.934 7.75 21.578 1 98.75 101 ALA B O 1
ATOM 3412 N N . LYS B 1 102 ? -0.733 9.188 19.906 1 98.62 102 LYS B N 1
ATOM 3413 C CA . LYS B 1 102 ? 0.588 8.711 19.516 1 98.62 102 LYS B CA 1
ATOM 3414 C C . LYS B 1 102 ? 1.61 8.938 20.625 1 98.62 102 LYS B C 1
ATOM 3416 O O . LYS B 1 102 ? 2.459 8.078 20.875 1 98.62 102 LYS B O 1
ATOM 3421 N N . ALA B 1 103 ? 1.545 10.086 21.203 1 98 103 ALA B N 1
ATOM 3422 C CA . ALA B 1 103 ? 2.463 10.391 22.297 1 98 103 ALA B CA 1
ATOM 3423 C C . ALA B 1 103 ? 2.326 9.375 23.422 1 98 103 ALA B C 1
ATOM 3425 O O . ALA B 1 103 ? 3.328 8.938 24 1 98 103 ALA B O 1
ATOM 3426 N N . ILE B 1 104 ? 1.105 9.008 23.719 1 98.62 104 ILE B N 1
ATOM 3427 C CA . ILE B 1 104 ? 0.862 8.016 24.75 1 98.62 104 ILE B CA 1
ATOM 3428 C C . ILE B 1 104 ? 1.381 6.656 24.297 1 98.62 104 ILE B C 1
ATOM 3430 O O . ILE B 1 104 ? 2.105 5.98 25.031 1 98.62 104 ILE B O 1
ATOM 3434 N N . ALA B 1 105 ? 1.083 6.262 23.094 1 98.75 105 ALA B N 1
ATOM 3435 C CA . ALA B 1 105 ? 1.426 4.949 22.547 1 98.75 105 ALA B CA 1
ATOM 3436 C C . ALA B 1 105 ? 2.939 4.77 22.469 1 98.75 105 ALA B C 1
ATOM 3438 O O . ALA B 1 105 ? 3.449 3.66 22.641 1 98.75 105 ALA B O 1
ATOM 3439 N N . ARG B 1 106 ? 3.643 5.844 22.172 1 97.88 106 ARG B N 1
ATOM 3440 C CA . ARG B 1 106 ? 5.086 5.793 21.969 1 97.88 106 ARG B CA 1
ATOM 3441 C C . ARG B 1 106 ? 5.785 5.16 23.172 1 97.88 106 ARG B C 1
ATOM 3443 O O . ARG B 1 106 ? 6.746 4.402 23.016 1 97.88 106 ARG B O 1
ATOM 3450 N N . THR B 1 107 ? 5.348 5.391 24.344 1 97 107 THR B N 1
ATOM 3451 C CA . THR B 1 107 ? 6 4.898 25.547 1 97 107 THR B CA 1
ATOM 3452 C C . THR B 1 107 ? 5.27 3.68 26.109 1 97 107 THR B C 1
ATOM 3454 O O . THR B 1 107 ? 5.887 2.797 26.703 1 97 107 THR B O 1
ATOM 3457 N N . SER B 1 108 ? 3.957 3.586 25.891 1 97.5 108 SER B N 1
ATOM 3458 C CA . SER B 1 108 ? 3.15 2.531 26.5 1 97.5 108 SER B CA 1
ATOM 3459 C C . SER B 1 108 ? 3.062 1.312 25.578 1 97.5 108 SER B C 1
ATOM 3461 O O . SER B 1 108 ? 2.775 0.205 26.047 1 97.5 108 SER B O 1
ATOM 3463 N N . GLY B 1 109 ? 3.188 1.529 24.312 1 97.88 109 GLY B N 1
ATOM 3464 C CA . GLY B 1 109 ? 3.01 0.455 23.344 1 97.88 109 GLY B CA 1
ATOM 3465 C C . GLY B 1 109 ? 1.553 0.114 23.094 1 97.88 109 GLY B C 1
ATOM 3466 O O . GLY B 1 109 ? 1.247 -0.851 22.391 1 97.88 109 GLY B O 1
ATOM 3467 N N . LEU B 1 110 ? 0.631 0.888 23.625 1 98.69 110 LEU B N 1
ATOM 3468 C CA . LEU B 1 110 ? -0.795 0.623 23.469 1 98.69 110 LEU B CA 1
ATOM 3469 C C . LEU B 1 110 ? -1.227 0.816 22.016 1 98.69 110 LEU B C 1
ATOM 3471 O O . LEU B 1 110 ? -0.777 1.752 21.359 1 98.69 110 LEU B O 1
ATOM 3475 N N . PRO B 1 111 ? -2.076 -0.115 21.516 1 98.81 111 PRO B N 1
ATOM 3476 C CA . PRO B 1 111 ? -2.596 0.09 20.156 1 98.81 111 PRO B CA 1
ATOM 3477 C C . PRO B 1 111 ? -3.547 1.28 20.062 1 98.81 111 PRO B C 1
ATOM 3479 O O . PRO B 1 111 ? -4.27 1.575 21.031 1 98.81 111 PRO B O 1
ATOM 3482 N N . ILE B 1 112 ? -3.539 1.969 18.953 1 98.94 112 ILE B N 1
ATOM 3483 C CA . ILE B 1 112 ? -4.391 3.119 18.672 1 98.94 112 ILE B CA 1
ATOM 3484 C C . ILE B 1 112 ? -5.426 2.748 17.625 1 98.94 112 ILE B C 1
ATOM 3486 O O . ILE B 1 112 ? -5.098 2.117 16.609 1 98.94 112 ILE B O 1
ATOM 3490 N N . VAL B 1 113 ? -6.699 3.018 17.812 1 98.94 113 VAL B N 1
ATOM 3491 C CA . VAL B 1 113 ? -7.723 3.107 16.781 1 98.94 113 VAL B CA 1
ATOM 3492 C C . VAL B 1 113 ? -8.109 4.57 16.562 1 98.94 113 VAL B C 1
ATOM 3494 O O . VAL B 1 113 ? -8.555 5.25 17.484 1 98.94 113 VAL B O 1
ATOM 3497 N N . ALA B 1 114 ? -7.93 5.074 15.383 1 98.88 114 ALA B N 1
ATOM 3498 C CA . ALA B 1 114 ? -8.172 6.484 15.094 1 98.88 114 ALA B CA 1
ATOM 3499 C C . ALA B 1 114 ? -9.484 6.672 14.328 1 98.88 114 ALA B C 1
ATOM 3501 O O . ALA B 1 114 ? -9.797 5.895 13.422 1 98.88 114 ALA B O 1
ATOM 3502 N N . VAL B 1 115 ? -10.266 7.625 14.711 1 98.56 115 VAL B N 1
ATOM 3503 C CA . VAL B 1 115 ? -11.484 8.055 14.031 1 98.56 115 VAL B CA 1
ATOM 3504 C C . VAL B 1 115 ? -11.367 9.531 13.648 1 98.56 115 VAL B C 1
ATOM 3506 O O . VAL B 1 115 ? -11.867 10.406 14.359 1 98.56 115 VAL B O 1
ATOM 3509 N N . PRO B 1 116 ? -10.766 9.742 12.523 1 97.56 116 PRO B N 1
ATOM 3510 C CA . PRO B 1 116 ? -10.484 11.133 12.133 1 97.56 116 PRO B CA 1
ATOM 3511 C C . PRO B 1 116 ? -11.75 11.906 11.766 1 97.56 116 PRO B C 1
ATOM 3513 O O . PRO B 1 116 ? -12.68 11.336 11.18 1 97.56 116 PRO B O 1
ATOM 3516 N N . THR B 1 117 ? -11.68 13.188 12.078 1 96.31 117 THR B N 1
ATOM 3517 C CA . THR B 1 117 ? -12.781 14.078 11.719 1 96.31 117 THR B CA 1
ATOM 3518 C C . THR B 1 117 ? -12.289 15.195 10.805 1 96.31 117 THR B C 1
ATOM 3520 O O . THR B 1 117 ? -13.047 16.125 10.492 1 96.31 117 THR B O 1
ATOM 3523 N N . THR B 1 118 ? -11.023 15.242 10.461 1 96.31 118 THR B N 1
ATOM 3524 C CA . THR B 1 118 ? -10.406 16.172 9.523 1 96.31 118 THR B CA 1
ATOM 3525 C C . THR B 1 118 ? -9.594 15.414 8.469 1 96.31 118 THR B C 1
ATOM 3527 O O . THR B 1 118 ? -9.633 14.18 8.422 1 96.31 118 THR B O 1
ATOM 3530 N N . TYR B 1 119 ? -8.953 16.156 7.621 1 98.06 119 TYR B N 1
ATOM 3531 C CA . TYR B 1 119 ? -8.125 15.555 6.578 1 98.06 119 TYR B CA 1
ATOM 3532 C C . TYR B 1 119 ? -6.645 15.688 6.91 1 98.06 119 TYR B C 1
ATOM 3534 O O . TYR B 1 119 ? -5.816 15.898 6.02 1 98.06 119 TYR B O 1
ATOM 3542 N N . ALA B 1 120 ? -6.285 15.586 8.203 1 95.75 120 ALA B N 1
ATOM 3543 C CA . ALA B 1 120 ? -4.914 15.805 8.656 1 95.75 120 ALA B CA 1
ATOM 3544 C C . ALA B 1 120 ? -3.992 14.695 8.164 1 95.75 120 ALA B C 1
ATOM 3546 O O . ALA B 1 120 ? -2.842 14.945 7.801 1 95.75 120 ALA B O 1
ATOM 3547 N N . GLY B 1 121 ? -4.469 13.477 8.164 1 98 121 GLY B N 1
ATOM 3548 C CA . GLY B 1 121 ? -3.691 12.359 7.645 1 98 121 GLY B CA 1
ATOM 3549 C C . GLY B 1 121 ? -2.746 11.766 8.672 1 98 121 GLY B C 1
ATOM 3550 O O . GLY B 1 121 ? -2.105 10.742 8.414 1 98 121 GLY B O 1
ATOM 3551 N N . SER B 1 122 ? -2.658 12.359 9.859 1 97.31 122 SER B N 1
ATOM 3552 C CA . SER B 1 122 ? -1.756 11.898 10.914 1 97.31 122 SER B CA 1
ATOM 3553 C C . SER B 1 122 ? -1.997 10.43 11.242 1 97.31 122 SER B C 1
ATOM 3555 O O . SER B 1 122 ? -1.06 9.695 11.57 1 97.31 122 SER B O 1
ATOM 3557 N N . GLU B 1 123 ? -3.209 9.969 11.141 1 98.62 123 GLU B N 1
ATOM 3558 C CA . GLU B 1 123 ? -3.629 8.625 11.508 1 98.62 123 GLU B CA 1
ATOM 3559 C C . GLU B 1 123 ? -3.008 7.578 10.586 1 98.62 123 GLU B C 1
ATOM 3561 O O . GLU B 1 123 ? -2.992 6.391 10.906 1 98.62 123 GLU B O 1
ATOM 3566 N N . ALA B 1 124 ? -2.453 7.988 9.453 1 98.62 124 ALA B N 1
ATOM 3567 C CA . ALA B 1 124 ? -1.9 7.043 8.484 1 98.62 124 ALA B CA 1
ATOM 3568 C C . ALA B 1 124 ? -0.375 7.027 8.547 1 98.62 124 ALA B C 1
ATOM 3570 O O . ALA B 1 124 ? 0.279 6.426 7.688 1 98.62 124 ALA B O 1
ATOM 3571 N N . THR B 1 125 ? 0.222 7.703 9.531 1 98.06 125 THR B N 1
ATOM 3572 C CA . THR B 1 125 ? 1.676 7.809 9.57 1 98.06 125 THR B CA 1
ATOM 3573 C C . THR B 1 125 ? 2.219 7.273 10.891 1 98.06 125 THR B C 1
ATOM 3575 O O . THR B 1 125 ? 1.507 7.246 11.898 1 98.06 125 THR B O 1
ATOM 3578 N N . TRP B 1 126 ? 3.455 6.859 10.891 1 98.12 126 TRP B N 1
ATOM 3579 C CA . TRP B 1 126 ? 4.164 6.422 12.086 1 98.12 126 TRP B CA 1
ATOM 3580 C C . TRP B 1 126 ? 5.031 7.547 12.648 1 98.12 126 TRP B C 1
ATOM 3582 O O . TRP B 1 126 ? 6.023 7.289 13.336 1 98.12 126 TRP B O 1
ATOM 3592 N N . VAL B 1 127 ? 4.723 8.75 12.266 1 96.44 127 VAL B N 1
ATOM 3593 C CA . VAL B 1 127 ? 5.445 9.945 12.688 1 96.44 127 VAL B CA 1
ATOM 3594 C C . VAL B 1 127 ? 4.812 10.508 13.953 1 96.44 127 VAL B C 1
ATOM 3596 O O . VAL B 1 127 ? 3.584 10.578 14.062 1 96.44 127 VAL B O 1
ATOM 3599 N N . TRP B 1 128 ? 5.645 10.812 14.93 1 95.44 128 TRP B N 1
ATOM 3600 C CA . TRP B 1 128 ? 5.156 11.438 16.156 1 95.44 128 TRP B CA 1
ATOM 3601 C C . TRP B 1 128 ? 5.836 12.781 16.375 1 95.44 128 TRP B C 1
ATOM 3603 O O . TRP B 1 128 ? 6.871 13.07 15.773 1 95.44 128 TRP B O 1
ATOM 3613 N N . GLY B 1 129 ? 5.16 13.641 17.125 1 92 129 GLY B N 1
ATOM 3614 C CA . GLY B 1 129 ? 5.707 14.93 17.516 1 92 129 GLY B CA 1
ATOM 3615 C C . GLY B 1 129 ? 5.258 15.375 18.891 1 92 129 GLY B C 1
ATOM 3616 O O . GLY B 1 129 ? 4.109 15.156 19.266 1 92 129 GLY B O 1
ATOM 3617 N N . GLU B 1 130 ? 6.184 15.883 19.625 1 91.5 130 GLU B N 1
ATOM 3618 C CA . GLU B 1 130 ? 5.941 16.5 20.922 1 91.5 130 GLU B CA 1
ATOM 3619 C C . GLU B 1 130 ? 6.738 17.797 21.078 1 91.5 130 GLU B C 1
ATOM 3621 O O . GLU B 1 130 ? 7.754 17.984 20.391 1 91.5 130 GLU B O 1
ATOM 3626 N N . THR B 1 131 ? 6.195 18.641 21.797 1 87.25 131 THR B N 1
ATOM 3627 C CA . THR B 1 131 ? 6.906 19.891 22.062 1 87.25 131 THR B CA 1
ATOM 3628 C C . THR B 1 131 ? 7.336 19.969 23.516 1 87.25 131 THR B C 1
ATOM 3630 O O . THR B 1 131 ? 6.57 19.625 24.422 1 87.25 131 THR B O 1
ATOM 3633 N N . ALA B 1 132 ? 8.664 20.25 23.656 1 83.56 132 ALA B N 1
ATOM 3634 C CA . ALA B 1 132 ? 9.227 20.5 24.984 1 83.56 132 ALA B CA 1
ATOM 3635 C C . ALA B 1 132 ? 10.117 21.75 24.984 1 83.56 132 ALA B C 1
ATOM 3637 O O . ALA B 1 132 ? 10.961 21.906 24.094 1 83.56 132 ALA B O 1
ATOM 3638 N N . ASP B 1 133 ? 9.93 22.562 25.953 1 77.81 133 ASP B N 1
ATOM 3639 C CA . ASP B 1 133 ? 10.75 23.75 26.156 1 77.81 133 ASP B CA 1
ATOM 3640 C C . ASP B 1 133 ? 10.852 24.578 24.875 1 77.81 133 ASP B C 1
ATOM 3642 O O . ASP B 1 133 ? 11.945 25 24.484 1 77.81 133 ASP B O 1
ATOM 3646 N N . GLY B 1 134 ? 9.859 24.641 24.25 1 69.5 134 GLY B N 1
ATOM 3647 C CA . GLY B 1 134 ? 9.82 25.469 23.062 1 69.5 134 GLY B CA 1
ATOM 3648 C C . GLY B 1 134 ? 10.398 24.797 21.828 1 69.5 134 GLY B C 1
ATOM 3649 O O . GLY B 1 134 ? 10.492 25.391 20.766 1 69.5 134 GLY B O 1
ATOM 3650 N N . ALA B 1 135 ? 10.812 23.625 22.031 1 77 135 ALA B N 1
ATOM 3651 C CA . ALA B 1 135 ? 11.391 22.906 20.906 1 77 135 ALA B CA 1
ATOM 3652 C C . ALA B 1 135 ? 10.531 21.703 20.516 1 77 135 ALA B C 1
ATOM 3654 O O . ALA B 1 135 ? 10.016 21 21.391 1 77 135 ALA B O 1
ATOM 3655 N N . LYS B 1 136 ? 10.289 21.562 19.281 1 79.88 136 LYS B N 1
ATOM 3656 C CA . LYS B 1 136 ? 9.523 20.422 18.766 1 79.88 136 LYS B CA 1
ATOM 3657 C C . LYS B 1 136 ? 10.43 19.219 18.516 1 79.88 136 LYS B C 1
ATOM 3659 O O . LYS B 1 136 ? 11.508 19.359 17.922 1 79.88 136 LYS B O 1
ATOM 3664 N N . GLU B 1 137 ? 10.109 18.172 19.109 1 87 137 GLU B N 1
ATOM 3665 C CA . GLU B 1 137 ? 10.75 16.891 18.844 1 87 137 GLU B CA 1
ATOM 3666 C C . GLU B 1 137 ? 9.859 15.992 18 1 87 137 GLU B C 1
ATOM 3668 O O . GLU B 1 137 ? 8.664 15.844 18.281 1 87 137 GLU B O 1
ATOM 3673 N N . THR B 1 138 ? 10.406 15.5 16.922 1 88.88 138 THR B N 1
ATOM 3674 C CA . THR B 1 138 ? 9.664 14.609 16.047 1 88.88 138 THR B CA 1
ATOM 3675 C C . THR B 1 138 ? 10.469 13.344 15.75 1 88.88 138 THR B C 1
ATOM 3677 O O . THR B 1 138 ? 11.672 13.297 16 1 88.88 138 THR B O 1
ATOM 3680 N N . GLY B 1 139 ? 9.859 12.352 15.391 1 93.12 139 GLY B N 1
ATOM 3681 C CA . GLY B 1 139 ? 10.5 11.109 15.016 1 93.12 139 GLY B CA 1
ATOM 3682 C C . GLY B 1 139 ? 9.539 10.086 14.445 1 93.12 139 GLY B C 1
ATOM 3683 O O . GLY B 1 139 ? 8.383 10.406 14.164 1 93.12 139 GLY B O 1
ATOM 3684 N N . THR B 1 140 ? 10.039 8.953 14.156 1 96.06 140 THR B N 1
ATOM 3685 C CA . THR B 1 140 ? 9.227 7.84 13.68 1 96.06 140 THR B CA 1
ATOM 3686 C C . THR B 1 140 ? 9.297 6.668 14.656 1 96.06 140 THR B C 1
ATOM 3688 O O . THR B 1 140 ? 10.297 6.484 15.344 1 96.06 140 THR B O 1
ATOM 3691 N N . ASP B 1 141 ? 8.242 6.023 14.805 1 97.5 141 ASP B N 1
ATOM 3692 C CA . ASP B 1 141 ? 8.125 4.848 15.672 1 97.5 141 ASP B CA 1
ATOM 3693 C C . ASP B 1 141 ? 6.949 3.975 15.242 1 97.5 141 ASP B C 1
ATOM 3695 O O . ASP B 1 141 ? 5.824 4.461 15.109 1 97.5 141 ASP B O 1
ATOM 3699 N N . HIS B 1 142 ? 7.18 2.666 15.047 1 96.5 142 HIS B N 1
ATOM 3700 C CA . HIS B 1 142 ? 6.113 1.756 14.648 1 96.5 142 HIS B CA 1
ATOM 3701 C C . HIS B 1 142 ? 5.008 1.715 15.695 1 96.5 142 HIS B C 1
ATOM 3703 O O . HIS B 1 142 ? 3.836 1.518 15.359 1 96.5 142 HIS B O 1
ATOM 3709 N N . ALA B 1 143 ? 5.355 1.985 16.922 1 97.38 143 ALA B N 1
ATOM 3710 C CA . ALA B 1 143 ? 4.41 1.882 18.031 1 97.38 143 ALA B CA 1
ATOM 3711 C C . ALA B 1 143 ? 3.33 2.957 17.922 1 97.38 143 ALA B C 1
ATOM 3713 O O . ALA B 1 143 ? 2.258 2.826 18.516 1 97.38 143 ALA B O 1
ATOM 3714 N N . VAL B 1 144 ? 3.592 3.99 17.188 1 98.5 144 VAL B N 1
ATOM 3715 C CA . VAL B 1 144 ? 2.66 5.113 17.203 1 98.5 144 VAL B CA 1
ATOM 3716 C C . VAL B 1 144 ? 1.715 5.031 16.016 1 98.5 144 VAL B C 1
ATOM 3718 O O . VAL B 1 144 ? 0.747 5.789 15.922 1 98.5 144 VAL B O 1
ATOM 3721 N N . LEU B 1 145 ? 1.981 4.129 15.047 1 98.69 145 LEU B N 1
ATOM 3722 C CA . LEU B 1 145 ? 1.059 3.955 13.938 1 98.69 145 LEU B CA 1
ATOM 3723 C C . LEU B 1 145 ? -0.258 3.35 14.406 1 98.69 145 LEU B C 1
ATOM 3725 O O . LEU B 1 145 ? -0.276 2.25 14.969 1 98.69 145 LEU B O 1
ATOM 3729 N N . PRO B 1 146 ? -1.381 4.109 14.195 1 98.88 146 PRO B N 1
ATOM 3730 C CA . PRO B 1 146 ? -2.66 3.494 14.555 1 98.88 146 PRO B CA 1
ATOM 3731 C C . PRO B 1 146 ? -2.852 2.121 13.914 1 98.88 146 PRO B C 1
ATOM 3733 O O . PRO B 1 146 ? -2.545 1.939 12.734 1 98.88 146 PRO B O 1
ATOM 3736 N N . ARG B 1 147 ? -3.291 1.165 14.742 1 98.75 147 ARG B N 1
ATOM 3737 C CA . ARG B 1 147 ? -3.553 -0.178 14.234 1 98.75 147 ARG B CA 1
ATOM 3738 C C . ARG B 1 147 ? -4.738 -0.178 13.281 1 98.75 147 ARG B C 1
ATOM 3740 O O . ARG B 1 147 ? -4.793 -0.986 12.352 1 98.75 147 ARG B O 1
ATOM 3747 N N . ALA B 1 148 ? -5.652 0.702 13.508 1 98.81 148 ALA B N 1
ATOM 3748 C CA . ALA B 1 148 ? -6.824 0.821 12.648 1 98.81 148 ALA B CA 1
ATOM 3749 C C . ALA B 1 148 ? -7.254 2.279 12.508 1 98.81 148 ALA B C 1
ATOM 3751 O O . ALA B 1 148 ? -7.059 3.082 13.422 1 98.81 148 ALA B O 1
ATOM 3752 N N . VAL B 1 149 ? -7.789 2.602 11.391 1 98.94 149 VAL B N 1
ATOM 3753 C CA . VAL B 1 149 ? -8.375 3.904 11.094 1 98.94 149 VAL B CA 1
ATOM 3754 C C . VAL B 1 149 ? -9.812 3.727 10.609 1 98.94 149 VAL B C 1
ATOM 3756 O O . VAL B 1 149 ? -10.078 2.891 9.742 1 98.94 149 VAL B O 1
ATOM 3759 N N . ILE B 1 150 ? -10.734 4.441 11.164 1 98.81 150 ILE B N 1
ATOM 3760 C CA . ILE B 1 150 ? -12.133 4.418 10.758 1 98.81 150 ILE B CA 1
ATOM 3761 C C . ILE B 1 150 ? -12.508 5.75 10.109 1 98.81 150 ILE B C 1
ATOM 3763 O O . ILE B 1 150 ? -12.555 6.781 10.789 1 98.81 150 ILE B O 1
ATOM 3767 N N . TYR B 1 151 ? -12.781 5.723 8.836 1 98.62 151 TYR B N 1
ATOM 3768 C CA . TYR B 1 151 ? -13.219 6.91 8.102 1 98.62 151 TYR B CA 1
ATOM 3769 C C . TYR B 1 151 ? -14.727 6.898 7.906 1 98.62 151 TYR B C 1
ATOM 3771 O O . TYR B 1 151 ? -15.273 5.973 7.301 1 98.62 151 TYR B O 1
ATOM 3779 N N . ASP B 1 152 ? -15.336 7.812 8.422 1 98.06 152 ASP B N 1
ATOM 3780 C CA . ASP B 1 152 ? -16.766 8.086 8.266 1 98.06 152 ASP B CA 1
ATOM 3781 C C . ASP B 1 152 ? -17 9.531 7.824 1 98.06 152 ASP B C 1
ATOM 3783 O O . ASP B 1 152 ? -16.844 10.461 8.617 1 98.06 152 ASP B O 1
ATOM 3787 N N . SER B 1 153 ? -17.438 9.68 6.562 1 97.38 153 SER B N 1
ATOM 3788 C CA . SER B 1 153 ? -17.547 11.008 5.965 1 97.38 153 SER B CA 1
ATOM 3789 C C . SER B 1 153 ? -18.578 11.867 6.695 1 97.38 153 SER B C 1
ATOM 3791 O O . SER B 1 153 ? -18.5 13.094 6.676 1 97.38 153 SER B O 1
ATOM 3793 N N . THR B 1 154 ? -19.531 11.273 7.391 1 96.19 154 THR B N 1
ATOM 3794 C CA . THR B 1 154 ? -20.516 12.055 8.125 1 96.19 154 THR B CA 1
ATOM 3795 C C . THR B 1 154 ? -19.875 12.82 9.266 1 96.19 154 THR B C 1
ATOM 3797 O O . THR B 1 154 ? -20.375 13.859 9.695 1 96.19 154 THR B O 1
ATOM 3800 N N . LEU B 1 155 ? -18.734 12.367 9.734 1 95.25 155 LEU B N 1
ATOM 3801 C CA . LEU B 1 155 ? -18.078 12.977 10.875 1 95.25 155 LEU B CA 1
ATOM 3802 C C . LEU B 1 155 ? -17.281 14.211 10.453 1 95.25 155 LEU B C 1
ATOM 3804 O O . LEU B 1 155 ? -16.859 15.008 11.297 1 95.25 155 LEU B O 1
ATOM 3808 N N . SER B 1 156 ? -17.078 14.367 9.156 1 92.69 156 SER B N 1
ATOM 3809 C CA . SER B 1 156 ? -16.312 15.508 8.664 1 92.69 156 SER B CA 1
ATOM 3810 C C . SER B 1 156 ? -17.25 16.641 8.227 1 92.69 156 SER B C 1
ATOM 3812 O O . SER B 1 156 ? -16.781 17.734 7.891 1 92.69 156 SER B O 1
ATOM 3814 N N . THR B 1 157 ? -18.547 16.438 8.305 1 92 157 THR B N 1
ATOM 3815 C CA . THR B 1 157 ? -19.5 17.422 7.816 1 92 157 THR B CA 1
ATOM 3816 C C . THR B 1 157 ? -19.531 18.656 8.727 1 92 157 THR B C 1
ATOM 3818 O O . THR B 1 157 ? -19.953 19.734 8.32 1 92 157 THR B O 1
ATOM 3821 N N . THR B 1 158 ? -19.078 18.438 9.977 1 87.62 158 THR B N 1
ATOM 3822 C CA . THR B 1 158 ? -19.094 19.562 10.906 1 87.62 158 THR B CA 1
ATOM 3823 C C . THR B 1 158 ? -17.828 20.391 10.773 1 87.62 158 THR B C 1
ATOM 3825 O O . THR B 1 158 ? -17.719 21.469 11.367 1 87.62 158 THR B O 1
ATOM 3828 N N . LEU B 1 159 ? -16.875 19.922 10.086 1 92.44 159 LEU B N 1
ATOM 3829 C CA . LEU B 1 159 ? -15.672 20.703 9.828 1 92.44 159 LEU B CA 1
ATOM 3830 C C . LEU B 1 159 ? -15.984 21.906 8.953 1 92.44 159 LEU B C 1
ATOM 3832 O O . LEU B 1 159 ? -16.547 21.766 7.859 1 92.44 159 LEU B O 1
ATOM 3836 N N . PRO B 1 160 ? -15.672 23.125 9.461 1 95 160 PRO B N 1
ATOM 3837 C CA . PRO B 1 160 ? -15.922 24.312 8.633 1 95 160 PRO B CA 1
ATOM 3838 C C . PRO B 1 160 ? -15.273 24.219 7.254 1 95 160 PRO B C 1
ATOM 3840 O O . PRO B 1 160 ? -14.211 23.594 7.105 1 95 160 PRO B O 1
ATOM 3843 N N . LEU B 1 161 ? -15.945 24.828 6.289 1 97.38 161 LEU B N 1
ATOM 3844 C CA . LEU B 1 161 ? -15.531 24.734 4.895 1 97.38 161 LEU B CA 1
ATOM 3845 C C . LEU B 1 161 ? -14.078 25.188 4.73 1 97.38 161 LEU B C 1
ATOM 3847 O O . LEU B 1 161 ? -13.273 24.5 4.109 1 97.38 161 LEU B O 1
ATOM 3851 N N . GLU B 1 162 ? -13.727 26.344 5.348 1 97.06 162 GLU B N 1
ATOM 3852 C CA . GLU B 1 162 ? -12.375 26.891 5.223 1 97.06 162 GLU B CA 1
ATOM 3853 C C . GLU B 1 162 ? -11.344 25.922 5.789 1 97.06 162 GLU B C 1
ATOM 3855 O O . GLU B 1 162 ? -10.258 25.75 5.219 1 97.06 162 GLU B O 1
ATOM 3860 N N . LEU B 1 163 ? -11.695 25.297 6.844 1 95.94 163 LEU B N 1
ATOM 3861 C CA . LEU B 1 163 ? -10.781 24.344 7.457 1 95.94 163 LEU B CA 1
ATOM 3862 C C . LEU B 1 163 ? -10.727 23.047 6.656 1 95.94 163 LEU B C 1
ATOM 3864 O O . LEU B 1 163 ? -9.68 22.406 6.594 1 95.94 163 LEU B O 1
ATOM 3868 N N . SER B 1 164 ? -11.883 22.672 6.062 1 97.75 164 SER B N 1
ATOM 3869 C CA . SER B 1 164 ? -11.883 21.516 5.168 1 97.75 164 SER B CA 1
ATOM 3870 C C . SER B 1 164 ? -10.898 21.719 4.02 1 97.75 164 SER B C 1
ATOM 3872 O O . SER B 1 164 ? -10.133 20.797 3.686 1 97.75 164 SER B O 1
ATOM 3874 N N . VAL B 1 165 ? -10.875 22.906 3.504 1 98.5 165 VAL B N 1
ATOM 3875 C CA . VAL B 1 165 ? -10 23.234 2.383 1 98.5 165 VAL B CA 1
ATOM 3876 C C . VAL B 1 165 ? -8.547 23.219 2.842 1 98.5 165 VAL B C 1
ATOM 3878 O O . VAL B 1 165 ? -7.707 22.531 2.24 1 98.5 165 VAL B O 1
ATOM 3881 N N . ALA B 1 166 ? -8.258 23.891 3.938 1 98.19 166 ALA B N 1
ATOM 3882 C CA . ALA B 1 166 ? -6.891 23.953 4.441 1 98.19 166 ALA B CA 1
ATOM 3883 C C . ALA B 1 166 ? -6.383 22.547 4.797 1 98.19 166 ALA B C 1
ATOM 3885 O O . ALA B 1 166 ? -5.266 22.188 4.438 1 98.19 166 ALA B O 1
ATOM 3886 N N . SER B 1 167 ? -7.199 21.797 5.492 1 97.94 167 SER B N 1
ATOM 3887 C CA . SER B 1 167 ? -6.84 20.453 5.906 1 97.94 167 SER B CA 1
ATOM 3888 C C . SER B 1 167 ? -6.629 19.531 4.699 1 97.94 167 SER B C 1
ATOM 3890 O O . SER B 1 167 ? -5.688 18.734 4.676 1 97.94 167 SER B O 1
ATOM 3892 N N . GLY B 1 168 ? -7.512 19.641 3.693 1 98.56 168 GLY B N 1
ATOM 3893 C CA . GLY B 1 168 ? -7.371 18.859 2.473 1 98.56 168 GLY B CA 1
ATOM 3894 C C . GLY B 1 168 ? -6.105 19.188 1.701 1 98.56 168 GLY B C 1
ATOM 3895 O O . GLY B 1 168 ? -5.449 18.297 1.163 1 98.56 168 GLY B O 1
ATOM 3896 N N . LEU B 1 169 ? -5.773 20.453 1.623 1 98.75 169 LEU B N 1
ATOM 3897 C CA . LEU B 1 169 ? -4.551 20.859 0.942 1 98.75 169 LEU B CA 1
ATOM 3898 C C . LEU B 1 169 ? -3.316 20.422 1.724 1 98.75 169 LEU B C 1
ATOM 3900 O O . LEU B 1 169 ? -2.283 20.094 1.133 1 98.75 169 LEU B O 1
ATOM 3904 N N . ASN B 1 170 ? -3.416 20.422 3.053 1 97.94 170 ASN B N 1
ATOM 3905 C CA . ASN B 1 170 ? -2.357 19.812 3.854 1 97.94 170 ASN B CA 1
ATOM 3906 C C . ASN B 1 170 ? -2.158 18.344 3.504 1 97.94 170 ASN B C 1
ATOM 3908 O O . ASN B 1 170 ? -1.025 17.859 3.412 1 97.94 170 ASN B O 1
ATOM 3912 N N . ALA B 1 171 ? -3.281 17.609 3.354 1 98.62 171 ALA B N 1
ATOM 3913 C CA . ALA B 1 171 ? -3.197 16.219 2.922 1 98.62 171 ALA B CA 1
ATOM 3914 C C . ALA B 1 171 ? -2.529 16.109 1.554 1 98.62 171 ALA B C 1
ATOM 3916 O O . ALA B 1 171 ? -1.691 15.227 1.336 1 98.62 171 ALA B O 1
ATOM 3917 N N . LEU B 1 172 ? -2.898 17.016 0.65 1 98.81 172 LEU B N 1
ATOM 3918 C CA . LEU B 1 172 ? -2.287 17.047 -0.674 1 98.81 172 LEU B CA 1
ATOM 3919 C C . LEU B 1 172 ? -0.787 17.281 -0.575 1 98.81 172 LEU B C 1
ATOM 3921 O O . LEU B 1 172 ? -0.008 16.734 -1.35 1 98.81 172 LEU B O 1
ATOM 3925 N N . ALA B 1 173 ? -0.385 18.109 0.356 1 98.81 173 ALA B N 1
ATOM 3926 C CA . ALA B 1 173 ? 1.031 18.391 0.58 1 98.81 173 ALA B CA 1
ATOM 3927 C C . ALA B 1 173 ? 1.794 17.109 0.934 1 98.81 173 ALA B C 1
ATOM 3929 O O . ALA B 1 173 ? 2.961 16.969 0.564 1 98.81 173 ALA B O 1
ATOM 3930 N N . HIS B 1 174 ? 1.158 16.172 1.669 1 98.69 174 HIS B N 1
ATOM 3931 C CA . HIS B 1 174 ? 1.78 14.875 1.917 1 98.69 174 HIS B CA 1
ATOM 3932 C C . HIS B 1 174 ? 2.119 14.172 0.609 1 98.69 174 HIS B C 1
ATOM 3934 O O . HIS B 1 174 ? 3.236 13.68 0.438 1 98.69 174 HIS B O 1
ATOM 3940 N N . ALA B 1 175 ? 1.161 14.156 -0.325 1 98.75 175 ALA B N 1
ATOM 3941 C CA . ALA B 1 175 ? 1.366 13.492 -1.61 1 98.75 175 ALA B CA 1
ATOM 3942 C C . ALA B 1 175 ? 2.494 14.156 -2.396 1 98.75 175 ALA B C 1
ATOM 3944 O O . ALA B 1 175 ? 3.402 13.477 -2.883 1 98.75 175 ALA B O 1
ATOM 3945 N N . VAL B 1 176 ? 2.441 15.469 -2.473 1 98.69 176 VAL B N 1
ATOM 3946 C CA . VAL B 1 176 ? 3.395 16.219 -3.283 1 98.69 176 VAL B CA 1
ATOM 3947 C C . VAL B 1 176 ? 4.797 16.078 -2.695 1 98.69 176 VAL B C 1
ATOM 3949 O O . VAL B 1 176 ? 5.746 15.758 -3.412 1 98.69 176 VAL B O 1
ATOM 3952 N N . ASP B 1 177 ? 4.918 16.281 -1.39 1 98.44 177 ASP B N 1
ATOM 3953 C CA . ASP B 1 177 ? 6.211 16.25 -0.713 1 98.44 177 ASP B CA 1
ATOM 3954 C C . ASP B 1 177 ? 6.84 14.867 -0.8 1 98.44 177 ASP B C 1
ATOM 3956 O O . ASP B 1 177 ? 8.062 14.734 -0.897 1 98.44 177 ASP B O 1
ATOM 3960 N N . GLY B 1 178 ? 6.016 13.859 -0.819 1 98.12 178 GLY B N 1
ATOM 3961 C CA . GLY B 1 178 ? 6.484 12.484 -0.872 1 98.12 178 GLY B CA 1
ATOM 3962 C C . GLY B 1 178 ? 7.133 12.125 -2.193 1 98.12 178 GLY B C 1
ATOM 3963 O O . GLY B 1 178 ? 7.906 11.172 -2.271 1 98.12 178 GLY B O 1
ATOM 3964 N N . LEU B 1 179 ? 6.859 12.875 -3.285 1 98.12 179 LEU B N 1
ATOM 3965 C CA . LEU B 1 179 ? 7.316 12.531 -4.629 1 98.12 179 LEU B CA 1
ATOM 3966 C C . LEU B 1 179 ? 8.828 12.719 -4.75 1 98.12 179 LEU B C 1
ATOM 3968 O O . LEU B 1 179 ? 9.453 12.164 -5.656 1 98.12 179 LEU B O 1
ATOM 3972 N N . TRP B 1 180 ? 9.422 13.523 -3.867 1 97.5 180 TRP B N 1
ATOM 3973 C CA . TRP B 1 180 ? 10.859 13.758 -3.949 1 97.5 180 TRP B CA 1
ATOM 3974 C C . TRP B 1 180 ? 11.516 13.625 -2.576 1 97.5 180 TRP B C 1
ATOM 3976 O O . TRP B 1 180 ? 12.602 14.156 -2.346 1 97.5 180 TRP B O 1
ATOM 3986 N N . ALA B 1 181 ? 10.766 13.016 -1.548 1 97.69 181 ALA B N 1
ATOM 3987 C CA . ALA B 1 181 ? 11.297 12.742 -0.214 1 97.69 181 ALA B CA 1
ATOM 3988 C C . ALA B 1 181 ? 12.438 11.742 -0.273 1 97.69 181 ALA B C 1
ATOM 3990 O O . ALA B 1 181 ? 12.68 11.125 -1.314 1 97.69 181 ALA B O 1
ATOM 3991 N N . PRO B 1 182 ? 13.164 11.531 0.775 1 97.12 182 PRO B N 1
ATOM 3992 C CA . PRO B 1 182 ? 14.398 10.742 0.758 1 97.12 182 PRO B CA 1
ATOM 3993 C C . PRO B 1 182 ? 14.164 9.289 0.355 1 97.12 182 PRO B C 1
ATOM 3995 O O . PRO B 1 182 ? 15.039 8.672 -0.261 1 97.12 182 PRO B O 1
ATOM 3998 N N . ASN B 1 183 ? 13.031 8.734 0.667 1 97.69 183 ASN B N 1
ATOM 3999 C CA . ASN B 1 183 ? 12.773 7.328 0.378 1 97.69 183 ASN B CA 1
ATOM 4000 C C . ASN B 1 183 ? 11.703 7.164 -0.699 1 97.69 183 ASN B C 1
ATOM 4002 O O . ASN B 1 183 ? 10.992 6.152 -0.73 1 97.69 183 ASN B O 1
ATOM 4006 N N . ALA B 1 184 ? 11.539 8.211 -1.542 1 97.94 184 ALA B N 1
ATOM 4007 C CA . ALA B 1 184 ? 10.594 8.109 -2.65 1 97.94 184 ALA B CA 1
ATOM 4008 C C . ALA B 1 184 ? 10.93 6.934 -3.559 1 97.94 184 ALA B C 1
ATOM 4010 O O . ALA B 1 184 ? 12.102 6.676 -3.846 1 97.94 184 ALA B O 1
ATOM 4011 N N . ASP B 1 185 ? 9.992 6.145 -3.902 1 98.06 185 ASP B N 1
ATOM 4012 C CA . ASP B 1 185 ? 10.102 5.012 -4.816 1 98.06 185 ASP B CA 1
ATOM 4013 C C . ASP B 1 185 ? 8.844 4.871 -5.672 1 98.06 185 ASP B C 1
ATOM 4015 O O . ASP B 1 185 ? 7.867 5.594 -5.469 1 98.06 185 ASP B O 1
ATOM 4019 N N . PRO B 1 186 ? 8.82 4.016 -6.676 1 97.44 186 PRO B N 1
ATOM 4020 C CA . PRO B 1 186 ? 7.684 3.93 -7.594 1 97.44 186 PRO B CA 1
ATOM 4021 C C . PRO B 1 186 ? 6.391 3.514 -6.895 1 97.44 186 PRO B C 1
ATOM 4023 O O . PRO B 1 186 ? 5.301 3.9 -7.324 1 97.44 186 PRO B O 1
ATOM 4026 N N . ILE B 1 187 ? 6.496 2.777 -5.809 1 98.31 187 ILE B N 1
ATOM 4027 C CA . ILE B 1 187 ? 5.309 2.26 -5.137 1 98.31 187 ILE B CA 1
ATOM 4028 C C . ILE B 1 187 ? 4.641 3.377 -4.336 1 98.31 187 ILE B C 1
ATOM 4030 O O . ILE B 1 187 ? 3.449 3.645 -4.512 1 98.31 187 ILE B O 1
ATOM 4034 N N . ASN B 1 188 ? 5.438 4.082 -3.479 1 98.38 188 ASN B N 1
ATOM 4035 C CA . ASN B 1 188 ? 4.824 5.141 -2.684 1 98.38 188 ASN B CA 1
ATOM 4036 C C . ASN B 1 188 ? 4.488 6.359 -3.537 1 98.38 188 ASN B C 1
ATOM 4038 O O . ASN B 1 188 ? 3.549 7.098 -3.232 1 98.38 188 ASN B O 1
ATOM 4042 N N . SER B 1 189 ? 5.203 6.566 -4.668 1 98 189 SER B N 1
ATOM 4043 C CA . SER B 1 189 ? 4.863 7.645 -5.594 1 98 189 SER B CA 1
ATOM 4044 C C . SER B 1 189 ? 3.496 7.418 -6.227 1 98 189 SER B C 1
ATOM 4046 O O . SER B 1 189 ? 2.689 8.344 -6.328 1 98 189 SER B O 1
ATOM 4048 N N . ARG B 1 190 ? 3.219 6.203 -6.633 1 97.19 190 ARG B N 1
ATOM 4049 C CA . ARG B 1 190 ? 1.927 5.895 -7.238 1 97.19 190 ARG B CA 1
ATOM 4050 C C . ARG B 1 190 ? 0.794 6.07 -6.23 1 97.19 190 ARG B C 1
ATOM 4052 O O . ARG B 1 190 ? -0.264 6.609 -6.566 1 97.19 190 ARG B O 1
ATOM 4059 N N . THR B 1 191 ? 1.034 5.598 -5.027 1 98.19 191 THR B N 1
ATOM 4060 C CA . THR B 1 191 ? 0.053 5.766 -3.961 1 98.19 191 THR B CA 1
ATOM 4061 C C . THR B 1 191 ? -0.23 7.246 -3.715 1 98.19 191 THR B C 1
ATOM 4063 O O . THR B 1 191 ? -1.39 7.656 -3.627 1 98.19 191 THR B O 1
ATOM 4066 N N . ALA B 1 192 ? 0.815 8.031 -3.674 1 98.12 192 ALA B N 1
ATOM 4067 C CA . ALA B 1 192 ? 0.701 9.469 -3.447 1 98.12 192 ALA B CA 1
ATOM 4068 C C . ALA B 1 192 ? -0.075 10.148 -4.574 1 98.12 192 ALA B C 1
ATOM 4070 O O . ALA B 1 192 ? -0.922 11.008 -4.328 1 98.12 192 ALA B O 1
ATOM 4071 N N . LEU B 1 193 ? 0.192 9.781 -5.785 1 97.69 193 LEU B N 1
ATOM 4072 C CA . LEU B 1 193 ? -0.458 10.375 -6.945 1 97.69 193 LEU B CA 1
ATOM 4073 C C . LEU B 1 193 ? -1.94 10.023 -6.984 1 97.69 193 LEU B C 1
ATOM 4075 O O . LEU B 1 193 ? -2.773 10.852 -7.355 1 97.69 193 LEU B O 1
ATOM 4079 N N . ASP B 1 194 ? -2.266 8.797 -6.582 1 97.25 194 ASP B N 1
ATOM 4080 C CA . ASP B 1 194 ? -3.672 8.43 -6.461 1 97.25 194 ASP B CA 1
ATOM 4081 C C . ASP B 1 194 ? -4.371 9.266 -5.391 1 97.25 194 ASP B C 1
ATOM 4083 O O . ASP B 1 194 ? -5.52 9.68 -5.574 1 97.25 194 ASP B O 1
ATOM 4087 N N . GLY B 1 195 ? -3.666 9.469 -4.309 1 98.31 195 GLY B N 1
ATOM 4088 C CA . GLY B 1 195 ? -4.191 10.344 -3.275 1 98.31 195 GLY B CA 1
ATOM 4089 C C . GLY B 1 195 ? -4.41 11.766 -3.756 1 98.31 195 GLY B C 1
ATOM 4090 O O . GLY B 1 195 ? -5.449 12.367 -3.479 1 98.31 195 GLY B O 1
ATOM 4091 N N . ALA B 1 196 ? -3.463 12.273 -4.52 1 98.44 196 ALA B N 1
ATOM 4092 C CA . ALA B 1 196 ? -3.561 13.633 -5.051 1 98.44 196 ALA B CA 1
ATOM 4093 C C . ALA B 1 196 ? -4.77 13.773 -5.973 1 98.44 196 ALA B C 1
ATOM 4095 O O . ALA B 1 196 ? -5.488 14.773 -5.91 1 98.44 196 ALA B O 1
ATOM 4096 N N . ARG B 1 197 ? -4.957 12.805 -6.809 1 97.06 197 ARG B N 1
ATOM 4097 C CA . ARG B 1 197 ? -6.102 12.812 -7.719 1 97.06 197 ARG B CA 1
ATOM 4098 C C . ARG B 1 197 ? -7.414 12.852 -6.941 1 97.06 197 ARG B C 1
ATOM 4100 O O . ARG B 1 197 ? -8.297 13.656 -7.254 1 97.06 197 ARG B O 1
ATOM 4107 N N . ALA B 1 198 ? -7.531 11.977 -5.945 1 97.5 198 ALA B N 1
ATOM 4108 C CA . ALA B 1 198 ? -8.75 11.898 -5.137 1 97.5 198 ALA B CA 1
ATOM 4109 C C . ALA B 1 198 ? -8.984 13.203 -4.371 1 97.5 198 ALA B C 1
ATOM 4111 O O . ALA B 1 198 ? -10.117 13.688 -4.297 1 97.5 198 ALA B O 1
ATOM 4112 N N . LEU B 1 199 ? -7.93 13.773 -3.854 1 98.31 199 LEU B N 1
ATOM 4113 C CA . LEU B 1 199 ? -8.039 15.016 -3.088 1 98.31 199 LEU B CA 1
ATOM 4114 C C . LEU B 1 199 ? -8.453 16.172 -3.988 1 98.31 199 LEU B C 1
ATOM 4116 O O . LEU B 1 199 ? -9.273 17 -3.596 1 98.31 199 LEU B O 1
ATOM 4120 N N . SER B 1 200 ? -7.852 16.25 -5.164 1 97.44 200 SER B N 1
ATOM 4121 C CA . SER B 1 200 ? -8.219 17.297 -6.121 1 97.44 200 SER B CA 1
ATOM 4122 C C . SER B 1 200 ? -9.703 17.25 -6.449 1 97.44 200 SER B C 1
ATOM 4124 O O . SER B 1 200 ? -10.383 18.281 -6.418 1 97.44 200 SER B O 1
ATOM 4126 N N . LYS B 1 201 ? -10.203 16.062 -6.695 1 96.44 201 LYS B N 1
ATOM 4127 C CA . LYS B 1 201 ? -11.617 15.867 -7.004 1 96.44 201 LYS B CA 1
ATOM 4128 C C . LYS B 1 201 ? -12.484 16.141 -5.777 1 96.44 201 LYS B C 1
ATOM 4130 O O . LYS B 1 201 ? -13.477 16.875 -5.867 1 96.44 201 LYS B O 1
ATOM 4135 N N . GLY B 1 202 ? -12.102 15.578 -4.68 1 97.25 202 GLY B N 1
ATOM 4136 C CA . GLY B 1 202 ? -12.898 15.68 -3.463 1 97.25 202 GLY B CA 1
ATOM 4137 C C . GLY B 1 202 ? -13.023 17.109 -2.951 1 97.25 202 GLY B C 1
ATOM 4138 O O . GLY B 1 202 ? -14.109 17.531 -2.555 1 97.25 202 GLY B O 1
ATOM 4139 N N . LEU B 1 203 ? -11.961 17.859 -2.959 1 97.88 203 LEU B N 1
ATOM 4140 C CA . LEU B 1 203 ? -11.977 19.219 -2.451 1 97.88 203 LEU B CA 1
ATOM 4141 C C . LEU B 1 203 ? -12.898 20.094 -3.287 1 97.88 203 LEU B C 1
ATOM 4143 O O . LEU B 1 203 ? -13.664 20.906 -2.738 1 97.88 203 LEU B O 1
ATOM 4147 N N . ARG B 1 204 ? -12.828 20.016 -4.602 1 97.06 204 ARG B N 1
ATOM 4148 C CA . ARG B 1 204 ? -13.727 20.766 -5.473 1 97.06 204 ARG B CA 1
ATOM 4149 C C . ARG B 1 204 ? -15.188 20.422 -5.176 1 97.06 204 ARG B C 1
ATOM 4151 O O . ARG B 1 204 ? -16.047 21.312 -5.164 1 97.06 204 ARG B O 1
ATOM 4158 N N . GLY B 1 205 ? -15.43 19.094 -4.957 1 97.12 205 GLY B N 1
ATOM 4159 C CA . GLY B 1 205 ? -16.781 18.656 -4.609 1 97.12 205 GLY B CA 1
ATOM 4160 C C . GLY B 1 205 ? -17.266 19.234 -3.299 1 97.12 205 GLY B C 1
ATOM 4161 O O . GLY B 1 205 ? -18.422 19.672 -3.199 1 97.12 205 GLY B O 1
ATOM 4162 N N . ILE B 1 206 ? -16.422 19.25 -2.27 1 97.81 206 ILE B N 1
ATOM 4163 C CA . ILE B 1 206 ? -16.781 19.766 -0.956 1 97.81 206 ILE B CA 1
ATOM 4164 C C . ILE B 1 206 ? -17.125 21.25 -1.062 1 97.81 206 ILE B C 1
ATOM 4166 O O . ILE B 1 206 ? -18.078 21.719 -0.444 1 97.81 206 ILE B O 1
ATOM 4170 N N . VAL B 1 207 ? -16.344 22 -1.816 1 97.81 207 VAL B N 1
ATOM 4171 C CA . VAL B 1 207 ? -16.578 23.438 -1.967 1 97.81 207 VAL B CA 1
ATOM 4172 C C . VAL B 1 207 ? -17.891 23.672 -2.709 1 97.81 207 VAL B C 1
ATOM 4174 O O . VAL B 1 207 ? -18.641 24.594 -2.375 1 97.81 207 VAL B O 1
ATOM 4177 N N . ARG B 1 208 ? -18.188 22.844 -3.639 1 97.44 208 ARG B N 1
ATOM 4178 C CA . ARG B 1 208 ? -19.453 22.953 -4.363 1 97.44 208 ARG B CA 1
ATOM 4179 C C . ARG B 1 208 ? -20.641 22.656 -3.451 1 97.44 208 ARG B C 1
ATOM 4181 O O . ARG B 1 208 ? -21.672 23.328 -3.521 1 97.44 208 ARG B O 1
ATOM 4188 N N . ASP B 1 209 ? -20.484 21.656 -2.648 1 97.75 209 ASP B N 1
ATOM 4189 C CA . ASP B 1 209 ? -21.516 21.25 -1.686 1 97.75 209 ASP B CA 1
ATOM 4190 C C . ASP B 1 209 ? -20.891 20.656 -0.427 1 97.75 209 ASP B C 1
ATOM 4192 O O . ASP B 1 209 ? -20.562 19.469 -0.388 1 97.75 209 ASP B O 1
ATOM 4196 N N . PRO B 1 210 ? -20.812 21.453 0.582 1 96.69 210 PRO B N 1
ATOM 4197 C CA . PRO B 1 210 ? -20.141 21 1.804 1 96.69 210 PRO B CA 1
ATOM 4198 C C . PRO B 1 210 ? -20.797 19.766 2.42 1 96.69 210 PRO B C 1
ATOM 4200 O O . PRO B 1 210 ? -20.219 19.125 3.291 1 96.69 210 PRO B O 1
ATOM 4203 N N . SER B 1 211 ? -21.984 19.438 2.025 1 95.38 211 SER B N 1
ATOM 4204 C CA . SER B 1 211 ? -22.703 18.297 2.596 1 95.38 211 SER B CA 1
ATOM 4205 C C . SER B 1 211 ? -22.578 17.078 1.703 1 95.38 211 SER B C 1
ATOM 4207 O O . SER B 1 211 ? -23.156 16.016 2.006 1 95.38 211 SER B O 1
ATOM 4209 N N . ASP B 1 212 ? -21.812 17.219 0.625 1 97.12 212 ASP B N 1
ATOM 4210 C CA . ASP B 1 212 ? -21.625 16.109 -0.316 1 97.12 212 ASP B CA 1
ATOM 4211 C C . ASP B 1 212 ? -20.781 15.008 0.295 1 97.12 212 ASP B C 1
ATOM 4213 O O . ASP B 1 212 ? -19.547 15.109 0.333 1 97.12 212 ASP B O 1
ATOM 4217 N N . LEU B 1 213 ? -21.406 13.898 0.712 1 97.75 213 LEU B N 1
ATOM 4218 C CA . LEU B 1 213 ? -20.703 12.82 1.397 1 97.75 213 LEU B CA 1
ATOM 4219 C C . LEU B 1 213 ? -19.781 12.086 0.44 1 97.75 213 LEU B C 1
ATOM 4221 O O . LEU B 1 213 ? -18.719 11.586 0.849 1 97.75 213 LEU B O 1
ATOM 4225 N N . ASP B 1 214 ? -20.156 12.039 -0.852 1 97.75 214 ASP B N 1
ATOM 4226 C CA . ASP B 1 214 ? -19.266 11.406 -1.824 1 97.75 214 ASP B CA 1
ATOM 4227 C C . ASP B 1 214 ? -17.953 12.18 -1.951 1 97.75 214 ASP B C 1
ATOM 4229 O O . ASP B 1 214 ? -16.875 11.586 -2.004 1 97.75 214 ASP B O 1
ATOM 4233 N N . ALA B 1 215 ? -18.047 13.5 -2 1 97.62 215 ALA B N 1
ATOM 4234 C CA . ALA B 1 215 ? -16.859 14.352 -2.064 1 97.62 215 ALA B CA 1
ATOM 4235 C C . ALA B 1 215 ? -16.016 14.211 -0.8 1 97.62 215 ALA B C 1
ATOM 4237 O O . ALA B 1 215 ? -14.789 14.156 -0.87 1 97.62 215 ALA B O 1
ATOM 4238 N N . ARG B 1 216 ? -16.703 14.141 0.309 1 98.19 216 ARG B N 1
ATOM 4239 C CA . ARG B 1 216 ? -15.984 14.008 1.578 1 98.19 216 ARG B CA 1
ATOM 4240 C C . ARG B 1 216 ? -15.32 12.641 1.689 1 98.19 216 ARG B C 1
ATOM 4242 O O . ARG B 1 216 ? -14.211 12.523 2.211 1 98.19 216 ARG B O 1
ATOM 4249 N N . ASP B 1 217 ? -15.984 11.578 1.171 1 98.25 217 ASP B N 1
ATOM 4250 C CA . ASP B 1 217 ? -15.367 10.258 1.104 1 98.25 217 ASP B CA 1
ATOM 4251 C C . ASP B 1 217 ? -14.125 10.281 0.215 1 98.25 217 ASP B C 1
ATOM 4253 O O . ASP B 1 217 ? -13.102 9.688 0.555 1 98.25 217 ASP B O 1
ATOM 4257 N N . GLU B 1 218 ? -14.273 10.93 -0.88 1 97.44 218 GLU B N 1
ATOM 4258 C CA . GLU B 1 218 ? -13.141 11.062 -1.794 1 97.44 218 GLU B CA 1
ATOM 4259 C C . GLU B 1 218 ? -11.961 11.758 -1.116 1 97.44 218 GLU B C 1
ATOM 4261 O O . GLU B 1 218 ? -10.812 11.344 -1.285 1 97.44 218 GLU B O 1
ATOM 4266 N N . CYS B 1 219 ? -12.219 12.766 -0.342 1 98.31 219 CYS B N 1
ATOM 4267 C CA . CYS B 1 219 ? -11.18 13.5 0.369 1 98.31 219 CYS B CA 1
ATOM 4268 C C . CYS B 1 219 ? -10.539 12.625 1.445 1 98.31 219 CYS B C 1
ATOM 4270 O O . CYS B 1 219 ? -9.32 12.633 1.61 1 98.31 219 CYS B O 1
ATOM 4272 N N . LEU B 1 220 ? -11.383 11.883 2.186 1 98.69 220 LEU B N 1
ATOM 4273 C CA . LEU B 1 220 ? -10.844 10.992 3.203 1 98.69 220 LEU B CA 1
ATOM 4274 C C . LEU B 1 220 ? -9.977 9.906 2.57 1 98.69 220 LEU B C 1
ATOM 4276 O O . LEU B 1 220 ? -8.883 9.617 3.062 1 98.69 220 LEU B O 1
ATOM 4280 N N . TYR B 1 221 ? -10.438 9.383 1.441 1 98.62 221 TYR B N 1
ATOM 4281 C CA . TYR B 1 221 ? -9.703 8.375 0.69 1 98.62 221 TYR B CA 1
ATOM 4282 C C . TYR B 1 221 ? -8.367 8.914 0.203 1 98.62 221 TYR B C 1
ATOM 4284 O O . TYR B 1 221 ? -7.324 8.289 0.392 1 98.62 221 TYR B O 1
ATOM 4292 N N . GLY B 1 222 ? -8.414 10.078 -0.387 1 98.75 222 GLY B N 1
ATOM 4293 C CA . GLY B 1 222 ? -7.199 10.727 -0.847 1 98.75 222 GLY B CA 1
ATOM 4294 C C . GLY B 1 222 ? -6.234 11.055 0.278 1 98.75 222 GLY B C 1
ATOM 4295 O O . GLY B 1 222 ? -5.023 10.906 0.127 1 98.75 222 GLY B O 1
ATOM 4296 N N . THR B 1 223 ? -6.762 11.531 1.408 1 98.81 223 THR B N 1
ATOM 4297 C CA . THR B 1 223 ? -5.953 11.836 2.582 1 98.81 223 THR B CA 1
ATOM 4298 C C . THR B 1 223 ? -5.195 10.602 3.055 1 98.81 223 THR B C 1
ATOM 4300 O O . THR B 1 223 ? -3.99 10.664 3.309 1 98.81 223 THR B O 1
ATOM 4303 N N . TYR B 1 224 ? -5.91 9.492 3.113 1 98.88 224 TYR B N 1
ATOM 4304 C CA . TYR B 1 224 ? -5.277 8.258 3.562 1 98.88 224 TYR B CA 1
ATOM 4305 C C . TYR B 1 224 ? -4.133 7.863 2.637 1 98.88 224 TYR B C 1
ATOM 4307 O O . TYR B 1 224 ? -3.016 7.613 3.092 1 98.88 224 TYR B O 1
ATOM 4315 N N . LEU B 1 225 ? -4.375 7.832 1.332 1 98.81 225 LEU B N 1
ATOM 4316 C CA . LEU B 1 225 ? -3.365 7.41 0.364 1 98.81 225 LEU B CA 1
ATOM 4317 C C . LEU B 1 225 ? -2.17 8.359 0.379 1 98.81 225 LEU B C 1
ATOM 4319 O O . LEU B 1 225 ? -1.02 7.91 0.379 1 98.81 225 LEU B O 1
ATOM 4323 N N . ALA B 1 226 ? -2.441 9.656 0.403 1 98.81 226 ALA B N 1
ATOM 4324 C CA . ALA B 1 226 ? -1.371 10.648 0.448 1 98.81 226 ALA B CA 1
ATOM 4325 C C . ALA B 1 226 ? -0.492 10.453 1.679 1 98.81 226 ALA B C 1
ATOM 4327 O O . ALA B 1 226 ? 0.737 10.508 1.587 1 98.81 226 ALA B O 1
ATOM 4328 N N . SER B 1 227 ? -1.114 10.172 2.764 1 98.69 227 SER B N 1
ATOM 4329 C CA . SER B 1 227 ? -0.4 10.055 4.031 1 98.69 227 SER B CA 1
ATOM 4330 C C . SER B 1 227 ? 0.378 8.742 4.109 1 98.69 227 SER B C 1
ATOM 4332 O O . SER B 1 227 ? 1.473 8.703 4.676 1 98.69 227 SER B O 1
ATOM 4334 N N . VAL B 1 228 ? -0.191 7.664 3.557 1 98.56 228 VAL B N 1
ATOM 4335 C CA . VAL B 1 228 ? 0.523 6.395 3.484 1 98.56 228 VAL B CA 1
ATOM 4336 C C . VAL B 1 228 ? 1.78 6.559 2.633 1 98.56 228 VAL B C 1
ATOM 4338 O O . VAL B 1 228 ? 2.863 6.109 3.02 1 98.56 228 VAL B O 1
ATOM 4341 N N . GLY B 1 229 ? 1.594 7.18 1.441 1 98.31 229 GLY B N 1
ATOM 4342 C CA . GLY B 1 229 ? 2.75 7.449 0.603 1 98.31 229 GLY B CA 1
ATOM 4343 C C . GLY B 1 229 ? 3.812 8.273 1.302 1 98.31 229 GLY B C 1
ATOM 4344 O O . GLY B 1 229 ? 5 7.957 1.231 1 98.31 229 GLY B O 1
ATOM 4345 N N . PHE B 1 230 ? 3.35 9.297 2.029 1 97.94 230 PHE B N 1
ATOM 4346 C CA . PHE B 1 230 ? 4.227 10.195 2.773 1 97.94 230 PHE B CA 1
ATOM 4347 C C . PHE B 1 230 ? 4.973 9.438 3.867 1 97.94 230 PHE B C 1
ATOM 4349 O O . PHE B 1 230 ? 6.184 9.602 4.027 1 97.94 230 PHE B O 1
ATOM 4356 N N . ALA B 1 231 ? 4.258 8.586 4.613 1 97.75 231 ALA B N 1
ATOM 4357 C CA . ALA B 1 231 ? 4.848 7.816 5.703 1 97.75 231 ALA B CA 1
ATOM 4358 C C . ALA B 1 231 ? 5.973 6.918 5.195 1 97.75 231 ALA B C 1
ATOM 4360 O O . ALA B 1 231 ? 7.008 6.773 5.852 1 97.75 231 ALA B O 1
ATOM 4361 N N . SER B 1 232 ? 5.781 6.398 4.062 1 97.38 232 SER B N 1
ATOM 4362 C CA . SER B 1 232 ? 6.754 5.5 3.445 1 97.38 232 SER B CA 1
ATOM 4363 C C . SER B 1 232 ? 7.922 6.273 2.844 1 97.38 232 SER B C 1
ATOM 4365 O O . SER B 1 232 ? 9.078 5.855 2.961 1 97.38 232 SER B O 1
ATOM 4367 N N . ALA B 1 233 ? 7.691 7.422 2.246 1 97.81 233 ALA B N 1
ATOM 4368 C CA . ALA B 1 233 ? 8.688 8.188 1.506 1 97.81 233 ALA B CA 1
ATOM 4369 C C . ALA B 1 233 ? 9.523 9.055 2.445 1 97.81 233 ALA B C 1
ATOM 4371 O O . ALA B 1 233 ? 10.664 9.406 2.129 1 97.81 233 ALA B O 1
ATOM 4372 N N . GLY B 1 234 ? 8.922 9.469 3.533 1 96.56 234 GLY B N 1
ATOM 4373 C CA . GLY B 1 234 ? 9.562 10.414 4.438 1 96.56 234 GLY B CA 1
ATOM 4374 C C . GLY B 1 234 ? 9.195 11.859 4.141 1 96.56 234 GLY B C 1
ATOM 4375 O O . GLY B 1 234 ? 8.336 12.125 3.303 1 96.56 234 GLY B O 1
ATOM 4376 N N . SER B 1 235 ? 9.805 12.727 4.859 1 95.75 235 SER B N 1
ATOM 4377 C CA . SER B 1 235 ? 9.5 14.148 4.734 1 95.75 235 SER B CA 1
ATOM 4378 C C . SER B 1 235 ? 10.508 14.852 3.828 1 95.75 235 SER B C 1
ATOM 4380 O O . SER B 1 235 ? 11.719 14.664 3.979 1 95.75 235 SER B O 1
ATOM 4382 N N . GLY B 1 236 ? 10.008 15.562 2.904 1 97.5 236 GLY B N 1
ATOM 4383 C CA . GLY B 1 236 ? 10.828 16.406 2.047 1 97.5 236 GLY B CA 1
ATOM 4384 C C . GLY B 1 236 ? 10.859 17.859 2.484 1 97.5 236 GLY B C 1
ATOM 4385 O O . GLY B 1 236 ? 10.656 18.156 3.66 1 97.5 236 GLY B O 1
ATOM 4386 N N . MET B 1 237 ? 11.133 18.75 1.56 1 98.19 237 MET B N 1
ATOM 4387 C CA . MET B 1 237 ? 11.344 20.172 1.774 1 98.19 237 MET B CA 1
ATOM 4388 C C . MET B 1 237 ? 10.102 20.812 2.383 1 98.19 237 MET B C 1
ATOM 4390 O O . MET B 1 237 ? 10.211 21.594 3.34 1 98.19 237 MET B O 1
ATOM 4394 N N . HIS B 1 238 ? 8.961 20.547 1.866 1 98.56 238 HIS B N 1
ATOM 4395 C CA . HIS B 1 238 ? 7.719 21.203 2.266 1 98.56 238 HIS B CA 1
ATOM 4396 C C . HIS B 1 238 ? 7.457 21.016 3.758 1 98.56 238 HIS B C 1
ATOM 4398 O O . HIS B 1 238 ? 7.281 22 4.484 1 98.56 238 HIS B O 1
ATOM 4404 N N . HIS B 1 239 ? 7.473 19.766 4.199 1 97.38 239 HIS B N 1
ATOM 4405 C CA . HIS B 1 239 ? 7.133 19.5 5.59 1 97.38 239 HIS B CA 1
ATOM 4406 C C . HIS B 1 239 ? 8.227 19.984 6.535 1 97.38 239 HIS B C 1
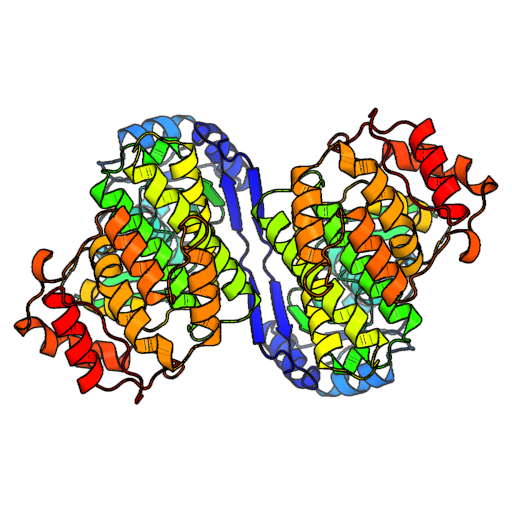ATOM 4408 O O . HIS B 1 239 ? 7.938 20.406 7.66 1 97.38 239 HIS B O 1
ATOM 4414 N N . LYS B 1 240 ? 9.461 19.969 6.047 1 96.81 240 LYS B N 1
ATOM 4415 C CA . LYS B 1 240 ? 10.539 20.484 6.875 1 96.81 240 LYS B CA 1
ATOM 4416 C C . LYS B 1 240 ? 10.375 21.984 7.105 1 96.81 240 LYS B C 1
ATOM 4418 O O . LYS B 1 240 ? 10.555 22.484 8.227 1 96.81 240 LYS B O 1
ATOM 4423 N N . ILE B 1 241 ? 9.961 22.719 6.059 1 98.06 241 ILE B N 1
ATOM 4424 C CA . ILE B 1 241 ? 9.703 24.156 6.188 1 98.06 241 ILE B CA 1
ATOM 4425 C C . ILE B 1 241 ? 8.555 24.375 7.168 1 98.06 241 ILE B C 1
ATOM 4427 O O . ILE B 1 241 ? 8.688 25.156 8.125 1 98.06 241 ILE B O 1
ATOM 4431 N N . CYS B 1 242 ? 7.484 23.672 6.988 1 96.5 242 CYS B N 1
ATOM 4432 C CA . CYS B 1 242 ? 6.273 23.891 7.77 1 96.5 242 CYS B CA 1
ATOM 4433 C C . CYS B 1 242 ? 6.484 23.484 9.227 1 96.5 242 CYS B C 1
ATOM 4435 O O . CYS B 1 242 ? 5.93 24.109 10.133 1 96.5 242 CYS B O 1
ATOM 4437 N N . HIS B 1 243 ? 7.254 22.453 9.43 1 92.75 243 HIS B N 1
ATOM 4438 C CA . HIS B 1 243 ? 7.559 22.047 10.797 1 92.75 243 HIS B CA 1
ATOM 4439 C C . HIS B 1 243 ? 8.305 23.141 11.547 1 92.75 243 HIS B C 1
ATOM 4441 O O . HIS B 1 243 ? 8 23.422 12.703 1 92.75 243 HIS B O 1
ATOM 4447 N N . VAL B 1 244 ? 9.297 23.703 10.875 1 93.81 244 VAL B N 1
ATOM 4448 C CA . VAL B 1 244 ? 10.07 24.766 11.508 1 93.81 244 VAL B CA 1
ATOM 4449 C C . VAL B 1 244 ? 9.172 25.969 11.773 1 93.81 244 VAL B C 1
ATOM 4451 O O . VAL B 1 244 ? 9.203 26.547 12.859 1 93.81 244 VAL B O 1
ATOM 4454 N N . LEU B 1 245 ? 8.273 26.375 10.836 1 95.06 245 LEU B N 1
ATOM 4455 C CA . LEU B 1 245 ? 7.383 27.516 10.992 1 95.06 245 LEU B CA 1
ATOM 4456 C C . LEU B 1 245 ? 6.402 27.281 12.141 1 95.06 245 LEU B C 1
ATOM 4458 O O . LEU B 1 245 ? 6.191 28.156 12.977 1 95.06 245 LEU B O 1
ATOM 4462 N N . GLY B 1 246 ? 5.836 26.109 12.148 1 90.5 246 GLY B N 1
ATOM 4463 C CA . GLY B 1 246 ? 4.918 25.766 13.219 1 90.5 246 GLY B CA 1
ATOM 4464 C C . GLY B 1 246 ? 5.578 25.734 14.586 1 90.5 246 GLY B C 1
ATOM 4465 O O . GLY B 1 246 ? 5.09 26.344 15.531 1 90.5 246 GLY B O 1
ATOM 4466 N N . GLY B 1 247 ? 6.695 25.031 14.688 1 86.44 247 GLY B N 1
ATOM 4467 C CA . GLY B 1 247 ? 7.387 24.844 15.953 1 86.44 247 GLY B CA 1
ATOM 4468 C C . GLY B 1 247 ? 7.961 26.141 16.516 1 86.44 247 GLY B C 1
ATOM 4469 O O . GLY B 1 247 ? 7.93 26.359 17.719 1 86.44 247 GLY B O 1
ATOM 4470 N N . THR B 1 248 ? 8.453 27.047 15.625 1 89.06 248 THR B N 1
ATOM 4471 C CA . THR B 1 248 ? 9.172 28.234 16.062 1 89.06 248 THR B CA 1
ATOM 4472 C C . THR B 1 248 ? 8.211 29.422 16.203 1 89.06 248 THR B C 1
ATOM 4474 O O . THR B 1 248 ? 8.352 30.234 17.109 1 89.06 248 THR B O 1
ATOM 4477 N N . LEU B 1 249 ? 7.188 29.484 15.328 1 92.12 249 LEU B N 1
ATOM 4478 C CA . LEU B 1 249 ? 6.363 30.688 15.273 1 92.12 249 LEU B CA 1
ATOM 4479 C C . LEU B 1 249 ? 4.926 30.391 15.672 1 92.12 249 LEU B C 1
ATOM 4481 O O . LEU B 1 249 ? 4.062 31.266 15.633 1 92.12 249 LEU B O 1
ATOM 4485 N N . ASN B 1 250 ? 4.648 29.094 15.992 1 89.19 250 ASN B N 1
ATOM 4486 C CA . ASN B 1 250 ? 3.316 28.656 16.375 1 89.19 250 ASN B CA 1
ATOM 4487 C C . ASN B 1 250 ? 2.289 28.938 15.289 1 89.19 250 ASN B C 1
ATOM 4489 O O . ASN B 1 250 ? 1.178 29.391 15.578 1 89.19 250 ASN B O 1
ATOM 4493 N N . MET B 1 251 ? 2.725 28.859 14.047 1 93.06 251 MET B N 1
ATOM 4494 C CA . MET B 1 251 ? 1.824 29.031 12.914 1 93.06 251 MET B CA 1
ATOM 4495 C C . MET B 1 251 ? 0.767 27.938 12.883 1 93.06 251 MET B C 1
ATOM 4497 O O . MET B 1 251 ? 1.045 26.797 13.25 1 93.06 251 MET B O 1
ATOM 4501 N N . PRO B 1 252 ? -0.468 28.266 12.516 1 93.31 252 PRO B N 1
ATOM 4502 C CA . PRO B 1 252 ? -1.47 27.203 12.383 1 93.31 252 PRO B CA 1
ATOM 4503 C C . PRO B 1 252 ? -1.09 26.156 11.344 1 93.31 252 PRO B C 1
ATOM 4505 O O . PRO B 1 252 ? -0.62 26.5 10.258 1 93.31 252 PRO B O 1
ATOM 4508 N N . HIS B 1 253 ? -1.259 24.922 11.656 1 92.88 253 HIS B N 1
ATOM 4509 C CA . HIS B 1 253 ? -0.678 23.797 10.914 1 92.88 253 HIS B CA 1
ATOM 4510 C C . HIS B 1 253 ? -1.259 23.703 9.508 1 92.88 253 HIS B C 1
ATOM 4512 O O . HIS B 1 253 ? -0.546 23.922 8.523 1 92.88 253 HIS B O 1
ATOM 4518 N N . ALA B 1 254 ? -2.578 23.469 9.32 1 95.12 254 ALA B N 1
ATOM 4519 C CA . ALA B 1 254 ? -3.215 23.188 8.039 1 95.12 254 ALA B CA 1
ATOM 4520 C C . ALA B 1 254 ? -3.057 24.359 7.078 1 95.12 254 ALA B C 1
ATOM 4522 O O . ALA B 1 254 ? -2.705 24.172 5.91 1 95.12 254 ALA B O 1
ATOM 4523 N N . GLU B 1 255 ? -3.277 25.578 7.578 1 97.19 255 GLU B N 1
ATOM 4524 C CA . GLU B 1 255 ? -3.197 26.781 6.746 1 97.19 255 GLU B CA 1
ATOM 4525 C C . GLU B 1 255 ? -1.766 27.031 6.281 1 97.19 255 GLU B C 1
ATOM 4527 O O . GLU B 1 255 ? -1.536 27.375 5.117 1 97.19 255 GLU B O 1
ATOM 4532 N N . THR B 1 256 ? -0.824 26.828 7.195 1 97.62 256 THR B N 1
ATOM 4533 C CA . THR B 1 256 ? 0.581 27.031 6.852 1 97.62 256 THR B CA 1
ATOM 4534 C C . THR B 1 256 ? 1.001 26.078 5.738 1 97.62 256 THR B C 1
ATOM 4536 O O . THR B 1 256 ? 1.604 26.484 4.75 1 97.62 256 THR B O 1
ATOM 4539 N N . HIS B 1 257 ? 0.656 24.812 5.902 1 97.94 257 HIS B N 1
ATOM 4540 C CA . HIS B 1 257 ? 0.983 23.812 4.895 1 97.94 257 HIS B CA 1
ATOM 4541 C C . HIS B 1 257 ? 0.345 24.156 3.551 1 97.94 257 HIS B C 1
ATOM 4543 O O . HIS B 1 257 ? 0.979 24.016 2.502 1 97.94 257 HIS B O 1
ATOM 4549 N N . SER B 1 258 ? -0.868 24.609 3.582 1 98.12 258 SER B N 1
ATOM 4550 C CA . SER B 1 258 ? -1.607 24.969 2.375 1 98.12 258 SER B CA 1
ATOM 4551 C C . SER B 1 258 ? -0.931 26.109 1.634 1 98.12 258 SER B C 1
ATOM 4553 O O . SER B 1 258 ? -0.775 26.062 0.412 1 98.12 258 SER B O 1
ATOM 4555 N N . VAL B 1 259 ? -0.494 27.141 2.354 1 98.62 259 VAL B N 1
ATOM 4556 C CA . VAL B 1 259 ? 0.073 28.344 1.749 1 98.62 259 VAL B CA 1
ATOM 4557 C C . VAL B 1 259 ? 1.434 28.016 1.136 1 98.62 259 VAL B C 1
ATOM 4559 O O . VAL B 1 259 ? 1.753 28.484 0.039 1 98.62 259 VAL B O 1
ATOM 4562 N N . VAL B 1 260 ? 2.207 27.188 1.78 1 98.81 260 VAL B N 1
ATOM 4563 C CA . VAL B 1 260 ? 3.596 26.953 1.405 1 98.81 260 VAL B CA 1
ATOM 4564 C C . VAL B 1 260 ? 3.654 26.031 0.191 1 98.81 260 VAL B C 1
ATOM 4566 O O . VAL B 1 260 ? 4.598 26.094 -0.601 1 98.81 260 VAL B O 1
ATOM 4569 N N . LEU B 1 261 ? 2.67 25.266 -0.062 1 98.81 261 LEU B N 1
ATOM 4570 C CA . LEU B 1 261 ? 2.65 24.125 -0.974 1 98.81 261 LEU B CA 1
ATOM 4571 C C . LEU B 1 261 ? 3.025 24.547 -2.389 1 98.81 261 LEU B C 1
ATOM 4573 O O . LEU B 1 261 ? 3.955 24 -2.982 1 98.81 261 LEU B O 1
ATOM 4577 N N . PRO B 1 262 ? 2.4 25.594 -2.98 1 98.69 262 PRO B N 1
ATOM 4578 C CA . PRO B 1 262 ? 2.723 25.938 -4.371 1 98.69 262 PRO B CA 1
ATOM 4579 C C . PRO B 1 262 ? 4.141 26.469 -4.535 1 98.69 262 PRO B C 1
ATOM 4581 O O . PRO B 1 262 ? 4.738 26.328 -5.602 1 98.69 262 PRO B O 1
ATOM 4584 N N . TYR B 1 263 ? 4.703 27.078 -3.498 1 98.69 263 TYR B N 1
ATOM 4585 C CA . TYR B 1 263 ? 6.051 27.625 -3.578 1 98.69 263 TYR B CA 1
ATOM 4586 C C . TYR B 1 263 ? 7.098 26.516 -3.596 1 98.69 263 TYR B C 1
ATOM 4588 O O . TYR B 1 263 ? 8.078 26.594 -4.344 1 98.69 263 TYR B O 1
ATOM 4596 N N . VAL B 1 264 ? 6.863 25.516 -2.785 1 98.69 264 VAL B N 1
ATOM 4597 C CA . VAL B 1 264 ? 7.773 24.375 -2.773 1 98.69 264 VAL B CA 1
ATOM 4598 C C . VAL B 1 264 ? 7.66 23.609 -4.09 1 98.69 264 VAL B C 1
ATOM 4600 O O . VAL B 1 264 ? 8.664 23.156 -4.648 1 98.69 264 VAL B O 1
ATOM 4603 N N . LEU B 1 265 ? 6.422 23.422 -4.57 1 98.62 265 LEU B N 1
ATOM 4604 C CA . LEU B 1 265 ? 6.242 22.766 -5.863 1 98.62 265 LEU B CA 1
ATOM 4605 C C . LEU B 1 265 ? 7 23.5 -6.957 1 98.62 265 LEU B C 1
ATOM 4607 O O . LEU B 1 265 ? 7.719 22.891 -7.75 1 98.62 265 LEU B O 1
ATOM 4611 N N . ALA B 1 266 ? 6.863 24.797 -6.992 1 98.25 266 ALA B N 1
ATOM 4612 C CA . ALA B 1 266 ? 7.586 25.609 -7.969 1 98.25 266 ALA B CA 1
ATOM 4613 C C . ALA B 1 266 ? 9.094 25.438 -7.816 1 98.25 266 ALA B C 1
ATOM 4615 O O . ALA B 1 266 ? 9.812 25.297 -8.812 1 98.25 266 ALA B O 1
ATOM 4616 N N . TYR B 1 267 ? 9.555 25.484 -6.578 1 98.06 267 TYR B N 1
ATOM 4617 C CA . TYR B 1 267 ? 10.977 25.391 -6.262 1 98.06 267 TYR B CA 1
ATOM 4618 C C . TYR B 1 267 ? 11.562 24.094 -6.801 1 98.06 267 TYR B C 1
ATOM 4620 O O . TYR B 1 267 ? 12.641 24.094 -7.395 1 98.06 267 TYR B O 1
ATOM 4628 N N . ASN B 1 268 ? 10.891 22.922 -6.656 1 98.06 268 ASN B N 1
ATOM 4629 C CA . ASN B 1 268 ? 11.461 21.594 -6.91 1 98.06 268 ASN B CA 1
ATOM 4630 C C . ASN B 1 268 ? 11.195 21.141 -8.336 1 98.06 268 ASN B C 1
ATOM 4632 O O . ASN B 1 268 ? 11.82 20.188 -8.812 1 98.06 268 ASN B O 1
ATOM 4636 N N . THR B 1 269 ? 10.273 21.797 -9.086 1 97.5 269 THR B N 1
ATOM 4637 C CA . THR B 1 269 ? 9.812 21.359 -10.398 1 97.5 269 THR B CA 1
ATOM 4638 C C . THR B 1 269 ? 10.984 21.172 -11.352 1 97.5 269 THR B C 1
ATOM 4640 O O . THR B 1 269 ? 11.094 20.141 -12.016 1 97.5 269 THR B O 1
ATOM 4643 N N . PRO B 1 270 ? 12.039 22.062 -11.414 1 97.19 270 PRO B N 1
ATOM 4644 C CA . PRO B 1 270 ? 13.117 21.891 -12.383 1 97.19 270 PRO B CA 1
ATOM 4645 C C . PRO B 1 270 ? 13.969 20.656 -12.102 1 97.19 270 PRO B C 1
ATOM 4647 O O . PRO B 1 270 ? 14.586 20.094 -13.016 1 97.19 270 PRO B O 1
ATOM 4650 N N . GLY B 1 271 ? 14.016 20.234 -10.859 1 97.19 271 GLY B N 1
ATOM 4651 C CA . GLY B 1 271 ? 14.867 19.125 -10.469 1 97.19 271 GLY B CA 1
ATOM 4652 C C . GLY B 1 271 ? 14.148 17.781 -10.5 1 97.19 271 GLY B C 1
ATOM 4653 O O . GLY B 1 271 ? 14.766 16.734 -10.305 1 97.19 271 GLY B O 1
ATOM 4654 N N . ALA B 1 272 ? 12.852 17.766 -10.789 1 96.62 272 ALA B N 1
ATOM 4655 C CA . ALA B 1 272 ? 12.062 16.547 -10.75 1 96.62 272 ALA B CA 1
ATOM 4656 C C . ALA B 1 272 ? 10.992 16.547 -11.844 1 96.62 272 ALA B C 1
ATOM 4658 O O . ALA B 1 272 ? 9.805 16.375 -11.562 1 96.62 272 ALA B O 1
ATOM 4659 N N . PRO B 1 273 ? 11.375 16.672 -13.102 1 95.5 273 PRO B N 1
ATOM 4660 C CA . PRO B 1 273 ? 10.414 16.844 -14.188 1 95.5 273 PRO B CA 1
ATOM 4661 C C . PRO B 1 273 ? 9.477 15.656 -14.344 1 95.5 273 PRO B C 1
ATOM 4663 O O . PRO B 1 273 ? 8.281 15.836 -14.625 1 95.5 273 PRO B O 1
ATOM 4666 N N . ASP B 1 274 ? 9.914 14.406 -14.164 1 95.19 274 ASP B N 1
ATOM 4667 C CA . ASP B 1 274 ? 9.078 13.219 -14.312 1 95.19 274 ASP B CA 1
ATOM 4668 C C . ASP B 1 274 ? 7.977 13.195 -13.25 1 95.19 274 ASP B C 1
ATOM 4670 O O . ASP B 1 274 ? 6.812 12.93 -13.562 1 95.19 274 ASP B O 1
ATOM 4674 N N . GLN B 1 275 ? 8.398 13.445 -12.023 1 96.56 275 GLN B N 1
ATOM 4675 C CA . GLN B 1 275 ? 7.445 13.461 -10.922 1 96.56 275 GLN B CA 1
ATOM 4676 C C . GLN B 1 275 ? 6.395 14.547 -11.117 1 96.56 275 GLN B C 1
ATOM 4678 O O . GLN B 1 275 ? 5.207 14.32 -10.883 1 96.56 275 GLN B O 1
ATOM 4683 N N . THR B 1 276 ? 6.812 15.734 -11.602 1 96.88 276 THR B N 1
ATOM 4684 C CA . THR B 1 276 ? 5.875 16.844 -11.734 1 96.88 276 THR B CA 1
ATOM 4685 C C . THR B 1 276 ? 4.941 16.625 -12.922 1 96.88 276 THR B C 1
ATOM 4687 O O . THR B 1 276 ? 3.783 17.047 -12.891 1 96.88 276 THR B O 1
ATOM 4690 N N . THR B 1 277 ? 5.43 15.977 -13.922 1 95.5 277 THR B N 1
ATOM 4691 C CA . THR B 1 277 ? 4.559 15.625 -15.039 1 95.5 277 THR B CA 1
ATOM 4692 C C . THR B 1 277 ? 3.438 14.695 -14.578 1 95.5 277 THR B C 1
ATOM 4694 O O . THR B 1 277 ? 2.27 14.922 -14.898 1 95.5 277 THR B O 1
ATOM 4697 N N . ARG B 1 278 ? 3.756 13.695 -13.812 1 95 278 ARG B N 1
ATOM 4698 C CA . ARG B 1 278 ? 2.764 12.758 -13.289 1 95 278 ARG B CA 1
ATOM 4699 C C . ARG B 1 278 ? 1.806 13.453 -12.328 1 95 278 ARG B C 1
ATOM 4701 O O . ARG B 1 278 ? 0.614 13.141 -12.297 1 95 278 ARG B O 1
ATOM 4708 N N . LEU B 1 279 ? 2.342 14.352 -11.555 1 97.81 279 LEU B N 1
ATOM 4709 C CA . LEU B 1 279 ? 1.507 15.109 -10.633 1 97.81 279 LEU B CA 1
ATOM 4710 C C . LEU B 1 279 ? 0.5 15.969 -11.391 1 97.81 279 LEU B C 1
ATOM 4712 O O . LEU B 1 279 ? -0.657 16.094 -10.977 1 97.81 279 LEU B O 1
ATOM 4716 N N . ALA B 1 280 ? 0.959 16.578 -12.484 1 96.69 280 ALA B N 1
ATOM 4717 C CA . ALA B 1 280 ? 0.056 17.375 -13.312 1 96.69 280 ALA B CA 1
ATOM 4718 C C . ALA B 1 280 ? -1.129 16.547 -13.789 1 96.69 280 ALA B C 1
ATOM 4720 O O . ALA B 1 280 ? -2.275 17 -13.734 1 96.69 280 ALA B O 1
ATOM 4721 N N . GLU B 1 281 ? -0.845 15.367 -14.188 1 93.44 281 GLU B N 1
ATOM 4722 C CA . GLU B 1 281 ? -1.895 14.453 -14.625 1 93.44 281 GLU B CA 1
ATOM 4723 C C . GLU B 1 281 ? -2.85 14.117 -13.484 1 93.44 281 GLU B C 1
ATOM 4725 O O . GLU B 1 281 ? -4.066 14.094 -13.672 1 93.44 281 GLU B O 1
ATOM 4730 N N . ALA B 1 282 ? -2.355 13.859 -12.352 1 95.25 282 ALA B N 1
ATOM 4731 C CA . ALA B 1 282 ? -3.154 13.469 -11.195 1 95.25 282 ALA B CA 1
ATOM 4732 C C . ALA B 1 282 ? -4.082 14.602 -10.758 1 95.25 282 ALA B C 1
ATOM 4734 O O . ALA B 1 282 ? -5.234 14.367 -10.391 1 95.25 282 ALA B O 1
ATOM 4735 N N . LEU B 1 283 ? -3.605 15.781 -10.883 1 96.38 283 LEU B N 1
ATOM 4736 C CA . LEU B 1 283 ? -4.363 16.922 -10.383 1 96.38 283 LEU B CA 1
ATOM 4737 C C . LEU B 1 283 ? -5.391 17.391 -11.414 1 96.38 283 LEU B C 1
ATOM 4739 O O . LEU B 1 283 ? -6.312 18.141 -11.086 1 96.38 283 LEU B O 1
ATOM 4743 N N . SER B 1 284 ? -5.172 16.969 -12.758 1 86.69 284 SER B N 1
ATOM 4744 C CA . SER B 1 284 ? -5.992 17.469 -13.859 1 86.69 284 SER B CA 1
ATOM 4745 C C . SER B 1 284 ? -7.266 16.656 -14.016 1 86.69 284 SER B C 1
ATOM 4747 O O . SER B 1 284 ? -8.109 16.953 -14.867 1 86.69 284 SER B O 1
ATOM 4749 N N . ALA B 1 285 ? -7.391 15.414 -13.383 1 62.72 285 ALA B N 1
ATOM 4750 C CA . ALA B 1 285 ? -8.5 14.492 -13.609 1 62.72 285 ALA B CA 1
ATOM 4751 C C . ALA B 1 285 ? -9.844 15.211 -13.531 1 62.72 285 ALA B C 1
ATOM 4753 O O . ALA B 1 285 ? -10.297 15.562 -12.438 1 62.72 285 ALA B O 1
ATOM 4754 N N . GLY B 1 286 ? -10.141 16.297 -14.398 1 57.91 286 GLY B N 1
ATOM 4755 C CA . GLY B 1 286 ? -11.453 16.906 -14.484 1 57.91 286 GLY B CA 1
ATOM 4756 C C . GLY B 1 286 ? -11.477 18.125 -15.383 1 57.91 286 GLY B C 1
ATOM 4757 O O . GLY B 1 286 ? -12.492 18.406 -16.031 1 57.91 286 GLY B O 1
ATOM 4758 N N . PRO B 1 287 ? -10.281 18.922 -15.414 1 61.69 287 PRO B N 1
ATOM 4759 C CA . PRO B 1 287 ? -10.406 20.203 -16.094 1 61.69 287 PRO B CA 1
ATOM 4760 C C . PRO B 1 287 ? -10.148 20.109 -17.594 1 61.69 287 PRO B C 1
ATOM 4762 O O . PRO B 1 287 ? -9.344 19.266 -18.031 1 61.69 287 PRO B O 1
ATOM 4765 N N . ASP B 1 288 ? -11.055 20.578 -18.453 1 66.5 288 ASP B N 1
ATOM 4766 C CA . ASP B 1 288 ? -10.828 20.828 -19.875 1 66.5 288 ASP B CA 1
ATOM 4767 C C . ASP B 1 288 ? -10.695 22.312 -20.156 1 66.5 288 ASP B C 1
ATOM 4769 O O . ASP B 1 288 ? -11.617 23.094 -19.906 1 66.5 288 ASP B O 1
ATOM 4773 N N . PRO B 1 289 ? -9.5 22.75 -20.641 1 75.88 289 PRO B N 1
ATOM 4774 C CA . PRO B 1 289 ? -8.328 22.016 -21.094 1 75.88 289 PRO B CA 1
ATOM 4775 C C . PRO B 1 289 ? -7.418 21.594 -19.938 1 75.88 289 PRO B C 1
ATOM 4777 O O . PRO B 1 289 ? -7.473 22.172 -18.859 1 75.88 289 PRO B O 1
ATOM 4780 N N . ALA B 1 290 ? -6.508 20.656 -20.234 1 79.62 290 ALA B N 1
ATOM 4781 C CA . ALA B 1 290 ? -5.527 20.188 -19.266 1 79.62 290 ALA B CA 1
ATOM 4782 C C . ALA B 1 290 ? -4.539 21.281 -18.891 1 79.62 290 ALA B C 1
ATOM 4784 O O . ALA B 1 290 ? -4.113 22.062 -19.75 1 79.62 290 ALA B O 1
ATOM 4785 N N . PRO B 1 291 ? -4.258 21.5 -17.594 1 87.44 291 PRO B N 1
ATOM 4786 C CA . PRO B 1 291 ? -3.236 22.469 -17.172 1 87.44 291 PRO B CA 1
ATOM 4787 C C . PRO B 1 291 ? -1.876 22.203 -17.812 1 87.44 291 PRO B C 1
ATOM 4789 O O . PRO B 1 291 ? -1.565 21.062 -18.156 1 87.44 291 PRO B O 1
ATOM 4792 N N . ALA B 1 292 ? -1.118 23.25 -17.938 1 87.44 292 ALA B N 1
ATOM 4793 C CA . ALA B 1 292 ? 0.162 23.203 -18.641 1 87.44 292 ALA B CA 1
ATOM 4794 C C . ALA B 1 292 ? 1.168 22.328 -17.875 1 87.44 292 ALA B C 1
ATOM 4796 O O . ALA B 1 292 ? 2.027 21.688 -18.484 1 87.44 292 ALA B O 1
ATOM 4797 N N . ASP B 1 293 ? 1.169 22.438 -16.594 1 93.81 293 ASP B N 1
ATOM 4798 C CA . ASP B 1 293 ? 2.084 21.688 -15.727 1 93.81 293 ASP B CA 1
ATOM 4799 C C . ASP B 1 293 ? 1.508 21.516 -14.328 1 93.81 293 ASP B C 1
ATOM 4801 O O . ASP B 1 293 ? 0.349 21.859 -14.078 1 93.81 293 ASP B O 1
ATOM 4805 N N . ALA B 1 294 ? 2.316 20.953 -13.492 1 96.88 294 ALA B N 1
ATOM 4806 C CA . ALA B 1 294 ? 1.839 20.609 -12.156 1 96.88 294 ALA B CA 1
ATOM 4807 C C . ALA B 1 294 ? 1.531 21.875 -11.344 1 96.88 294 ALA B C 1
ATOM 4809 O O . ALA B 1 294 ? 0.567 21.906 -10.578 1 96.88 294 ALA B O 1
ATOM 4810 N N . LEU B 1 295 ? 2.352 22.906 -11.461 1 97.38 295 LEU B N 1
ATOM 4811 C CA . LEU B 1 295 ? 2.117 24.141 -10.727 1 97.38 295 LEU B CA 1
ATOM 4812 C C . LEU B 1 295 ? 0.822 24.812 -11.18 1 97.38 295 LEU B C 1
ATOM 4814 O O . LEU B 1 295 ? 0.029 25.266 -10.352 1 97.38 295 LEU B O 1
ATOM 4818 N N . ALA B 1 296 ? 0.596 24.859 -12.461 1 95.94 296 ALA B N 1
ATOM 4819 C CA . ALA B 1 296 ? -0.648 25.406 -12.992 1 95.94 296 ALA B CA 1
ATOM 4820 C C . ALA B 1 296 ? -1.855 24.625 -12.484 1 95.94 296 ALA B C 1
ATOM 4822 O O . ALA B 1 296 ? -2.881 25.219 -12.133 1 95.94 296 ALA B O 1
ATOM 4823 N N . ALA B 1 297 ? -1.733 23.328 -12.492 1 96.75 297 ALA B N 1
ATOM 4824 C CA . ALA B 1 297 ? -2.814 22.469 -12.008 1 96.75 297 ALA B CA 1
ATOM 4825 C C . ALA B 1 297 ? -3.105 22.734 -10.539 1 96.75 297 ALA B C 1
ATOM 4827 O O . ALA B 1 297 ? -4.266 22.859 -10.141 1 96.75 297 ALA B O 1
ATOM 4828 N N . LEU B 1 298 ? -2.059 22.828 -9.734 1 97.62 298 LEU B N 1
ATOM 4829 C CA . LEU B 1 298 ? -2.225 23.125 -8.312 1 97.62 298 LEU B CA 1
ATOM 4830 C C . LEU B 1 298 ? -2.844 24.5 -8.102 1 97.62 298 LEU B C 1
ATOM 4832 O O . LEU B 1 298 ? -3.73 24.656 -7.258 1 97.62 298 LEU B O 1
ATOM 4836 N N . ASN B 1 299 ? -2.377 25.453 -8.828 1 96.31 299 ASN B N 1
ATOM 4837 C CA . ASN B 1 299 ? -2.916 26.812 -8.703 1 96.31 299 ASN B CA 1
ATOM 4838 C C . ASN B 1 299 ? -4.387 26.859 -9.102 1 96.31 299 ASN B C 1
ATOM 4840 O O . ASN B 1 299 ? -5.172 27.594 -8.492 1 96.31 299 ASN B O 1
ATOM 4844 N N . GLN B 1 300 ? -4.691 26.172 -10.125 1 95.44 300 GLN B N 1
ATOM 4845 C CA . GLN B 1 300 ? -6.102 26.094 -10.492 1 95.44 300 GLN B CA 1
ATOM 4846 C C . GLN B 1 300 ? -6.934 25.469 -9.375 1 95.44 300 GLN B C 1
ATOM 4848 O O . GLN B 1 300 ? -8.016 25.969 -9.055 1 95.44 300 GLN B O 1
ATOM 4853 N N . LEU B 1 301 ? -6.469 24.391 -8.82 1 96.56 301 LEU B N 1
ATOM 4854 C CA . LEU B 1 301 ? -7.164 23.781 -7.684 1 96.56 301 LEU B CA 1
ATOM 4855 C C . LEU B 1 301 ? -7.309 24.781 -6.543 1 96.56 301 LEU B C 1
ATOM 4857 O O . LEU B 1 301 ? -8.398 24.938 -5.984 1 96.56 301 LEU B O 1
ATOM 4861 N N . ARG B 1 302 ? -6.23 25.453 -6.219 1 97.44 302 ARG B N 1
ATOM 4862 C CA . ARG B 1 302 ? -6.23 26.422 -5.137 1 97.44 302 ARG B CA 1
ATOM 4863 C C . ARG B 1 302 ? -7.258 27.531 -5.387 1 97.44 302 ARG B C 1
ATOM 4865 O O . ARG B 1 302 ? -7.949 27.953 -4.465 1 97.44 302 ARG B O 1
ATOM 4872 N N . ALA B 1 303 ? -7.363 27.906 -6.625 1 96.38 303 ALA B N 1
ATOM 4873 C CA . ALA B 1 303 ? -8.359 28.906 -7 1 96.38 303 ALA B CA 1
ATOM 4874 C C . ALA B 1 303 ? -9.773 28.344 -6.863 1 96.38 303 ALA B C 1
ATOM 4876 O O . ALA B 1 303 ? -10.656 29 -6.312 1 96.38 303 ALA B O 1
ATOM 4877 N N . ASP B 1 304 ? -9.961 27.172 -7.371 1 95.69 304 ASP B N 1
ATOM 4878 C CA . ASP B 1 304 ? -11.273 26.531 -7.352 1 95.69 304 ASP B CA 1
ATOM 4879 C C . ASP B 1 304 ? -11.789 26.391 -5.922 1 95.69 304 ASP B C 1
ATOM 4881 O O . ASP B 1 304 ? -13 26.422 -5.691 1 95.69 304 ASP B O 1
ATOM 4885 N N . VAL B 1 305 ? -10.875 26.281 -4.953 1 97.81 305 VAL B N 1
ATOM 4886 C CA . VAL B 1 305 ? -11.344 25.938 -3.613 1 97.81 305 VAL B CA 1
ATOM 4887 C C . VAL B 1 305 ? -11.133 27.125 -2.672 1 97.81 305 VAL B C 1
ATOM 4889 O O . VAL B 1 305 ? -11.297 27 -1.457 1 97.81 305 VAL B O 1
ATOM 4892 N N . ASP B 1 306 ? -10.688 28.219 -3.195 1 97.94 306 ASP B N 1
ATOM 4893 C CA . ASP B 1 306 ? -10.422 29.438 -2.422 1 97.94 306 ASP B CA 1
ATOM 4894 C C . ASP B 1 306 ? -9.445 29.156 -1.279 1 97.94 306 ASP B C 1
ATOM 4896 O O . ASP B 1 306 ? -9.75 29.422 -0.117 1 97.94 306 ASP B O 1
ATOM 4900 N N . ALA B 1 307 ? -8.297 28.672 -1.635 1 98.38 307 ALA B N 1
ATOM 4901 C CA . ALA B 1 307 ? -7.273 28.219 -0.698 1 98.38 307 ALA B CA 1
ATOM 4902 C C . ALA B 1 307 ? -6.66 29.406 0.058 1 98.38 307 ALA B C 1
ATOM 4904 O O . ALA B 1 307 ? -6.707 30.547 -0.412 1 98.38 307 ALA B O 1
ATOM 4905 N N . PRO B 1 308 ? -6.086 29.094 1.277 1 98.19 308 PRO B N 1
ATOM 4906 C CA . PRO B 1 308 ? -5.27 30.094 1.962 1 98.19 308 PRO B CA 1
ATOM 4907 C C . PRO B 1 308 ? -4.184 30.688 1.063 1 98.19 308 PRO B C 1
ATOM 4909 O O . PRO B 1 308 ? -3.568 29.953 0.277 1 98.19 308 PRO B O 1
ATOM 4912 N N . LYS B 1 309 ? -3.92 31.953 1.199 1 97.69 309 LYS B N 1
ATOM 4913 C CA . LYS B 1 309 ? -3.174 32.625 0.134 1 97.69 309 LYS B CA 1
ATOM 4914 C C . LYS B 1 309 ? -1.78 33 0.608 1 97.69 309 LYS B C 1
ATOM 4916 O O . LYS B 1 309 ? -0.814 32.938 -0.156 1 97.69 309 LYS B O 1
ATOM 4921 N N . ALA B 1 310 ? -1.752 33.531 1.914 1 98.62 310 ALA B N 1
ATOM 4922 C CA . ALA B 1 310 ? -0.479 34.094 2.332 1 98.62 310 ALA B CA 1
ATOM 4923 C C . ALA B 1 310 ? -0.214 33.844 3.812 1 98.62 310 ALA B C 1
ATOM 4925 O O . ALA B 1 310 ? -1.142 33.844 4.625 1 98.62 310 ALA B O 1
ATOM 4926 N N . LEU B 1 311 ? 1.102 33.688 4.156 1 98.75 311 LEU B N 1
ATOM 4927 C CA . LEU B 1 311 ? 1.497 33.438 5.535 1 98.75 311 LEU B CA 1
ATOM 4928 C C . LEU B 1 311 ? 1.233 34.656 6.426 1 98.75 311 LEU B C 1
ATOM 4930 O O . LEU B 1 311 ? 0.951 34.5 7.617 1 98.75 311 LEU B O 1
ATOM 4934 N N . ARG B 1 312 ? 1.241 35.875 5.828 1 98.44 312 ARG B N 1
ATOM 4935 C CA . ARG B 1 312 ? 0.994 37.062 6.602 1 98.44 312 ARG B CA 1
ATOM 4936 C C . ARG B 1 312 ? -0.41 37.062 7.199 1 98.44 312 ARG B C 1
ATOM 4938 O O . ARG B 1 312 ? -0.636 37.625 8.273 1 98.44 312 ARG B O 1
ATOM 4945 N N . ASP B 1 313 ? -1.352 36.406 6.5 1 98.12 313 ASP B N 1
ATOM 4946 C CA . ASP B 1 313 ? -2.727 36.344 6.98 1 98.12 313 ASP B CA 1
ATOM 4947 C C . ASP B 1 313 ? -2.814 35.5 8.266 1 98.12 313 ASP B C 1
ATOM 4949 O O . ASP B 1 313 ? -3.834 35.531 8.961 1 98.12 313 ASP B O 1
ATOM 4953 N N . TYR B 1 314 ? -1.731 34.844 8.578 1 97.06 314 TYR B N 1
ATOM 4954 C CA . TYR B 1 314 ? -1.72 33.969 9.742 1 97.06 314 TYR B CA 1
ATOM 4955 C C . TYR B 1 314 ? -0.627 34.406 10.727 1 97.06 314 TYR B C 1
ATOM 4957 O O . TYR B 1 314 ? -0.191 33.594 11.555 1 97.06 314 TYR B O 1
ATOM 4965 N N . GLY B 1 315 ? -0.049 35.594 10.477 1 96.69 315 GLY B N 1
ATOM 4966 C CA . GLY B 1 315 ? 0.736 36.219 11.539 1 96.69 315 GLY B CA 1
ATOM 4967 C C . GLY B 1 315 ? 2.223 36.25 11.234 1 96.69 315 GLY B C 1
ATOM 4968 O O . GLY B 1 315 ? 3.008 36.781 12.016 1 96.69 315 GLY B O 1
ATOM 4969 N N . MET B 1 316 ? 2.684 35.719 10.125 1 98.06 316 MET B N 1
ATOM 4970 C CA . MET B 1 316 ? 4.109 35.75 9.812 1 98.06 316 MET B CA 1
ATOM 4971 C C . MET B 1 316 ? 4.488 37 9.062 1 98.06 316 MET B C 1
ATOM 4973 O O . MET B 1 316 ? 3.746 37.469 8.188 1 98.06 316 MET B O 1
ATOM 4977 N N . SER B 1 317 ? 5.602 37.594 9.414 1 97.94 317 SER B N 1
ATOM 4978 C CA . SER B 1 317 ? 6.145 38.75 8.711 1 97.94 317 SER B CA 1
ATOM 4979 C C . SER B 1 317 ? 7.59 38.531 8.297 1 97.94 317 SER B C 1
ATOM 4981 O O . SER B 1 317 ? 8.211 37.531 8.703 1 97.94 317 SER B O 1
ATOM 4983 N N . ASP B 1 318 ? 8.086 39.438 7.473 1 97.88 318 ASP B N 1
ATOM 4984 C CA . ASP B 1 318 ? 9.469 39.375 7.023 1 97.88 318 ASP B CA 1
ATOM 4985 C C . ASP B 1 318 ? 10.43 39.375 8.203 1 97.88 318 ASP B C 1
ATOM 4987 O O . ASP B 1 318 ? 11.5 38.75 8.141 1 97.88 318 ASP B O 1
ATOM 4991 N N . ASP B 1 319 ? 10.062 39.969 9.281 1 97.94 319 ASP B N 1
ATOM 4992 C CA . ASP B 1 319 ? 10.914 40.062 10.461 1 97.94 319 ASP B CA 1
ATOM 4993 C C . ASP B 1 319 ? 11.102 38.719 11.141 1 97.94 319 ASP B C 1
ATOM 4995 O O . ASP B 1 319 ? 12 38.562 11.977 1 97.94 319 ASP B O 1
ATOM 4999 N N . ASP B 1 320 ? 10.305 37.75 10.82 1 98 320 ASP B N 1
ATOM 5000 C CA . ASP B 1 320 ? 10.367 36.438 11.422 1 98 320 ASP B CA 1
ATOM 5001 C C . ASP B 1 320 ? 11.367 35.531 10.688 1 98 320 ASP B C 1
ATOM 5003 O O . ASP B 1 320 ? 11.75 34.469 11.188 1 98 320 ASP B O 1
ATOM 5007 N N . ILE B 1 321 ? 11.82 35.938 9.523 1 98.44 321 ILE B N 1
ATOM 5008 C CA . ILE B 1 321 ? 12.602 35.094 8.633 1 98.44 321 ILE B CA 1
ATOM 5009 C C . ILE B 1 321 ? 13.938 34.75 9.281 1 98.44 321 ILE B C 1
ATOM 5011 O O . ILE B 1 321 ? 14.359 33.594 9.273 1 98.44 321 ILE B O 1
ATOM 5015 N N . PRO B 1 322 ? 14.703 35.688 9.906 1 97.69 322 PRO B N 1
ATOM 5016 C CA . PRO B 1 322 ? 16 35.344 10.5 1 97.69 322 PRO B CA 1
ATOM 5017 C C . PRO B 1 322 ? 15.906 34.25 11.547 1 97.69 322 PRO B C 1
ATOM 5019 O O . PRO B 1 322 ? 16.812 33.438 11.68 1 97.69 322 PRO B O 1
ATOM 5022 N N . ALA B 1 323 ? 14.789 34.156 12.203 1 96.38 323 ALA B N 1
ATOM 5023 C CA . ALA B 1 323 ? 14.617 33.219 13.289 1 96.38 323 ALA B CA 1
ATOM 5024 C C . ALA B 1 323 ? 14.438 31.797 12.742 1 96.38 323 ALA B C 1
ATOM 5026 O O . ALA B 1 323 ? 14.625 30.812 13.469 1 96.38 323 ALA B O 1
ATOM 5027 N N . VAL B 1 324 ? 14.086 31.625 11.445 1 97.38 324 VAL B N 1
ATOM 5028 C CA . VAL B 1 324 ? 13.695 30.297 10.969 1 97.38 324 VAL B CA 1
ATOM 5029 C C . VAL B 1 324 ? 14.594 29.891 9.805 1 97.38 324 VAL B C 1
ATOM 5031 O O . VAL B 1 324 ? 14.695 28.703 9.484 1 97.38 324 VAL B O 1
ATOM 5034 N N . LEU B 1 325 ? 15.242 30.812 9.172 1 98.31 325 LEU B N 1
ATOM 5035 C CA . LEU B 1 325 ? 15.922 30.578 7.902 1 98.31 325 LEU B CA 1
ATOM 5036 C C . LEU B 1 325 ? 16.969 29.484 8.039 1 98.31 325 LEU B C 1
ATOM 5038 O O . LEU B 1 325 ? 16.953 28.484 7.305 1 98.31 325 LEU B O 1
ATOM 5042 N N . ASP B 1 326 ? 17.891 29.594 9.023 1 97.44 326 ASP B N 1
ATOM 5043 C CA . ASP B 1 326 ? 18.969 28.641 9.188 1 97.44 326 ASP B CA 1
ATOM 5044 C C . ASP B 1 326 ? 18.438 27.266 9.586 1 97.44 326 ASP B C 1
ATOM 5046 O O . ASP B 1 326 ? 18.969 26.234 9.148 1 97.44 326 ASP B O 1
ATOM 5050 N N . ARG B 1 327 ? 17.453 27.266 10.398 1 95.69 327 ARG B N 1
ATOM 5051 C CA . ARG B 1 327 ? 16.844 26.016 10.836 1 95.69 327 ARG B CA 1
ATOM 5052 C C . ARG B 1 327 ? 16.203 25.281 9.664 1 95.69 327 ARG B C 1
ATOM 5054 O O . ARG B 1 327 ? 16.312 24.047 9.562 1 95.69 327 ARG B O 1
ATOM 5061 N N . ILE B 1 328 ? 15.562 26.031 8.797 1 97.75 328 ILE B N 1
ATOM 5062 C CA . ILE B 1 328 ? 14.906 25.438 7.637 1 97.75 328 ILE B CA 1
ATOM 5063 C C . ILE B 1 328 ? 15.945 24.844 6.699 1 97.75 328 ILE B C 1
ATOM 5065 O O . ILE B 1 328 ? 15.836 23.688 6.281 1 97.75 328 ILE B O 1
ATOM 5069 N N . VAL B 1 329 ? 16.969 25.609 6.402 1 98.31 329 VAL B N 1
ATOM 5070 C CA . VAL B 1 329 ? 18.016 25.156 5.488 1 98.31 329 VAL B CA 1
ATOM 5071 C C . VAL B 1 329 ? 18.672 23.891 6.035 1 98.31 329 VAL B C 1
ATOM 5073 O O . VAL B 1 329 ? 18.922 22.938 5.289 1 98.31 329 VAL B O 1
ATOM 5076 N N . ALA B 1 330 ? 18.875 23.859 7.324 1 96.75 330 ALA B N 1
ATOM 5077 C CA . ALA B 1 330 ? 19.547 22.719 7.965 1 96.75 330 ALA B CA 1
ATOM 5078 C C . ALA B 1 330 ? 18.641 21.484 7.973 1 96.75 330 ALA B C 1
ATOM 5080 O O . ALA B 1 330 ? 19.125 20.359 7.961 1 96.75 330 ALA B O 1
ATOM 5081 N N . ALA B 1 331 ? 17.328 21.688 7.969 1 95.62 331 ALA B N 1
ATOM 5082 C CA . ALA B 1 331 ? 16.375 20.609 8.148 1 95.62 331 ALA B CA 1
ATOM 5083 C C . ALA B 1 331 ? 16.062 19.922 6.82 1 95.62 331 ALA B C 1
ATOM 5085 O O . ALA B 1 331 ? 15.648 18.766 6.793 1 95.62 331 ALA B O 1
ATOM 5086 N N . ILE B 1 332 ? 16.172 20.578 5.676 1 98.06 332 ILE B N 1
ATOM 5087 C CA . ILE B 1 332 ? 15.812 20.047 4.371 1 98.06 332 ILE B CA 1
ATOM 5088 C C . ILE B 1 332 ? 16.797 18.953 3.963 1 98.06 332 ILE B C 1
ATOM 5090 O O . ILE B 1 332 ? 18.016 19.172 4.02 1 98.06 332 ILE B O 1
ATOM 5094 N N . PRO B 1 333 ? 16.297 17.797 3.58 1 97.44 333 PRO B N 1
ATOM 5095 C CA . PRO B 1 333 ? 17.188 16.688 3.23 1 97.44 333 PRO B CA 1
ATOM 5096 C C . PRO B 1 333 ? 18.094 17.016 2.049 1 97.44 333 PRO B C 1
ATOM 5098 O O . PRO B 1 333 ? 17.672 17.688 1.101 1 97.44 333 PRO B O 1
ATOM 5101 N N . PRO B 1 334 ? 19.359 16.484 2.07 1 96.5 334 PRO B N 1
ATOM 5102 C CA . PRO B 1 334 ? 20.297 16.703 0.958 1 96.5 334 PRO B CA 1
ATOM 5103 C C . PRO B 1 334 ? 19.797 16.109 -0.354 1 96.5 334 PRO B C 1
ATOM 5105 O O . PRO B 1 334 ? 20.266 16.5 -1.43 1 96.5 334 PRO B O 1
ATOM 5108 N N . SER B 1 335 ? 18.812 15.203 -0.252 1 95.88 335 SER B N 1
ATOM 5109 C CA . SER B 1 335 ? 18.297 14.523 -1.436 1 95.88 335 SER B CA 1
ATOM 5110 C C . SER B 1 335 ? 17.312 15.406 -2.186 1 95.88 335 SER B C 1
ATOM 5112 O O . SER B 1 335 ? 16.797 15.008 -3.234 1 95.88 335 SER B O 1
ATOM 5114 N N . ASN B 1 336 ? 16.969 16.594 -1.665 1 98.06 336 ASN B N 1
ATOM 5115 C CA . ASN B 1 336 ? 16.047 17.469 -2.369 1 98.06 336 ASN B CA 1
ATOM 5116 C C . ASN B 1 336 ? 16.469 17.703 -3.816 1 98.06 336 ASN B C 1
ATOM 5118 O O . ASN B 1 336 ? 17.656 17.906 -4.09 1 98.06 336 ASN B O 1
ATOM 5122 N N . PRO B 1 337 ? 15.594 17.672 -4.738 1 97.19 337 PRO B N 1
ATOM 5123 C CA . PRO B 1 337 ? 15.953 17.641 -6.156 1 97.19 337 PRO B CA 1
ATOM 5124 C C . PRO B 1 337 ? 16.656 18.906 -6.621 1 97.19 337 PRO B C 1
ATOM 5126 O O . PRO B 1 337 ? 17.422 18.891 -7.582 1 97.19 337 PRO B O 1
ATOM 5129 N N . VAL B 1 338 ? 16.312 20.078 -6.055 1 97.62 338 VAL B N 1
ATOM 5130 C CA . VAL B 1 338 ? 16.953 21.344 -6.344 1 97.62 338 VAL B CA 1
ATOM 5131 C C . VAL B 1 338 ? 17.812 21.766 -5.156 1 97.62 338 VAL B C 1
ATOM 5133 O O . VAL B 1 338 ? 17.391 21.672 -4.004 1 97.62 338 VAL B O 1
ATOM 5136 N N . PRO B 1 339 ? 19.031 22.219 -5.406 1 96.38 339 PRO B N 1
ATOM 5137 C CA . PRO B 1 339 ? 19.906 22.641 -4.309 1 96.38 339 PRO B CA 1
ATOM 5138 C C . PRO B 1 339 ? 19.266 23.688 -3.414 1 96.38 339 PRO B C 1
ATOM 5140 O O . PRO B 1 339 ? 18.578 24.594 -3.908 1 96.38 339 PRO B O 1
ATOM 5143 N N . VAL B 1 340 ? 19.531 23.578 -2.139 1 97.56 340 VAL B N 1
ATOM 5144 C CA . VAL B 1 340 ? 18.938 24.469 -1.135 1 97.56 340 VAL B CA 1
ATOM 5145 C C . VAL B 1 340 ? 19.984 25.469 -0.65 1 97.56 340 VAL B C 1
ATOM 5147 O O . VAL B 1 340 ? 21.062 25.078 -0.193 1 97.56 340 VAL B O 1
ATOM 5150 N N . THR B 1 341 ? 19.719 26.719 -0.856 1 96.38 341 THR B N 1
ATOM 5151 C CA . THR B 1 341 ? 20.578 27.797 -0.337 1 96.38 341 THR B CA 1
ATOM 5152 C C . THR B 1 341 ? 19.766 28.766 0.511 1 96.38 341 THR B C 1
ATOM 5154 O O . THR B 1 341 ? 18.547 28.891 0.326 1 96.38 341 THR B O 1
ATOM 5157 N N . PRO B 1 342 ? 20.422 29.422 1.45 1 98 342 PRO B N 1
ATOM 5158 C CA . PRO B 1 342 ? 19.688 30.406 2.266 1 98 342 PRO B CA 1
ATOM 5159 C C . PRO B 1 342 ? 19 31.469 1.426 1 98 342 PRO B C 1
ATOM 5161 O O . PRO B 1 342 ? 17.891 31.891 1.748 1 98 342 PRO B O 1
ATOM 5164 N N . GLU B 1 343 ? 19.641 31.875 0.391 1 97.31 343 GLU B N 1
ATOM 5165 C CA . GLU B 1 343 ? 19.109 32.938 -0.464 1 97.31 343 GLU B CA 1
ATOM 5166 C C . GLU B 1 343 ? 17.797 32.5 -1.127 1 97.31 343 GLU B C 1
ATOM 5168 O O . GLU B 1 343 ? 16.828 33.25 -1.158 1 97.31 343 GLU B O 1
ATOM 5173 N N . ARG B 1 344 ? 17.766 31.281 -1.603 1 96.81 344 ARG B N 1
ATOM 5174 C CA . ARG B 1 344 ? 16.594 30.781 -2.285 1 96.81 344 ARG B CA 1
ATOM 5175 C C . ARG B 1 344 ? 15.445 30.531 -1.298 1 96.81 344 ARG B C 1
ATOM 5177 O O . ARG B 1 344 ? 14.281 30.766 -1.622 1 96.81 344 ARG B O 1
ATOM 5184 N N . ILE B 1 345 ? 15.773 30.016 -0.101 1 98.25 345 ILE B N 1
ATOM 5185 C CA . ILE B 1 345 ? 14.758 29.781 0.918 1 98.25 345 ILE B CA 1
ATOM 5186 C C . ILE B 1 345 ? 14.195 31.125 1.399 1 98.25 345 ILE B C 1
ATOM 5188 O O . ILE B 1 345 ? 12.984 31.25 1.622 1 98.25 345 ILE B O 1
ATOM 5192 N N . ASP B 1 346 ? 15.109 32.094 1.526 1 98.38 346 ASP B N 1
ATOM 5193 C CA . ASP B 1 346 ? 14.664 33.438 1.887 1 98.38 346 ASP B CA 1
ATOM 5194 C C . ASP B 1 346 ? 13.664 33.969 0.862 1 98.38 346 ASP B C 1
ATOM 5196 O O . ASP B 1 346 ? 12.602 34.469 1.229 1 98.38 346 ASP B O 1
ATOM 5200 N N . ALA B 1 347 ? 13.984 33.875 -0.356 1 97.69 347 ALA B N 1
ATOM 5201 C CA . ALA B 1 347 ? 13.117 34.344 -1.433 1 97.69 347 ALA B CA 1
ATOM 5202 C C . ALA B 1 347 ? 11.773 33.625 -1.41 1 97.69 347 ALA B C 1
ATOM 5204 O O . ALA B 1 347 ? 10.719 34.25 -1.586 1 97.69 347 ALA B O 1
ATOM 5205 N N . LEU B 1 348 ? 11.797 32.312 -1.229 1 98.31 348 LEU B N 1
ATOM 5206 C CA . LEU B 1 348 ? 10.586 31.516 -1.151 1 98.31 348 LEU B CA 1
ATOM 5207 C C . LEU B 1 348 ? 9.688 31.984 -0.008 1 98.31 348 LEU B C 1
ATOM 5209 O O . LEU B 1 348 ? 8.492 32.188 -0.196 1 98.31 348 LEU B O 1
ATOM 5213 N N . LEU B 1 349 ? 10.25 32.188 1.186 1 98.69 349 LEU B N 1
ATOM 5214 C CA . LEU B 1 349 ? 9.484 32.594 2.359 1 98.69 349 LEU B CA 1
ATOM 5215 C C . LEU B 1 349 ? 8.867 33.969 2.148 1 98.69 349 LEU B C 1
ATOM 5217 O O . LEU B 1 349 ? 7.699 34.188 2.484 1 98.69 349 LEU B O 1
ATOM 5221 N N . ARG B 1 350 ? 9.594 34.906 1.59 1 98.5 350 ARG B N 1
ATOM 5222 C CA . ARG B 1 350 ? 9.078 36.25 1.355 1 98.5 350 ARG B CA 1
ATOM 5223 C C . ARG B 1 350 ? 7.906 36.219 0.38 1 98.5 350 ARG B C 1
ATOM 5225 O O . ARG B 1 350 ? 6.91 36.906 0.576 1 98.5 350 ARG B O 1
ATOM 5232 N N . ALA B 1 351 ? 8.078 35.438 -0.67 1 98.44 351 ALA B N 1
ATOM 5233 C CA . ALA B 1 351 ? 6.98 35.281 -1.617 1 98.44 351 ALA B CA 1
ATOM 5234 C C . ALA B 1 351 ? 5.75 34.688 -0.939 1 98.44 351 ALA B C 1
ATOM 5236 O O . ALA B 1 351 ? 4.625 35.156 -1.176 1 98.44 351 ALA B O 1
ATOM 5237 N N . ALA B 1 352 ? 5.918 33.625 -0.105 1 98.75 352 ALA B N 1
ATOM 5238 C CA . ALA B 1 352 ? 4.82 32.969 0.595 1 98.75 352 ALA B CA 1
ATOM 5239 C C . ALA B 1 352 ? 4.164 33.906 1.602 1 98.75 352 ALA B C 1
ATOM 5241 O O . ALA B 1 352 ? 2.947 33.875 1.807 1 98.75 352 ALA B O 1
ATOM 5242 N N . ILE B 1 353 ? 4.996 34.781 2.271 1 98.75 353 ILE B N 1
ATOM 5243 C CA . ILE B 1 353 ? 4.477 35.75 3.225 1 98.75 353 ILE B CA 1
ATOM 5244 C C . ILE B 1 353 ? 3.574 36.75 2.504 1 98.75 353 ILE B C 1
ATOM 5246 O O . ILE B 1 353 ? 2.471 37.062 2.969 1 98.75 353 ILE B O 1
ATOM 5250 N N . ARG B 1 354 ? 3.91 37.156 1.314 1 98.06 354 ARG B N 1
ATOM 5251 C CA . ARG B 1 354 ? 3.207 38.219 0.571 1 98.06 354 ARG B CA 1
ATOM 5252 C C . ARG B 1 354 ? 2.057 37.625 -0.239 1 98.06 354 ARG B C 1
ATOM 5254 O O . ARG B 1 354 ? 1.135 38.344 -0.632 1 98.06 354 ARG B O 1
ATOM 5261 N N . GLY B 1 355 ? 2.154 36.375 -0.518 1 98 355 GLY B N 1
ATOM 5262 C CA . GLY B 1 355 ? 1.18 35.75 -1.392 1 98 355 GLY B CA 1
ATOM 5263 C C . GLY B 1 355 ? 1.438 36 -2.863 1 98 355 GLY B C 1
ATOM 5264 O O . GLY B 1 355 ? 0.498 36.125 -3.65 1 98 355 GLY B O 1
ATOM 5265 N N . ASP B 1 356 ? 2.717 36.156 -3.221 1 96.94 356 ASP B N 1
ATOM 5266 C CA . ASP B 1 356 ? 3.084 36.344 -4.621 1 96.94 356 ASP B CA 1
ATOM 5267 C C . ASP B 1 356 ? 2.836 35.062 -5.43 1 96.94 356 ASP B C 1
ATOM 5269 O O . ASP B 1 356 ? 2.814 33.969 -4.871 1 96.94 356 ASP B O 1
ATOM 5273 N N . ALA B 1 357 ? 2.645 35.219 -6.703 1 94.94 357 ALA B N 1
ATOM 5274 C CA . ALA B 1 357 ? 2.531 34.031 -7.559 1 94.94 357 ALA B CA 1
ATOM 5275 C C . ALA B 1 357 ? 3.824 33.219 -7.551 1 94.94 357 ALA B C 1
ATOM 5277 O O . ALA B 1 357 ? 4.906 33.781 -7.785 1 94.94 357 ALA B O 1
ATOM 5278 N N . PRO B 1 358 ? 3.66 31.969 -7.234 1 93.81 358 PRO B N 1
ATOM 5279 C CA . PRO B 1 358 ? 4.875 31.156 -7.285 1 93.81 358 PRO B CA 1
ATOM 5280 C C . PRO B 1 358 ? 5.461 31.047 -8.695 1 93.81 358 PRO B C 1
ATOM 5282 O O . PRO B 1 358 ? 4.715 30.984 -9.672 1 93.81 358 PRO B O 1
ATOM 5285 N N . THR B 1 359 ? 6.793 31.047 -8.781 1 89.06 359 THR B N 1
ATOM 5286 C CA . THR B 1 359 ? 7.465 31 -10.078 1 89.06 359 THR B CA 1
ATOM 5287 C C . THR B 1 359 ? 8.484 29.875 -10.109 1 89.06 359 THR B C 1
ATOM 5289 O O . THR B 1 359 ? 9.188 29.625 -9.125 1 89.06 359 THR B O 1
ATOM 5292 N N . ILE B 1 360 ? 8.5 29.172 -11.242 1 90.44 360 ILE B N 1
ATOM 5293 C CA . ILE B 1 360 ? 9.508 28.141 -11.477 1 90.44 360 ILE B CA 1
ATOM 5294 C C . ILE B 1 360 ? 10.781 28.766 -12.023 1 90.44 360 ILE B C 1
ATOM 5296 O O . ILE B 1 360 ? 10.758 29.453 -13.047 1 90.44 360 ILE B O 1
ATOM 5300 N N . GLU B 1 361 ? 11.82 28.641 -11.297 1 84.81 361 GLU B N 1
ATOM 5301 C CA . GLU B 1 361 ? 13.102 29.172 -11.766 1 84.81 361 GLU B CA 1
ATOM 5302 C C . GLU B 1 361 ? 13.828 28.141 -12.633 1 84.81 361 GLU B C 1
ATOM 5304 O O . GLU B 1 361 ? 14.18 27.062 -12.156 1 84.81 361 GLU B O 1
ATOM 5309 N N . GLU B 1 362 ? 13.922 28.219 -13.984 1 72.56 362 GLU B N 1
ATOM 5310 C CA . GLU B 1 362 ? 14.516 27.281 -14.922 1 72.56 362 GLU B CA 1
ATOM 5311 C C . GLU B 1 362 ? 16 27.094 -14.664 1 72.56 362 GLU B C 1
ATOM 5313 O O . GLU B 1 362 ? 16.578 26.047 -14.953 1 72.56 362 GLU B O 1
ATOM 5318 N N . ASP B 1 363 ? 16.812 28.109 -14.258 1 64.5 363 ASP B N 1
ATOM 5319 C CA . ASP B 1 363 ? 18.281 28.047 -14.18 1 64.5 363 ASP B CA 1
ATOM 5320 C C . ASP B 1 363 ? 18.734 27.469 -12.844 1 64.5 363 ASP B C 1
ATOM 5322 O O . ASP B 1 363 ? 19.797 27.844 -12.336 1 64.5 363 ASP B O 1
ATOM 5326 N N . ALA B 1 364 ? 18 26.5 -12.484 1 49.06 364 ALA B N 1
ATOM 5327 C CA . ALA B 1 364 ? 18.547 25.844 -11.297 1 49.06 364 ALA B CA 1
ATOM 5328 C C . ALA B 1 364 ? 19.531 24.75 -11.672 1 49.06 364 ALA B C 1
ATOM 5330 O O . ALA B 1 364 ? 19.297 23.984 -12.609 1 49.06 364 ALA B O 1
#

Foldseek 3Di:
DDFDADFDAAAAAEAEDAPCQLVVVLVVCVVLVWQEEEEEAAPVCVVVSVVNPVSHNYQHYHHDWDPQAAPVNLVVVLVVCVVSVGQAYEFEEADRRLQSQLSNQVPVLHAYEYEYQALQLNLQAQKHWYDDPLAIDIDGDSRSRHRYYYYHLQSNLPPDLQRNQLSLLNLLLLLLQLCQAQRRGPVLNVLSLLLLLLSLQLLLVCLVPVNPSVSSSSSNSSSNSSSNSSNGRDGALLVLLLVLCCSNVVFDRSQSSNLLRLQVCLAQCLLRVPSFQSSQVSLQVDDPPRAPTNSRSSVVSCVSSVGRQASVVRPDDLVCCVVRLVSSQVRGDPSRRHDDDSVSVSVSNHCRHVRHRHHRDNPD/DDFDADFDAAAAAEAEDAPCQLVVVLVVCVVLVWQEEEEEAAPVCVVVSVVNPVSHNYQHYHHDWDPQAAPVNLVVVLVVCVVSVGQAYEFEEADRRLQSQLSNQVPVLHAYEYEYQALQLNLQAQKHWYDDPLAIDIDGDSRSRHRYYYYHLVSNLPPDLQRNQLSLLNLLLLLLQLCQAQRRGPVLNVLSLLLLLLSLQLLLVCLVPVNPSVSSSSSNSSSNSSSNSSNGRDGALLVLLLVLCCSNVVFDRSQSSNLLRLQVCLAQCLLCVPSFQSSQVSLQVDDPPRAPTNSRSSVVSCVSSVGRQASVVRPDDLVCCVVRLVSSQVRGDPSRRHDDDSVSVSVSNHCRHVRHRHHRDNPD